Protein AF-0000000084650274 (afdb_homodimer)

Secondary structure (DSSP, 8-state):
----SEEEEEEEE--PPTT-HHHHHHHHHHHHHHHHHTT-SEEEPPTTTTT-S--GGGHHHH-B-TT-HHHHHHHHHHTTSEEEEEEEEEEETTEEEEEEEEEETTEEEEEEE-S----STT--HHHH-PPP-----EEEETTEEEEE--GGGGG-HHHHHHHHTT--SEEEEEE--BTTSS-SSS-HHHHHHHHHHHHHHHHT--EEEEE-EEEETTEEEE---EEE-TTS-EEEE--SSSEEEEEEEEHHHHHHHHHHS-TTTT--HHHHHHHHTT--/----SEEEEEEEE--PPTT-HHHHHHHHHHHHHHHHHTT-SEEEPPTTTTT-S--GGGHHHH-B-TT-HHHHHHHHHHTTSEEEEEEEEEEETTEEEEEEEEEETTEEEEEEE-S----STT--HHHH-PPP-----EEEETTEEEEE--GGGGG-HHHHHHHHTT--SEEEEEE--BTTSS-SSS-HHHHHHHHHHHHHHHHT--EEEEE-EEEETTEEEE---EEE-TTS-EEEE--SSSEEEEEEEEHHHHHHHHHHS-TTTT--HHHHHHHTTT--

Structure (mmCIF, N/CA/C/O backbone):
data_AF-0000000084650274-model_v1
#
loop_
_entity.id
_entity.type
_entity.pdbx_description
1 polymer 'NAD+ synthetase'
#
loop_
_atom_site.group_PDB
_atom_site.id
_atom_site.type_symbol
_atom_site.label_atom_id
_atom_site.label_alt_id
_atom_site.label_comp_id
_atom_site.label_asym_id
_atom_site.label_entity_id
_atom_site.label_seq_id
_atom_site.pdbx_PDB_ins_code
_atom_site.Cartn_x
_atom_site.Cartn_y
_atom_site.Cartn_z
_atom_site.occupancy
_atom_site.B_iso_or_equiv
_atom_site.auth_seq_id
_atom_site.auth_comp_id
_atom_site.auth_asym_id
_atom_site.auth_atom_id
_atom_site.pdbx_PDB_model_num
ATOM 1 N N . MET A 1 1 ? 31.594 -15.148 -4.152 1 36.53 1 MET A N 1
ATOM 2 C CA . MET A 1 1 ? 31.078 -15.352 -5.504 1 36.53 1 MET A CA 1
ATOM 3 C C . MET A 1 1 ? 30.297 -14.141 -5.98 1 36.53 1 MET A C 1
ATOM 5 O O . MET A 1 1 ? 29.391 -13.672 -5.285 1 36.53 1 MET A O 1
ATOM 9 N N . ARG A 1 2 ? 30.781 -13.352 -6.906 1 53.69 2 ARG A N 1
ATOM 10 C CA . ARG A 1 2 ? 30.266 -12.086 -7.418 1 53.69 2 ARG A CA 1
ATOM 11 C C . ARG A 1 2 ? 28.844 -12.242 -7.949 1 53.69 2 ARG A C 1
ATOM 13 O O . ARG A 1 2 ? 28.594 -13.062 -8.836 1 53.69 2 ARG A O 1
ATOM 20 N N . HIS A 1 3 ? 27.75 -12 -7.227 1 73.5 3 HIS A N 1
ATOM 21 C CA . HIS A 1 3 ? 26.359 -12.078 -7.664 1 73.5 3 HIS A CA 1
ATOM 22 C C . HIS A 1 3 ? 26.172 -11.445 -9.039 1 73.5 3 HIS A C 1
ATOM 24 O O . HIS A 1 3 ? 26.75 -10.383 -9.32 1 73.5 3 HIS A O 1
ATOM 30 N N . GLN A 1 4 ? 25.688 -12.344 -9.969 1 83.19 4 GLN A N 1
ATOM 31 C CA . GLN A 1 4 ? 25.328 -11.75 -11.25 1 83.19 4 GLN A CA 1
ATOM 32 C C . GLN A 1 4 ? 24.312 -10.633 -11.078 1 83.19 4 GLN A C 1
ATOM 34 O O . GLN A 1 4 ? 23.344 -10.766 -10.312 1 83.19 4 GLN A O 1
ATOM 39 N N . ASP A 1 5 ? 24.547 -9.57 -11.703 1 93.38 5 ASP A N 1
ATOM 40 C CA . ASP A 1 5 ? 23.719 -8.383 -11.547 1 93.38 5 ASP A CA 1
ATOM 41 C C . ASP A 1 5 ? 22.359 -8.562 -12.219 1 93.38 5 ASP A C 1
ATOM 43 O O . ASP A 1 5 ? 21.359 -7.977 -11.789 1 93.38 5 ASP A O 1
ATOM 47 N N . SER A 1 6 ? 22.328 -9.406 -13.242 1 97.06 6 SER A N 1
ATOM 48 C CA . SER A 1 6 ? 21.125 -9.43 -14.062 1 97.06 6 SER A CA 1
ATOM 49 C C . SER A 1 6 ? 20.438 -10.789 -13.992 1 97.06 6 SER A C 1
ATOM 51 O O . SER A 1 6 ? 21.078 -11.805 -13.758 1 97.06 6 SER A O 1
ATOM 53 N N . ILE A 1 7 ? 19.172 -10.82 -14.133 1 98.19 7 ILE A N 1
ATOM 54 C CA . ILE A 1 7 ? 18.359 -12.031 -14.25 1 98.19 7 ILE A CA 1
ATOM 55 C C . ILE A 1 7 ? 17.266 -11.82 -15.281 1 98.19 7 ILE A C 1
ATOM 57 O O . ILE A 1 7 ? 16.688 -10.734 -15.375 1 98.19 7 ILE A O 1
ATOM 61 N N . LYS A 1 8 ? 17.078 -12.766 -16.109 1 98.69 8 LYS A N 1
ATOM 62 C CA . LYS A 1 8 ? 15.969 -12.727 -17.062 1 98.69 8 LYS A CA 1
ATOM 63 C C . LYS A 1 8 ? 14.758 -13.469 -16.516 1 98.69 8 LYS A C 1
ATOM 65 O O . LYS A 1 8 ? 14.859 -14.648 -16.141 1 98.69 8 LYS A O 1
ATOM 70 N N . VAL A 1 9 ? 13.594 -12.797 -16.422 1 98.88 9 VAL A N 1
ATOM 71 C CA . VAL A 1 9 ? 12.367 -13.367 -15.875 1 98.88 9 VAL A CA 1
ATOM 72 C C . VAL A 1 9 ? 11.266 -13.359 -16.938 1 98.88 9 VAL A C 1
ATOM 74 O O . VAL A 1 9 ? 11.367 -12.641 -17.938 1 98.88 9 VAL A O 1
ATOM 77 N N . ALA A 1 10 ? 10.242 -14.156 -16.688 1 98.94 10 ALA A N 1
ATOM 78 C CA . ALA A 1 10 ? 9.156 -14.234 -17.656 1 98.94 10 ALA A CA 1
ATOM 79 C C . ALA A 1 10 ? 7.816 -14.453 -16.953 1 98.94 10 ALA A C 1
ATOM 81 O O . ALA A 1 10 ? 7.766 -15 -15.852 1 98.94 10 ALA A O 1
ATOM 82 N N . ALA A 1 11 ? 6.801 -13.977 -17.578 1 98.88 11 ALA A N 1
ATOM 83 C CA . ALA A 1 11 ? 5.402 -14.203 -17.219 1 98.88 11 ALA A CA 1
ATOM 84 C C . ALA A 1 11 ? 4.656 -14.891 -18.359 1 98.88 11 ALA A C 1
ATOM 86 O O . ALA A 1 11 ? 4.684 -14.43 -19.5 1 98.88 11 ALA A O 1
ATOM 87 N N . ALA A 1 12 ? 4.055 -16.031 -18.062 1 98.88 12 ALA A N 1
ATOM 88 C CA . ALA A 1 12 ? 3.279 -16.75 -19.062 1 98.88 12 ALA A CA 1
ATOM 89 C C . ALA A 1 12 ? 1.791 -16.438 -18.953 1 98.88 12 ALA A C 1
ATOM 91 O O . ALA A 1 12 ? 1.084 -17.047 -18.141 1 98.88 12 ALA A O 1
ATOM 92 N N . GLN A 1 13 ? 1.352 -15.477 -19.75 1 98.75 13 GLN A N 1
ATOM 93 C CA . GLN A 1 13 ? -0.083 -15.227 -19.844 1 98.75 13 GLN A CA 1
ATOM 94 C C . GLN A 1 13 ? -0.774 -16.312 -20.672 1 98.75 13 GLN A C 1
ATOM 96 O O . GLN A 1 13 ? -0.645 -16.344 -21.891 1 98.75 13 GLN A O 1
ATOM 101 N N . ILE A 1 14 ? -1.567 -17.172 -20 1 98.5 14 ILE A N 1
ATOM 102 C CA . ILE A 1 14 ? -2.092 -18.344 -20.703 1 98.5 14 ILE A CA 1
ATOM 103 C C . ILE A 1 14 ? -3.605 -18.422 -20.516 1 98.5 14 ILE A C 1
ATOM 105 O O . ILE A 1 14 ? -4.156 -17.781 -19.609 1 98.5 14 ILE A O 1
ATOM 109 N N . ASN A 1 15 ? -4.25 -19.141 -21.359 1 97.06 15 ASN A N 1
ATOM 110 C CA . ASN A 1 15 ? -5.652 -19.531 -21.266 1 97.06 15 ASN A CA 1
ATOM 111 C C . ASN A 1 15 ? -5.809 -21 -20.922 1 97.06 15 ASN A C 1
ATOM 113 O O . ASN A 1 15 ? -5.949 -21.844 -21.812 1 97.06 15 ASN A O 1
ATOM 117 N N . CYS A 1 16 ? -5.82 -21.281 -19.688 1 95.38 16 CYS A N 1
ATOM 118 C CA . CYS A 1 16 ? -5.824 -22.688 -19.297 1 95.38 16 CYS A CA 1
ATOM 119 C C . CYS A 1 16 ? -7.184 -23.328 -19.562 1 95.38 16 CYS A C 1
ATOM 121 O O . CYS A 1 16 ? -8.195 -22.625 -19.656 1 95.38 16 CYS A O 1
ATOM 123 N N . GLU A 1 17 ? -7.18 -24.656 -19.781 1 96.94 17 GLU A N 1
ATOM 124 C CA . GLU A 1 17 ? -8.398 -25.438 -19.953 1 96.94 17 GLU A CA 1
ATOM 125 C C . GLU A 1 17 ? -9.039 -25.781 -18.609 1 96.94 17 GLU A C 1
ATOM 127 O O . GLU A 1 17 ? -8.398 -26.375 -17.75 1 96.94 17 GLU A O 1
ATOM 132 N N . PHE A 1 18 ? -10.32 -25.438 -18.562 1 97.31 18 PHE A N 1
ATOM 133 C CA . PHE A 1 18 ? -11.031 -25.531 -17.281 1 97.31 18 PHE A CA 1
ATOM 134 C C . PHE A 1 18 ? -11.094 -26.969 -16.797 1 97.31 18 PHE A C 1
ATOM 136 O O . PHE A 1 18 ? -11.586 -27.844 -17.5 1 97.31 18 PHE A O 1
ATOM 143 N N . ALA A 1 19 ? -10.477 -27.203 -15.672 1 97.75 19 ALA A N 1
ATOM 144 C CA . ALA A 1 19 ? -10.516 -28.438 -14.898 1 97.75 19 ALA A CA 1
ATOM 145 C C . ALA A 1 19 ? -9.867 -29.578 -15.672 1 97.75 19 ALA A C 1
ATOM 147 O O . ALA A 1 19 ? -10.258 -30.734 -15.516 1 97.75 19 ALA A O 1
ATOM 148 N N . ASP A 1 20 ? -8.953 -29.281 -16.516 1 97.75 20 ASP A N 1
ATOM 149 C CA . ASP A 1 20 ? -8.258 -30.297 -17.297 1 97.75 20 ASP A CA 1
ATOM 150 C C . ASP A 1 20 ? -6.758 -30.281 -17.016 1 97.75 20 ASP A C 1
ATOM 152 O O . ASP A 1 20 ? -5.992 -29.672 -17.766 1 97.75 20 ASP A O 1
ATOM 156 N N . LEU A 1 21 ? -6.34 -31.016 -16.031 1 98 21 LEU A N 1
ATOM 157 C CA . LEU A 1 21 ? -4.957 -31.031 -15.57 1 98 21 LEU A CA 1
ATOM 158 C C . LEU A 1 21 ? -4.008 -31.453 -16.688 1 98 21 LEU A C 1
ATOM 160 O O . LEU A 1 21 ? -2.947 -30.844 -16.875 1 98 21 LEU A O 1
ATOM 164 N N . ASP A 1 22 ? -4.383 -32.438 -17.422 1 97.75 22 ASP A N 1
ATOM 165 C CA . ASP A 1 22 ? -3.488 -32.969 -18.453 1 97.75 22 ASP A CA 1
ATOM 166 C C . ASP A 1 22 ? -3.27 -31.953 -19.578 1 97.75 22 ASP A C 1
ATOM 168 O O . ASP A 1 22 ? -2.137 -31.75 -20.016 1 97.75 22 ASP A O 1
ATOM 172 N N . ALA A 1 23 ? -4.359 -31.375 -20.047 1 98.38 23 ALA A N 1
ATOM 173 C CA . ALA A 1 23 ? -4.23 -30.344 -21.078 1 98.38 23 ALA A CA 1
ATOM 174 C C . ALA A 1 23 ? -3.363 -29.188 -20.594 1 98.38 23 ALA A C 1
ATOM 176 O O . ALA A 1 23 ?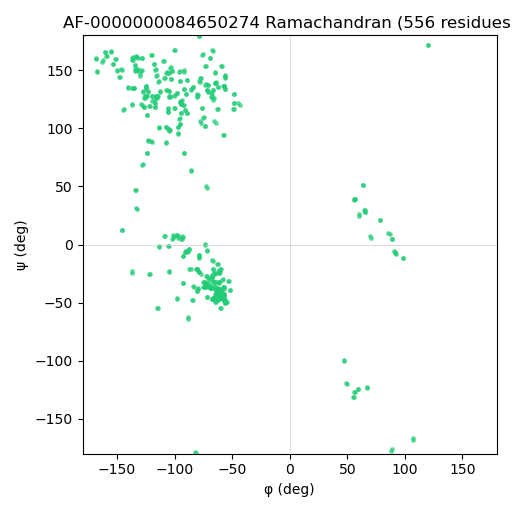 -2.545 -28.656 -21.344 1 98.38 23 ALA A O 1
ATOM 177 N N . ASN A 1 24 ? -3.582 -28.797 -19.391 1 98.62 24 ASN A N 1
ATOM 178 C CA . ASN A 1 24 ? -2.83 -27.672 -18.859 1 98.62 24 ASN A CA 1
ATOM 179 C C . ASN A 1 24 ? -1.371 -28.047 -18.609 1 98.62 24 ASN A C 1
ATOM 181 O O . ASN A 1 24 ? -0.48 -27.203 -18.734 1 98.62 24 ASN A O 1
ATOM 185 N N . LEU A 1 25 ? -1.142 -29.281 -18.234 1 98.62 25 LEU A N 1
ATOM 186 C CA . LEU A 1 25 ? 0.234 -29.766 -18.125 1 98.62 25 LEU A CA 1
ATOM 187 C C . LEU A 1 25 ? 0.982 -29.562 -19.438 1 98.62 25 LEU A C 1
ATOM 189 O O . LEU A 1 25 ? 2.104 -29.047 -19.453 1 98.62 25 LEU A O 1
ATOM 193 N N . ASP A 1 26 ? 0.354 -29.984 -20.516 1 98.69 26 ASP A N 1
ATOM 194 C CA . ASP A 1 26 ? 0.965 -29.859 -21.844 1 98.69 26 ASP A CA 1
ATOM 195 C C . ASP A 1 26 ? 1.242 -28.391 -22.172 1 98.69 26 ASP A C 1
ATOM 197 O O . ASP A 1 26 ? 2.312 -28.062 -22.688 1 98.69 26 ASP A O 1
ATOM 201 N N . LEU A 1 27 ? 0.296 -27.594 -21.875 1 98.56 27 LEU A N 1
ATOM 202 C CA . LEU A 1 27 ? 0.448 -26.172 -22.125 1 98.56 27 LEU A CA 1
ATOM 203 C C . LEU A 1 27 ? 1.621 -25.594 -21.328 1 98.56 27 LEU A C 1
ATOM 205 O O . LEU A 1 27 ? 2.408 -24.812 -21.859 1 98.56 27 LEU A O 1
ATOM 209 N N . HIS A 1 28 ? 1.72 -25.953 -20.047 1 98.88 28 HIS A N 1
ATOM 210 C CA . HIS A 1 28 ? 2.824 -25.5 -19.203 1 98.88 28 HIS A CA 1
ATOM 211 C C . HIS A 1 28 ? 4.164 -25.953 -19.766 1 98.88 28 HIS A C 1
ATOM 213 O O . HIS A 1 28 ? 5.137 -25.203 -19.766 1 98.88 28 HIS A O 1
ATOM 219 N N . LEU A 1 29 ? 4.195 -27.219 -20.188 1 98.88 29 LEU A N 1
ATOM 220 C CA . LEU A 1 29 ? 5.434 -27.75 -20.75 1 98.88 29 LEU A CA 1
ATOM 221 C C . LEU A 1 29 ? 5.867 -26.953 -21.969 1 98.88 29 LEU A C 1
ATOM 223 O O . LEU A 1 29 ? 7.059 -26.703 -22.156 1 98.88 29 LEU A O 1
ATOM 227 N N . GLU A 1 30 ? 4.918 -26.562 -22.797 1 98.75 30 GLU A N 1
ATOM 228 C CA . GLU A 1 30 ? 5.215 -25.734 -23.969 1 98.75 30 GLU A CA 1
ATOM 229 C C . GLU A 1 30 ? 5.863 -24.406 -23.562 1 98.75 30 GLU A C 1
ATOM 231 O O . GLU A 1 30 ? 6.871 -24.016 -24.141 1 98.75 30 GLU A O 1
ATOM 236 N N . TYR A 1 31 ? 5.332 -23.75 -22.594 1 98.81 31 TYR A N 1
ATOM 237 C CA . TYR A 1 31 ? 5.84 -22.438 -22.172 1 98.81 31 TYR A CA 1
ATOM 238 C C . TYR A 1 31 ? 7.156 -22.578 -21.422 1 98.81 31 TYR A C 1
ATOM 240 O O . TYR A 1 31 ? 8.023 -21.719 -21.5 1 98.81 31 TYR A O 1
ATOM 248 N N . ILE A 1 32 ? 7.289 -23.656 -20.625 1 98.88 32 ILE A N 1
ATOM 249 C CA . ILE A 1 32 ? 8.562 -23.938 -19.969 1 98.88 32 ILE A CA 1
ATOM 250 C C . ILE A 1 32 ? 9.656 -24.094 -21.016 1 98.88 32 ILE A C 1
ATOM 252 O O . ILE A 1 32 ? 10.742 -23.516 -20.875 1 98.88 32 ILE A O 1
ATOM 256 N N . ASP A 1 33 ? 9.344 -24.828 -22.047 1 98.69 33 ASP A N 1
ATOM 257 C CA . ASP A 1 33 ? 10.305 -25.031 -23.125 1 98.69 33 ASP A CA 1
ATOM 258 C C . ASP A 1 33 ? 10.656 -23.703 -23.797 1 98.69 33 ASP A C 1
ATOM 260 O O . ASP A 1 33 ? 11.828 -23.422 -24.047 1 98.69 33 ASP A O 1
ATOM 264 N N . GLN A 1 34 ? 9.625 -22.938 -24.109 1 98.69 34 GLN A N 1
ATOM 265 C CA . GLN A 1 34 ? 9.844 -21.625 -24.703 1 98.69 34 GLN A CA 1
ATOM 266 C C . GLN A 1 34 ? 10.727 -20.75 -23.812 1 98.69 34 GLN A C 1
ATOM 268 O O . GLN A 1 34 ? 11.656 -20.109 -24.312 1 98.69 34 GLN A O 1
ATOM 273 N N . ALA A 1 35 ? 10.422 -20.703 -22.531 1 98.81 35 ALA A N 1
ATOM 274 C CA . ALA A 1 35 ? 11.164 -19.875 -21.594 1 98.81 35 ALA A CA 1
ATOM 275 C C . ALA A 1 35 ? 12.617 -20.328 -21.5 1 98.81 35 ALA A C 1
ATOM 277 O O . ALA A 1 35 ? 13.531 -19.5 -21.438 1 98.81 35 ALA A O 1
ATOM 278 N N . LYS A 1 36 ? 12.805 -21.594 -21.438 1 98.25 36 LYS A N 1
ATOM 279 C CA . LYS A 1 36 ? 14.164 -22.141 -21.406 1 98.25 36 LYS A CA 1
ATOM 280 C C . LYS A 1 36 ? 14.938 -21.734 -22.672 1 98.25 36 LYS A C 1
ATOM 282 O O . LYS A 1 36 ? 16.125 -21.375 -22.594 1 98.25 36 LYS A O 1
ATOM 287 N N . GLY A 1 37 ? 14.258 -21.781 -23.766 1 98 37 GLY A N 1
ATOM 288 C CA . GLY A 1 37 ? 14.875 -21.375 -25.016 1 98 37 GLY A CA 1
ATOM 289 C C . GLY A 1 37 ? 15.312 -19.922 -25.016 1 98 37 GLY A C 1
ATOM 290 O O . GLY A 1 37 ? 16.203 -19.531 -25.781 1 98 37 GLY A O 1
ATOM 291 N N . GLU A 1 38 ? 14.68 -19.125 -24.172 1 98.06 38 GLU A N 1
ATOM 292 C CA . GLU A 1 38 ? 14.992 -17.703 -24.094 1 98.06 38 GLU A CA 1
ATOM 293 C C . GLU A 1 38 ? 15.898 -17.406 -22.906 1 98.06 38 GLU A C 1
ATOM 295 O O . GLU A 1 38 ? 16.078 -16.25 -22.516 1 98.06 38 GLU A O 1
ATOM 300 N N . ASP A 1 39 ? 16.375 -18.453 -22.25 1 98 39 ASP A N 1
ATOM 301 C CA . ASP A 1 39 ? 17.312 -18.375 -21.141 1 98 39 ASP A CA 1
ATOM 302 C C . ASP A 1 39 ? 16.672 -17.688 -19.938 1 98 39 ASP A C 1
ATOM 304 O O . ASP A 1 39 ? 17.328 -16.906 -19.25 1 98 39 ASP A O 1
ATOM 308 N N . VAL A 1 40 ? 15.414 -17.812 -19.812 1 98.62 40 VAL A N 1
ATOM 309 C CA . VAL A 1 40 ? 14.688 -17.328 -18.641 1 98.62 40 VAL A CA 1
ATOM 310 C C . VAL A 1 40 ? 15.133 -18.078 -17.391 1 98.62 40 VAL A C 1
ATOM 312 O O . VAL A 1 40 ? 15.359 -19.297 -17.453 1 98.62 40 VAL A O 1
ATOM 315 N N . GLU A 1 41 ? 15.281 -17.344 -16.312 1 98.56 41 GLU A N 1
ATOM 316 C CA . GLU A 1 41 ? 15.719 -17.969 -15.062 1 98.56 41 GLU A CA 1
ATOM 317 C C . GLU A 1 41 ? 14.555 -18.125 -14.086 1 98.56 41 GLU A C 1
ATOM 319 O O . GLU A 1 41 ? 14.617 -18.922 -13.156 1 98.56 41 GLU A O 1
ATOM 324 N N . LEU A 1 42 ? 13.531 -17.344 -14.227 1 98.88 42 LEU A N 1
ATOM 325 C CA . LEU A 1 42 ? 12.305 -17.438 -13.438 1 98.88 42 LEU A CA 1
ATOM 326 C C . LEU A 1 42 ? 11.078 -17.266 -14.32 1 98.88 42 LEU A C 1
ATOM 328 O O . LEU A 1 42 ? 10.945 -16.25 -15.016 1 98.88 42 LEU A O 1
ATOM 332 N N . LEU A 1 43 ? 10.242 -18.25 -14.328 1 98.94 43 LEU A N 1
ATOM 333 C CA . LEU A 1 43 ? 8.992 -18.25 -15.086 1 98.94 43 LEU A CA 1
ATOM 334 C C . LEU A 1 43 ? 7.793 -18.328 -14.148 1 98.94 43 LEU A C 1
ATOM 336 O O . LEU A 1 43 ? 7.723 -19.219 -13.297 1 98.94 43 LEU A O 1
ATOM 340 N N . VAL A 1 44 ? 6.879 -17.422 -14.273 1 98.94 44 VAL A N 1
ATOM 341 C CA . VAL A 1 44 ? 5.711 -17.391 -13.398 1 98.94 44 VAL A CA 1
ATOM 342 C C . VAL A 1 44 ? 4.441 -17.625 -14.219 1 98.94 44 VAL A C 1
ATOM 344 O O . VAL A 1 44 ? 4.254 -17.031 -15.273 1 98.94 44 VAL A O 1
ATOM 347 N N . PHE A 1 45 ? 3.635 -18.578 -13.805 1 98.94 45 PHE A N 1
ATOM 348 C CA . PHE A 1 45 ? 2.316 -18.844 -14.375 1 98.94 45 PHE A CA 1
ATOM 349 C C . PHE A 1 45 ? 1.224 -18.219 -13.5 1 98.94 45 PHE A C 1
ATOM 351 O O . PHE A 1 45 ? 1.483 -17.812 -12.375 1 98.94 45 PHE A O 1
ATOM 358 N N . PRO A 1 46 ? -0.051 -18.156 -14.031 1 98.88 46 PRO A N 1
ATOM 359 C CA . PRO A 1 46 ? -1.156 -17.578 -13.266 1 98.88 46 PRO A CA 1
ATOM 360 C C . PRO A 1 46 ? -1.56 -18.453 -12.07 1 98.88 46 PRO A C 1
ATOM 362 O O . PRO A 1 46 ? -1.188 -19.625 -12.008 1 98.88 46 PRO A O 1
ATOM 365 N N . GLU A 1 47 ? -2.262 -17.797 -11.109 1 98.81 47 GLU A N 1
ATOM 366 C CA . GLU A 1 47 ? -2.988 -18.516 -10.062 1 98.81 47 GLU A CA 1
ATOM 367 C C . GLU A 1 47 ? -3.844 -19.625 -10.648 1 98.81 47 GLU A C 1
ATOM 369 O O . GLU A 1 47 ? -4.547 -19.422 -11.641 1 98.81 47 GLU A O 1
ATOM 374 N N . LEU A 1 48 ? -3.699 -20.844 -10.062 1 98.75 48 LEU A N 1
ATOM 375 C CA . LEU A 1 48 ? -4.484 -22 -10.445 1 98.75 48 LEU A CA 1
ATOM 376 C C . LEU A 1 48 ? -4.355 -22.281 -11.938 1 98.75 48 LEU A C 1
ATOM 378 O O . LEU A 1 48 ? -5.328 -22.688 -12.586 1 98.75 48 LEU A O 1
ATOM 382 N N . SER A 1 49 ? -3.207 -22.109 -12.43 1 98.75 49 SER A N 1
ATOM 383 C CA . SER A 1 49 ? -2.939 -22.234 -13.859 1 98.75 49 SER A CA 1
ATOM 384 C C . SER A 1 49 ? -3.125 -23.672 -14.344 1 98.75 49 SER A C 1
ATOM 386 O O . SER A 1 49 ? -3.375 -23.906 -15.523 1 98.75 49 SER A O 1
ATOM 388 N N . LEU A 1 50 ? -3.062 -24.641 -13.469 1 98.75 50 LEU A N 1
ATOM 389 C CA . LEU A 1 50 ? -3.193 -26.031 -13.891 1 98.75 50 LEU A CA 1
ATOM 390 C C . LEU A 1 50 ? -4.656 -26.469 -13.891 1 98.75 50 LEU A C 1
ATOM 392 O O . LEU A 1 50 ? -4.984 -27.562 -14.359 1 98.75 50 LEU A O 1
ATOM 396 N N . THR A 1 51 ? -5.57 -25.594 -13.406 1 98.19 51 THR A N 1
ATOM 397 C CA . THR A 1 51 ? -6.914 -26.125 -13.211 1 98.19 51 THR A CA 1
ATOM 398 C C . THR A 1 51 ? -7.965 -25.141 -13.703 1 98.19 51 THR A C 1
ATOM 400 O O . THR A 1 51 ? -9.094 -25.516 -14 1 98.19 51 THR A O 1
ATOM 403 N N . GLY A 1 52 ? -7.645 -23.875 -13.742 1 97.06 52 GLY A N 1
ATOM 404 C CA . GLY A 1 52 ? -8.68 -22.859 -13.867 1 97.06 52 GLY A CA 1
ATOM 405 C C . GLY A 1 52 ? -9.227 -22.406 -12.523 1 97.06 52 GLY A C 1
ATOM 406 O O . GLY A 1 52 ? -8.82 -22.906 -11.477 1 97.06 52 GLY A O 1
ATOM 407 N N . TYR A 1 53 ? -10.18 -21.578 -12.469 1 95.38 53 TYR A N 1
ATOM 408 C CA . TYR A 1 53 ? -10.516 -20.844 -11.25 1 95.38 53 TYR A CA 1
ATOM 409 C C . TYR A 1 53 ? -11.891 -21.234 -10.734 1 95.38 53 TYR A C 1
ATOM 411 O O . TYR A 1 53 ? -12.039 -21.609 -9.57 1 95.38 53 TYR A O 1
ATOM 419 N N . GLY A 1 54 ? -12.969 -21.156 -11.531 1 94.31 54 GLY A N 1
ATOM 420 C CA . GLY A 1 54 ? -14.352 -21.328 -11.109 1 94.31 54 GLY A CA 1
ATOM 421 C C . GLY A 1 54 ? -14.695 -22.781 -10.805 1 94.31 54 GLY A C 1
ATOM 422 O O . GLY A 1 54 ? -15.695 -23.297 -11.297 1 94.31 54 GLY A O 1
ATOM 423 N N . LEU A 1 55 ? -13.93 -23.453 -10.023 1 95.56 55 LEU A N 1
ATOM 424 C CA . LEU A 1 55 ? -14.039 -24.891 -9.789 1 95.56 55 LEU A CA 1
ATOM 425 C C . LEU A 1 55 ? -15.219 -25.203 -8.883 1 95.56 55 LEU A C 1
ATOM 427 O O . LEU A 1 55 ? -15.914 -26.203 -9.086 1 95.56 55 LEU A O 1
ATOM 431 N N . GLY A 1 56 ? -15.461 -24.344 -7.914 1 93.81 56 GLY A N 1
ATOM 432 C CA . GLY A 1 56 ? -16.453 -24.672 -6.91 1 93.81 56 GLY A CA 1
ATOM 433 C C . GLY A 1 56 ? -16.188 -25.984 -6.211 1 93.81 56 GLY A C 1
ATOM 434 O O . GLY A 1 56 ? -15.07 -26.234 -5.762 1 93.81 56 GLY A O 1
ATOM 435 N N . PRO A 1 57 ? -17.203 -26.812 -6.121 1 92.81 57 PRO A N 1
ATOM 436 C CA . PRO A 1 57 ? -17 -28.094 -5.445 1 92.81 57 PRO A CA 1
ATOM 437 C C . PRO A 1 57 ? -16.062 -29.031 -6.203 1 92.81 57 PRO A C 1
ATOM 439 O O . PRO A 1 57 ? -15.578 -30.016 -5.641 1 92.81 57 PRO A O 1
ATOM 442 N N . ARG A 1 58 ? -15.805 -28.703 -7.422 1 94.94 58 ARG A N 1
ATOM 443 C CA . ARG A 1 58 ? -14.914 -29.547 -8.227 1 94.94 58 ARG A CA 1
ATOM 444 C C . ARG A 1 58 ? -13.461 -29.375 -7.789 1 94.94 58 ARG A C 1
ATOM 446 O O . ARG A 1 58 ? -12.578 -30.078 -8.297 1 94.94 58 ARG A O 1
ATOM 453 N N . VAL A 1 59 ? -13.25 -28.578 -6.84 1 97.19 59 VAL A N 1
ATOM 454 C CA . VAL A 1 59 ? -11.914 -28.469 -6.25 1 97.19 59 VAL A CA 1
ATOM 455 C C . VAL A 1 59 ? -11.406 -29.859 -5.871 1 97.19 59 VAL A C 1
ATOM 457 O O . VAL A 1 59 ? -10.227 -30.172 -6.078 1 97.19 59 VAL A O 1
ATOM 460 N N . MET A 1 60 ? -12.219 -30.688 -5.379 1 96.25 60 MET A N 1
ATOM 461 C CA . MET A 1 60 ? -11.844 -32.031 -4.93 1 96.25 60 MET A CA 1
ATOM 462 C C . MET A 1 60 ? -11.438 -32.906 -6.105 1 96.25 60 MET A C 1
ATOM 464 O O . MET A 1 60 ? -10.594 -33.781 -5.961 1 96.25 60 MET A O 1
ATOM 468 N N . ASP A 1 61 ? -12 -32.625 -7.293 1 96.88 61 ASP A N 1
ATOM 469 C CA . ASP A 1 61 ? -11.789 -33.438 -8.477 1 96.88 61 ASP A CA 1
ATOM 470 C C . ASP A 1 61 ? -10.422 -33.156 -9.102 1 96.88 61 ASP A C 1
ATOM 472 O O . ASP A 1 61 ? -9.859 -34.031 -9.789 1 96.88 61 ASP A O 1
ATOM 476 N N . VAL A 1 62 ? -9.906 -31.953 -8.852 1 98.06 62 VAL A N 1
ATOM 477 C CA . VAL A 1 62 ? -8.695 -31.562 -9.57 1 98.06 62 VAL A CA 1
ATOM 478 C C . VAL A 1 62 ? -7.531 -31.438 -8.594 1 98.06 62 VAL A C 1
ATOM 480 O O . VAL A 1 62 ? -6.402 -31.141 -8.992 1 98.06 62 VAL A O 1
ATOM 483 N N . ALA A 1 63 ? -7.758 -31.656 -7.297 1 98.62 63 ALA A N 1
ATOM 484 C CA . ALA A 1 63 ? -6.727 -31.484 -6.277 1 98.62 63 ALA A CA 1
ATOM 485 C C . ALA A 1 63 ? -5.672 -32.594 -6.375 1 98.62 63 ALA A C 1
ATOM 487 O O . ALA A 1 63 ? -6 -33.75 -6.598 1 98.62 63 ALA A O 1
ATOM 488 N N . ILE A 1 64 ? -4.461 -32.156 -6.25 1 98.56 64 ILE A N 1
ATOM 489 C CA . ILE A 1 64 ? -3.369 -33.125 -6.273 1 98.56 64 ILE A CA 1
ATOM 490 C C . ILE A 1 64 ? -2.395 -32.844 -5.133 1 98.56 64 ILE A C 1
ATOM 492 O O . ILE A 1 64 ? -2.258 -31.688 -4.707 1 98.56 64 ILE A O 1
ATOM 496 N N . PRO A 1 65 ? -1.729 -33.812 -4.621 1 98.25 65 PRO A N 1
ATOM 497 C CA . PRO A 1 65 ? -0.704 -33.562 -3.604 1 98.25 65 PRO A CA 1
ATOM 498 C C . PRO A 1 65 ? 0.586 -33 -4.188 1 98.25 65 PRO A C 1
ATOM 500 O O . PRO A 1 65 ? 0.799 -33.062 -5.402 1 98.25 65 PRO A O 1
ATOM 503 N N . ARG A 1 66 ? 1.401 -32.438 -3.348 1 97.38 66 ARG A N 1
ATOM 504 C CA . ARG A 1 66 ? 2.65 -31.828 -3.777 1 97.38 66 ARG A CA 1
ATOM 505 C C . ARG A 1 66 ? 3.562 -32.844 -4.457 1 97.38 66 ARG A C 1
ATOM 507 O O . ARG A 1 66 ? 4.406 -32.469 -5.277 1 97.38 66 ARG A O 1
ATOM 514 N N . GLU A 1 67 ? 3.328 -34.156 -4.188 1 97.25 67 GLU A N 1
ATOM 515 C CA . GLU A 1 67 ? 4.184 -35.219 -4.719 1 97.25 67 GLU A CA 1
ATOM 516 C C . GLU A 1 67 ? 3.633 -35.75 -6.035 1 97.25 67 GLU A C 1
ATOM 518 O O . GLU A 1 67 ? 4.16 -36.719 -6.578 1 97.25 67 GLU A O 1
ATOM 523 N N . ASP A 1 68 ? 2.646 -35.125 -6.488 1 98.06 68 ASP A N 1
ATOM 524 C CA . ASP A 1 68 ? 2.004 -35.625 -7.703 1 98.06 68 ASP A CA 1
ATOM 525 C C . ASP A 1 68 ? 3 -35.719 -8.859 1 98.06 68 ASP A C 1
ATOM 527 O O . ASP A 1 68 ? 3.785 -34.781 -9.078 1 98.06 68 ASP A O 1
ATOM 531 N N . PRO A 1 69 ? 3.014 -36.812 -9.672 1 97.75 69 PRO A N 1
ATOM 532 C CA . PRO A 1 69 ? 3.938 -37 -10.789 1 97.75 69 PRO A CA 1
ATOM 533 C C . PRO A 1 69 ? 3.832 -35.875 -11.836 1 97.75 69 PRO A C 1
ATOM 535 O O . PRO A 1 69 ? 4.809 -35.594 -12.531 1 97.75 69 PRO A O 1
ATOM 538 N N . ARG A 1 70 ? 2.717 -35.312 -11.984 1 98.06 70 ARG A N 1
ATOM 539 C CA . ARG A 1 70 ? 2.562 -34.219 -12.938 1 98.06 70 ARG A CA 1
ATOM 540 C C . ARG A 1 70 ? 3.451 -33.031 -12.562 1 98.06 70 ARG A C 1
ATOM 542 O O . ARG A 1 70 ? 4.074 -32.406 -13.43 1 98.06 70 ARG A O 1
ATOM 549 N N . LEU A 1 71 ? 3.49 -32.688 -11.266 1 98.56 71 LEU A N 1
ATOM 550 C CA . LEU A 1 71 ? 4.371 -31.625 -10.812 1 98.56 71 LEU A CA 1
ATOM 551 C C . LEU A 1 71 ? 5.836 -32 -10.992 1 98.56 71 LEU A C 1
ATOM 553 O O . LEU A 1 71 ? 6.664 -31.156 -11.336 1 98.56 71 LEU A O 1
ATOM 557 N N . GLU A 1 72 ? 6.094 -33.25 -10.797 1 97.88 72 GLU A N 1
ATOM 558 C CA . GLU A 1 72 ? 7.453 -33.75 -11.016 1 97.88 72 GLU A CA 1
ATOM 559 C C . GLU A 1 72 ? 7.867 -33.625 -12.477 1 97.88 72 GLU A C 1
ATOM 561 O O . GLU A 1 72 ? 9.016 -33.281 -12.773 1 97.88 72 GLU A O 1
ATOM 566 N N . THR A 1 73 ? 6.977 -33.969 -13.312 1 98.56 73 THR A N 1
ATOM 567 C CA . THR A 1 73 ? 7.227 -33.812 -14.742 1 98.56 73 THR A CA 1
ATOM 568 C C . THR A 1 73 ? 7.551 -32.375 -15.094 1 98.56 73 THR A C 1
ATOM 570 O O . THR A 1 73 ? 8.516 -32.094 -15.812 1 98.56 73 THR A O 1
ATOM 573 N N . LEU A 1 74 ? 6.762 -31.453 -14.594 1 98.81 74 LEU A N 1
ATOM 574 C CA . LEU A 1 74 ? 7.031 -30.047 -14.836 1 98.81 74 LEU A CA 1
ATOM 575 C C . LEU A 1 74 ? 8.383 -29.641 -14.25 1 98.81 74 LEU A C 1
ATOM 577 O O . LEU A 1 74 ? 9.156 -28.938 -14.898 1 98.81 74 LEU A O 1
ATOM 581 N N . ALA A 1 75 ? 8.648 -30.078 -13.023 1 98.75 75 ALA A N 1
ATOM 582 C CA . ALA A 1 75 ? 9.906 -29.734 -12.359 1 98.75 75 ALA A CA 1
ATOM 583 C C . ALA A 1 75 ? 11.102 -30.234 -13.164 1 98.75 75 ALA A C 1
ATOM 585 O O . ALA A 1 75 ? 12.094 -29.516 -13.312 1 98.75 75 ALA A O 1
ATOM 586 N N . SER A 1 76 ? 10.969 -31.438 -13.648 1 98.5 76 SER A N 1
ATOM 587 C CA . SER A 1 76 ? 12.039 -32 -14.461 1 98.5 76 SER A CA 1
ATOM 588 C C . SER A 1 76 ? 12.273 -31.188 -15.727 1 98.5 76 SER A C 1
ATOM 590 O O . SER A 1 76 ? 13.414 -30.984 -16.141 1 98.5 76 SER A O 1
ATOM 592 N N . ALA A 1 77 ? 11.219 -30.719 -16.297 1 98.69 77 ALA A N 1
ATOM 593 C CA . ALA A 1 77 ? 11.32 -29.922 -17.516 1 98.69 77 ALA A CA 1
ATOM 594 C C . ALA A 1 77 ? 11.992 -28.578 -17.25 1 98.69 77 ALA A C 1
ATOM 596 O O . ALA A 1 77 ? 12.594 -28 -18.156 1 98.69 77 ALA A O 1
ATOM 597 N N . CYS A 1 78 ? 11.914 -28.062 -16.078 1 98.06 78 CYS A N 1
ATOM 598 C CA . CYS A 1 78 ? 12.422 -26.734 -15.734 1 98.06 78 CYS A CA 1
ATOM 599 C C . CYS A 1 78 ? 13.945 -26.734 -15.672 1 98.06 78 CYS A C 1
ATOM 601 O O . CYS A 1 78 ? 14.578 -25.734 -16.031 1 98.06 78 CYS A O 1
ATOM 603 N N . GLY A 1 79 ? 14.57 -27.828 -15.219 1 96.19 79 GLY A N 1
ATOM 604 C CA . GLY A 1 79 ? 16 -27.812 -14.969 1 96.19 79 GLY A CA 1
ATOM 605 C C . GLY A 1 79 ? 16.422 -26.766 -13.953 1 96.19 79 GLY A C 1
ATOM 606 O O . GLY A 1 79 ? 15.875 -26.719 -12.852 1 96.19 79 GLY A O 1
ATOM 607 N N . ASP A 1 80 ? 17.344 -25.906 -14.359 1 97.12 80 ASP A N 1
ATOM 608 C CA . ASP A 1 80 ? 17.859 -24.906 -13.445 1 97.12 80 ASP A CA 1
ATOM 609 C C . ASP A 1 80 ? 16.906 -23.719 -13.344 1 97.12 80 ASP A C 1
ATOM 611 O O . ASP A 1 80 ? 16.984 -22.938 -12.391 1 97.12 80 ASP A O 1
ATOM 615 N N . MET A 1 81 ? 16.047 -23.547 -14.344 1 98.62 81 MET A N 1
ATOM 616 C CA . MET A 1 81 ? 15.055 -22.469 -14.305 1 98.62 81 MET A CA 1
ATOM 617 C C . MET A 1 81 ? 14.031 -22.703 -13.195 1 98.62 81 MET A C 1
ATOM 619 O O . MET A 1 81 ? 13.578 -23.844 -13 1 98.62 81 MET A O 1
ATOM 623 N N . GLN A 1 82 ? 13.734 -21.719 -12.414 1 98.88 82 GLN A N 1
ATOM 624 C CA . GLN A 1 82 ? 12.648 -21.812 -11.453 1 98.88 82 GLN A CA 1
ATOM 625 C C . GLN A 1 82 ? 11.312 -21.453 -12.102 1 98.88 82 GLN A C 1
ATOM 627 O O . GLN A 1 82 ? 11.219 -20.5 -12.875 1 98.88 82 GLN A O 1
ATOM 632 N N . ALA A 1 83 ? 10.32 -22.266 -11.859 1 98.94 83 ALA A N 1
ATOM 633 C CA . ALA A 1 83 ? 8.977 -21.984 -12.352 1 98.94 83 ALA A CA 1
ATOM 634 C C . ALA A 1 83 ? 7.961 -21.984 -11.211 1 98.94 83 ALA A C 1
ATOM 636 O O . ALA A 1 83 ? 8.031 -22.828 -10.312 1 98.94 83 ALA A O 1
ATOM 637 N N . ILE A 1 84 ? 7.066 -21.031 -11.18 1 98.94 84 ILE A N 1
ATOM 638 C CA . ILE A 1 84 ? 5.973 -20.938 -10.227 1 98.94 84 ILE A CA 1
ATOM 639 C C . ILE A 1 84 ? 4.656 -21.297 -10.914 1 98.94 84 ILE A C 1
ATOM 641 O O . ILE A 1 84 ? 4.227 -20.625 -11.844 1 98.94 84 ILE A O 1
ATOM 645 N N . VAL A 1 85 ? 4.012 -22.375 -10.461 1 98.88 85 VAL A N 1
ATOM 646 C CA . VAL A 1 85 ? 2.848 -22.938 -11.125 1 98.88 85 VAL A CA 1
ATOM 647 C C . VAL A 1 85 ? 1.673 -23 -10.148 1 98.88 85 VAL A C 1
ATOM 649 O O . VAL A 1 85 ? 1.82 -23.453 -9.016 1 98.88 85 VAL A O 1
ATOM 652 N N . GLY A 1 86 ? 0.5 -22.516 -10.609 1 98.88 86 GLY A N 1
ATOM 653 C CA . GLY A 1 86 ? -0.684 -22.562 -9.766 1 98.88 86 GLY A CA 1
ATOM 654 C C . GLY A 1 86 ? -1.404 -23.891 -9.836 1 98.88 86 GLY A C 1
ATOM 655 O O . GLY A 1 86 ? -1.562 -24.469 -10.922 1 98.88 86 GLY A O 1
ATOM 656 N N . PHE A 1 87 ? -1.828 -24.438 -8.664 1 98.88 87 PHE A N 1
ATOM 657 C CA . PHE A 1 87 ? -2.562 -25.703 -8.625 1 98.88 87 PHE A CA 1
ATOM 658 C C . PHE A 1 87 ? -3.424 -25.781 -7.371 1 98.88 87 PHE A C 1
ATOM 660 O O . PHE A 1 87 ? -3.355 -24.906 -6.508 1 98.88 87 PHE A O 1
ATOM 667 N N . VAL A 1 88 ? -4.348 -26.734 -7.348 1 98.88 88 VAL A N 1
ATOM 668 C CA . VAL A 1 88 ? -5.094 -27.062 -6.141 1 98.88 88 VAL A CA 1
ATOM 669 C C . VAL A 1 88 ? -4.367 -28.172 -5.371 1 98.88 88 VAL A C 1
ATOM 671 O O . VAL A 1 88 ? -4.254 -29.297 -5.852 1 98.88 88 VAL A O 1
ATOM 674 N N . GLU A 1 89 ? -3.92 -27.797 -4.18 1 98.88 89 GLU A N 1
ATOM 675 C CA . GLU A 1 89 ? -3.197 -28.766 -3.365 1 98.88 89 GLU A CA 1
ATOM 676 C C . GLU A 1 89 ? -4.148 -29.547 -2.463 1 98.88 89 GLU A C 1
ATOM 678 O O . GLU A 1 89 ? -5 -28.953 -1.791 1 98.88 89 GLU A O 1
ATOM 683 N N . GLU A 1 90 ? -4.016 -30.781 -2.508 1 98.56 90 GLU A N 1
ATOM 684 C CA . GLU A 1 90 ? -4.578 -31.609 -1.446 1 98.56 90 GLU A CA 1
ATOM 685 C C . GLU A 1 90 ? -3.52 -31.969 -0.405 1 98.56 90 GLU A C 1
ATOM 687 O O . GLU A 1 90 ? -2.68 -32.844 -0.64 1 98.56 90 GLU A O 1
ATOM 692 N N . ALA A 1 91 ? -3.561 -31.25 0.721 1 97.5 91 ALA A N 1
ATOM 693 C CA . ALA A 1 91 ? -2.568 -31.5 1.765 1 97.5 91 ALA A CA 1
ATOM 694 C C . ALA A 1 91 ? -2.938 -32.719 2.596 1 97.5 91 ALA A C 1
ATOM 696 O O . ALA A 1 91 ? -2.057 -33.469 3.062 1 97.5 91 ALA A O 1
ATOM 697 N N . SER A 1 92 ? -4.152 -32.906 2.873 1 96.12 92 SER A N 1
ATOM 698 C CA . SER A 1 92 ? -4.773 -34.062 3.512 1 96.12 92 SER A CA 1
ATOM 699 C C . SER A 1 92 ? -6.215 -34.25 3.045 1 96.12 92 SER A C 1
ATOM 701 O O . SER A 1 92 ? -6.773 -33.375 2.383 1 96.12 92 SER A O 1
ATOM 703 N N . PRO A 1 93 ? -6.703 -35.438 3.215 1 93.25 93 PRO A N 1
ATOM 704 C CA . PRO A 1 93 ? -8.086 -35.594 2.768 1 93.25 93 PRO A CA 1
ATOM 705 C C . PRO A 1 93 ? -9.008 -34.5 3.279 1 93.25 93 PRO A C 1
ATOM 707 O O . PRO A 1 93 ? -9.172 -34.312 4.492 1 93.25 93 PRO A O 1
ATOM 710 N N . GLY A 1 94 ? -9.539 -33.75 2.338 1 93.31 94 GLY A N 1
ATOM 711 C CA . GLY A 1 94 ? -10.484 -32.688 2.688 1 93.31 94 GLY A CA 1
ATOM 712 C C . GLY A 1 94 ? -9.82 -31.359 2.93 1 93.31 94 GLY A C 1
ATOM 713 O O . GLY A 1 94 ? -10.5 -30.344 3.137 1 93.31 94 GLY A O 1
ATOM 714 N N . GLU A 1 95 ? -8.609 -31.312 2.916 1 97.06 95 GLU A N 1
ATOM 715 C CA . GLU A 1 95 ? -7.852 -30.078 3.102 1 97.06 95 GLU A CA 1
ATOM 716 C C . GLU A 1 95 ? -7.219 -29.609 1.793 1 97.06 95 GLU A C 1
ATOM 718 O O . GLU A 1 95 ? -6.184 -30.141 1.376 1 97.06 95 GLU A O 1
ATOM 723 N N . TYR A 1 96 ? -7.855 -28.641 1.182 1 98.44 96 TYR A N 1
ATOM 724 C CA . TYR A 1 96 ? -7.445 -28.156 -0.134 1 98.44 96 TYR A CA 1
ATOM 725 C C . TYR A 1 96 ? -6.953 -26.719 -0.064 1 98.44 96 TYR A C 1
ATOM 727 O O . TYR A 1 96 ? -7.5 -25.906 0.68 1 98.44 96 TYR A O 1
ATOM 735 N N . TYR A 1 97 ? -5.93 -26.422 -0.775 1 98.81 97 TYR A N 1
ATOM 736 C CA . TYR A 1 97 ? -5.363 -25.078 -0.806 1 98.81 97 TYR A CA 1
ATOM 737 C C . TYR A 1 97 ? -5.277 -24.562 -2.234 1 98.81 97 TYR A C 1
ATOM 739 O O . TYR A 1 97 ? -4.965 -25.312 -3.16 1 98.81 97 TYR A O 1
ATOM 747 N N . ASN A 1 98 ? -5.695 -23.281 -2.436 1 98.81 98 ASN A N 1
ATOM 748 C CA . ASN A 1 98 ? -5.16 -22.531 -3.559 1 98.81 98 ASN A CA 1
ATOM 749 C C . ASN A 1 98 ? -3.666 -22.266 -3.402 1 98.81 98 ASN A C 1
ATOM 751 O O . ASN A 1 98 ? -3.256 -21.453 -2.574 1 98.81 98 ASN A O 1
ATOM 755 N N . ALA A 1 99 ? -2.875 -23.031 -4.215 1 98.88 99 ALA A N 1
ATOM 756 C CA . ALA A 1 99 ? -1.452 -23.094 -3.896 1 98.88 99 ALA A CA 1
ATOM 757 C C . ALA A 1 99 ? -0.6 -22.859 -5.141 1 98.88 99 ALA A C 1
ATOM 759 O O . ALA A 1 99 ? -1.108 -22.891 -6.266 1 98.88 99 ALA A O 1
ATOM 760 N N . LEU A 1 100 ? 0.619 -22.516 -4.926 1 98.94 100 LEU A N 1
ATOM 761 C CA . LEU A 1 100 ? 1.673 -22.469 -5.934 1 98.94 100 LEU A CA 1
ATOM 762 C C . LEU A 1 100 ? 2.732 -23.531 -5.672 1 98.94 100 LEU A C 1
ATOM 764 O O . LEU A 1 100 ? 3.203 -23.672 -4.543 1 98.94 100 LEU A O 1
ATOM 768 N N . ALA A 1 101 ? 3.098 -24.266 -6.668 1 98.94 101 ALA A N 1
ATOM 769 C CA . ALA A 1 101 ? 4.297 -25.094 -6.633 1 98.94 101 ALA A CA 1
ATOM 770 C C . ALA A 1 101 ? 5.5 -24.344 -7.199 1 98.94 101 ALA A C 1
ATOM 772 O O . ALA A 1 101 ? 5.449 -23.828 -8.312 1 98.94 101 ALA A O 1
ATOM 773 N N . ILE A 1 102 ? 6.5 -24.172 -6.418 1 98.94 102 ILE A N 1
ATOM 774 C CA . ILE A 1 102 ? 7.773 -23.641 -6.895 1 98.94 102 ILE A CA 1
ATOM 775 C C . ILE A 1 102 ? 8.672 -24.781 -7.359 1 98.94 102 ILE A C 1
ATOM 777 O O . ILE A 1 102 ? 9.094 -25.625 -6.555 1 98.94 102 ILE A O 1
ATOM 781 N N . LEU A 1 103 ? 8.93 -24.797 -8.672 1 98.88 103 LEU A N 1
ATOM 782 C CA . LEU A 1 103 ? 9.641 -25.906 -9.312 1 98.88 103 LEU A CA 1
ATOM 783 C C . LEU A 1 103 ? 11.062 -25.484 -9.695 1 98.88 103 LEU A C 1
ATOM 785 O O . LEU A 1 103 ? 11.258 -24.438 -10.32 1 98.88 103 LEU A O 1
ATOM 789 N N . GLN A 1 104 ? 11.977 -26.312 -9.367 1 98.62 104 GLN A N 1
ATOM 790 C CA . GLN A 1 104 ? 13.367 -26.109 -9.781 1 98.62 104 GLN A CA 1
ATOM 791 C C . GLN A 1 104 ? 14.203 -27.359 -9.531 1 98.62 104 GLN A C 1
ATOM 793 O O . GLN A 1 104 ? 13.938 -28.109 -8.594 1 98.62 104 GLN A O 1
ATOM 798 N N . TYR A 1 105 ? 15.242 -27.594 -10.367 1 97.56 105 TYR A N 1
ATOM 799 C CA . TYR A 1 105 ? 16.219 -28.672 -10.211 1 97.56 105 TYR A CA 1
ATOM 800 C C . TYR A 1 105 ? 15.523 -30.031 -10.234 1 97.56 105 TYR A C 1
ATOM 802 O O . TYR A 1 105 ? 15.938 -30.953 -9.523 1 97.56 105 TYR A O 1
ATOM 810 N N . GLY A 1 106 ? 14.406 -30.078 -10.867 1 97.25 106 GLY A N 1
ATOM 811 C CA . GLY A 1 106 ? 13.703 -31.328 -11.031 1 97.25 106 GLY A CA 1
ATOM 812 C C . GLY A 1 106 ? 12.805 -31.672 -9.867 1 97.25 106 GLY A C 1
ATOM 813 O O . GLY A 1 106 ? 12.266 -32.781 -9.789 1 97.25 106 GLY A O 1
ATOM 814 N N . GLU A 1 107 ? 12.617 -30.703 -8.938 1 97.75 107 GLU A N 1
ATOM 815 C CA . GLU A 1 107 ? 11.812 -30.984 -7.75 1 97.75 107 GLU A CA 1
ATOM 816 C C . GLU A 1 107 ? 10.875 -29.812 -7.445 1 97.75 107 GLU A C 1
ATOM 818 O O . GLU A 1 107 ? 11.07 -28.703 -7.945 1 97.75 107 GLU A O 1
ATOM 823 N N . VAL A 1 108 ? 9.836 -30.109 -6.656 1 98.56 108 VAL A N 1
ATOM 824 C CA . VAL A 1 108 ? 9.062 -29.062 -5.996 1 98.56 108 VAL A CA 1
ATOM 825 C C . VAL A 1 108 ? 9.844 -28.547 -4.785 1 98.56 108 VAL A C 1
ATOM 827 O O . VAL A 1 108 ? 9.867 -29.188 -3.732 1 98.56 108 VAL A O 1
ATOM 830 N N . VAL A 1 109 ? 10.414 -27.406 -4.898 1 98.38 109 VAL A N 1
ATOM 831 C CA . VAL A 1 109 ? 11.32 -26.938 -3.854 1 98.38 109 VAL A CA 1
ATOM 832 C C . VAL A 1 109 ? 10.531 -26.25 -2.744 1 98.38 109 VAL A C 1
ATOM 834 O O . VAL A 1 109 ? 11.023 -26.109 -1.621 1 98.38 109 VAL A O 1
ATOM 837 N N . ALA A 1 110 ? 9.359 -25.797 -3.014 1 98.69 110 ALA A N 1
ATOM 838 C CA . ALA A 1 110 ? 8.484 -25.188 -2.01 1 98.69 110 ALA A CA 1
ATOM 839 C C . ALA A 1 110 ? 7.043 -25.125 -2.502 1 98.69 110 ALA A C 1
ATOM 841 O O . ALA A 1 110 ? 6.785 -25.25 -3.701 1 98.69 110 ALA A O 1
ATOM 842 N N . VAL A 1 111 ? 6.129 -25.047 -1.604 1 98.75 111 VAL A N 1
ATOM 843 C CA . VAL A 1 111 ? 4.719 -24.781 -1.883 1 98.75 111 VAL A CA 1
ATOM 844 C C . VAL A 1 111 ? 4.254 -23.562 -1.105 1 98.75 111 VAL A C 1
ATOM 846 O O . VAL A 1 111 ? 4.539 -23.422 0.086 1 98.75 111 VAL A O 1
ATOM 849 N N . HIS A 1 112 ? 3.689 -22.656 -1.783 1 98.88 112 HIS A N 1
ATOM 850 C CA . HIS A 1 112 ? 3.055 -21.5 -1.154 1 98.88 112 HIS A CA 1
ATOM 851 C C . HIS A 1 112 ? 1.536 -21.641 -1.165 1 98.88 112 HIS A C 1
ATOM 853 O O . HIS A 1 112 ? 0.94 -21.922 -2.209 1 98.88 112 HIS A O 1
ATOM 859 N N . ARG A 1 113 ? 0.899 -21.5 -0.031 1 98.88 113 ARG A N 1
ATOM 860 C CA . ARG A 1 113 ? -0.55 -21.578 0.12 1 98.88 113 ARG A CA 1
ATOM 861 C C . ARG A 1 113 ? -1.155 -20.188 0.32 1 98.88 113 ARG A C 1
ATOM 863 O O . ARG A 1 113 ? -0.666 -19.406 1.136 1 98.88 113 ARG A O 1
ATOM 870 N N . LYS A 1 114 ? -2.188 -19.922 -0.424 1 98.75 114 LYS A N 1
ATOM 871 C CA . LYS A 1 114 ? -2.832 -18.609 -0.379 1 98.75 114 LYS A CA 1
ATOM 872 C C . LYS A 1 114 ? -3.295 -18.266 1.036 1 98.75 114 LYS A C 1
ATOM 874 O O . LYS A 1 114 ? -3.859 -19.125 1.729 1 98.75 114 LYS A O 1
ATOM 879 N N . LEU A 1 115 ? -3.031 -17.047 1.386 1 98.56 115 LEU A N 1
ATOM 880 C CA . LEU A 1 115 ? -3.312 -16.641 2.758 1 98.56 115 LEU A CA 1
ATOM 881 C C . LEU A 1 115 ? -4.656 -15.922 2.85 1 98.56 115 LEU A C 1
ATOM 883 O O . LEU A 1 115 ? -5.414 -16.141 3.797 1 98.56 115 LEU A O 1
ATOM 887 N N . ASN A 1 116 ? -4.91 -15.016 1.982 1 97.75 116 ASN A N 1
ATOM 888 C CA . ASN A 1 116 ? -6.152 -14.25 1.939 1 97.75 116 ASN A CA 1
ATOM 889 C C . ASN A 1 116 ? -7.156 -14.867 0.974 1 97.75 116 ASN A C 1
ATOM 891 O O . ASN A 1 116 ? -7.059 -14.672 -0.239 1 97.75 116 ASN A O 1
ATOM 895 N N . LEU A 1 117 ? -8.172 -15.555 1.492 1 97.75 117 LEU A N 1
ATOM 896 C CA . LEU A 1 117 ? -9.203 -16.188 0.67 1 97.75 117 LEU A CA 1
ATOM 897 C C . LEU A 1 117 ? -10.422 -15.281 0.542 1 97.75 117 LEU A C 1
ATOM 899 O O . LEU A 1 117 ? -11.195 -15.133 1.491 1 97.75 117 LEU A O 1
ATOM 903 N N . PRO A 1 118 ? -10.617 -14.75 -0.599 1 94.88 118 PRO A N 1
ATOM 904 C CA . PRO A 1 118 ? -11.734 -13.805 -0.742 1 94.88 118 PRO A CA 1
ATOM 905 C C . PRO A 1 118 ? -13.094 -14.492 -0.741 1 94.88 118 PRO A C 1
ATOM 907 O O . PRO A 1 118 ? -13.25 -15.57 -1.328 1 94.88 118 PRO A O 1
ATOM 910 N N . SER A 1 119 ? -14.008 -13.914 -0.052 1 93.12 119 SER A N 1
ATOM 911 C CA . SER A 1 119 ? -15.406 -14.328 -0.007 1 93.12 119 SER A CA 1
ATOM 912 C C . SER A 1 119 ? -16.344 -13.141 -0.174 1 93.12 119 SER A C 1
ATOM 914 O O . SER A 1 119 ? -17.281 -12.961 0.613 1 93.12 119 SER A O 1
ATOM 916 N N . TYR A 1 120 ? -16.078 -12.352 -1.114 1 89.69 120 TYR A N 1
ATOM 917 C CA . TYR A 1 120 ? -16.875 -11.172 -1.43 1 89.69 120 TYR A CA 1
ATOM 918 C C . TYR A 1 120 ? -17.141 -11.078 -2.928 1 89.69 120 TYR A C 1
ATOM 920 O O . TYR A 1 120 ? -16.453 -11.703 -3.729 1 89.69 120 TYR A O 1
ATOM 928 N N . GLY A 1 121 ? -18.188 -10.25 -3.242 1 85.56 121 GLY A N 1
ATOM 929 C CA . GLY A 1 121 ? -18.594 -10.219 -4.637 1 85.56 121 GLY A CA 1
ATOM 930 C C . GLY A 1 121 ? -18.938 -11.594 -5.188 1 85.56 121 GLY A C 1
ATOM 931 O O . GLY A 1 121 ? -19.719 -12.328 -4.582 1 85.56 121 GLY A O 1
ATOM 932 N N . GLY A 1 122 ? -18.297 -11.914 -6.309 1 85.19 122 GLY A N 1
ATOM 933 C CA . GLY A 1 122 ? -18.5 -13.219 -6.91 1 85.19 122 GLY A CA 1
ATOM 934 C C . GLY A 1 122 ? -17.484 -14.25 -6.473 1 85.19 122 GLY A C 1
ATOM 935 O O . GLY A 1 122 ? -17.531 -15.398 -6.922 1 85.19 122 GLY A O 1
ATOM 936 N N . LEU A 1 123 ? -16.625 -13.875 -5.562 1 90.75 123 LEU A N 1
ATOM 937 C CA . LEU A 1 123 ? -15.555 -14.758 -5.133 1 90.75 123 LEU A CA 1
ATOM 938 C C . LEU A 1 123 ? -15.977 -15.586 -3.926 1 90.75 123 LEU A C 1
ATOM 940 O O . LEU A 1 123 ? -16.531 -15.055 -2.965 1 90.75 123 LEU A O 1
ATOM 944 N N . GLU A 1 124 ? -15.695 -16.891 -3.971 1 93.38 124 GLU A N 1
ATOM 945 C CA . GLU A 1 124 ? -16.156 -17.797 -2.922 1 93.38 124 GLU A CA 1
ATOM 946 C C . GLU A 1 124 ? -15.016 -18.703 -2.457 1 93.38 124 GLU A C 1
ATOM 948 O O . GLU A 1 124 ? -15.266 -19.844 -2.053 1 93.38 124 GLU A O 1
ATOM 953 N N . GLU A 1 125 ? -13.844 -18.266 -2.5 1 95.69 125 GLU A N 1
ATOM 954 C CA . GLU A 1 125 ? -12.703 -19.125 -2.207 1 95.69 125 GLU A CA 1
ATOM 955 C C . GLU A 1 125 ? -12.766 -19.656 -0.779 1 95.69 125 GLU A C 1
ATOM 957 O O . GLU A 1 125 ? -12.32 -20.781 -0.509 1 95.69 125 GLU A O 1
ATOM 962 N N . GLY A 1 126 ? -13.305 -18.859 0.099 1 95.12 126 GLY A N 1
ATOM 963 C CA . GLY A 1 126 ? -13.406 -19.297 1.484 1 95.12 126 GLY A CA 1
ATOM 964 C C . GLY A 1 126 ? -14.273 -20.531 1.667 1 95.12 126 GLY A C 1
ATOM 965 O O . GLY A 1 126 ? -14.164 -21.219 2.68 1 95.12 126 GLY A O 1
ATOM 966 N N . LYS A 1 127 ? -15.055 -20.828 0.696 1 94.94 127 LYS A N 1
ATOM 967 C CA . LYS A 1 127 ? -15.93 -22 0.748 1 94.94 127 LYS A CA 1
ATOM 968 C C . LYS A 1 127 ? -15.172 -23.266 0.381 1 94.94 127 LYS A C 1
ATOM 970 O O . LYS A 1 127 ? -15.57 -24.359 0.767 1 94.94 127 LYS A O 1
ATOM 975 N N . TRP A 1 128 ? -14.055 -23.031 -0.328 1 96.38 128 TRP A N 1
ATOM 976 C CA . TRP A 1 128 ? -13.531 -24.219 -1.009 1 96.38 128 TRP A CA 1
ATOM 977 C C . TRP A 1 128 ? -12.102 -24.516 -0.567 1 96.38 128 TRP A C 1
ATOM 979 O O . TRP A 1 128 ? -11.641 -25.641 -0.667 1 96.38 128 TRP A O 1
ATOM 989 N N . PHE A 1 129 ? -11.414 -23.453 -0.121 1 98.25 129 PHE A N 1
ATOM 990 C CA . PHE A 1 129 ? -10 -23.625 0.174 1 98.25 129 PHE A CA 1
ATOM 991 C C . PHE A 1 129 ? -9.719 -23.359 1.648 1 98.25 129 PHE A C 1
ATOM 993 O O . PHE A 1 129 ? -10.484 -22.656 2.316 1 98.25 129 PHE A O 1
ATOM 1000 N N . THR A 1 130 ? -8.672 -23.922 2.152 1 97.88 130 THR A N 1
ATOM 1001 C CA . THR A 1 130 ? -8.125 -23.641 3.48 1 97.88 130 THR A CA 1
ATOM 1002 C C . THR A 1 130 ? -7.121 -22.5 3.432 1 97.88 130 THR A C 1
ATOM 1004 O O . THR A 1 130 ? -6.344 -22.391 2.482 1 97.88 130 THR A O 1
ATOM 1007 N N . HIS A 1 131 ? -7.145 -21.656 4.457 1 97.88 131 HIS A N 1
ATOM 1008 C CA . HIS A 1 131 ? -6.203 -20.547 4.527 1 97.88 131 HIS A CA 1
ATOM 1009 C C . HIS A 1 131 ? -4.777 -21.031 4.73 1 97.88 131 HIS A C 1
ATOM 1011 O O . HIS A 1 131 ? -4.527 -21.891 5.582 1 97.88 131 HIS A O 1
ATOM 1017 N N . GLY A 1 132 ? -3.873 -20.531 3.885 1 98.25 132 GLY A N 1
ATOM 1018 C CA . GLY A 1 132 ? -2.475 -20.625 4.273 1 98.25 132 GLY A CA 1
ATOM 1019 C C . GLY A 1 132 ? -2.137 -19.766 5.48 1 98.25 132 GLY A C 1
ATOM 1020 O O . GLY A 1 132 ? -2.926 -18.906 5.883 1 98.25 132 GLY A O 1
ATOM 1021 N N . ASN A 1 133 ? -0.962 -19.984 6.086 1 98 133 ASN A N 1
ATOM 1022 C CA . ASN A 1 133 ? -0.583 -19.203 7.258 1 98 133 ASN A CA 1
ATOM 1023 C C . ASN A 1 133 ? 0.919 -18.938 7.293 1 98 133 ASN A C 1
ATOM 1025 O O . ASN A 1 133 ? 1.459 -18.531 8.32 1 98 133 ASN A O 1
ATOM 1029 N N . GLN A 1 134 ? 1.547 -19.219 6.188 1 98.19 134 GLN A N 1
ATOM 1030 C CA . GLN A 1 134 ? 2.988 -19.016 6.109 1 98.19 134 GLN A CA 1
ATOM 1031 C C . GLN A 1 134 ? 3.371 -18.312 4.812 1 98.19 134 GLN A C 1
ATOM 1033 O O . GLN A 1 134 ? 2.682 -18.438 3.801 1 98.19 134 GLN A O 1
ATOM 1038 N N . LEU A 1 135 ? 4.465 -17.562 4.977 1 98.62 135 LEU A N 1
ATOM 1039 C CA . LEU A 1 135 ? 5.062 -16.969 3.787 1 98.62 135 LEU A CA 1
ATOM 1040 C C . LEU A 1 135 ? 6.133 -17.891 3.201 1 98.62 135 LEU A C 1
ATOM 1042 O O . LEU A 1 135 ? 6.73 -18.688 3.922 1 98.62 135 LEU A O 1
ATOM 1046 N N . THR A 1 136 ? 6.324 -17.828 1.918 1 98.62 136 THR A N 1
ATOM 1047 C CA . THR A 1 136 ? 7.316 -18.641 1.216 1 98.62 136 THR A CA 1
ATOM 1048 C C . THR A 1 136 ? 8.383 -17.75 0.582 1 98.62 136 THR A C 1
ATOM 1050 O O . THR A 1 136 ? 8.062 -16.75 -0.076 1 98.62 136 THR A O 1
ATOM 1053 N N . HIS A 1 137 ? 9.578 -18 0.821 1 98.19 137 HIS A N 1
ATOM 1054 C CA . HIS A 1 137 ? 10.742 -17.328 0.259 1 98.19 137 HIS A CA 1
ATOM 1055 C C . HIS A 1 137 ? 11.734 -18.344 -0.313 1 98.19 137 HIS A C 1
ATOM 1057 O O . HIS A 1 137 ? 12.188 -19.234 0.395 1 98.19 137 HIS A O 1
ATOM 1063 N N . THR A 1 138 ? 12.023 -18.219 -1.625 1 98.31 138 THR A N 1
ATOM 1064 C CA . THR A 1 138 ? 12.922 -19.172 -2.248 1 98.31 138 THR A CA 1
ATOM 1065 C C . THR A 1 138 ? 14.031 -18.469 -3.02 1 98.31 138 THR A C 1
ATOM 1067 O O . THR A 1 138 ? 13.82 -17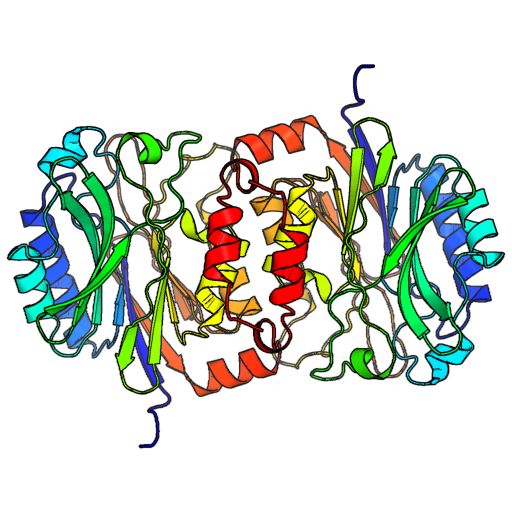.391 -3.568 1 98.31 138 THR A O 1
ATOM 1070 N N . ASP A 1 139 ? 15.18 -19.094 -3.094 1 97.88 139 ASP A N 1
ATOM 1071 C CA . ASP A 1 139 ? 16.266 -18.625 -3.945 1 97.88 139 ASP A CA 1
ATOM 1072 C C . ASP A 1 139 ? 16.047 -19.031 -5.398 1 97.88 139 ASP A C 1
ATOM 1074 O O . ASP A 1 139 ? 15.742 -20.203 -5.676 1 97.88 139 ASP A O 1
ATOM 1078 N N . VAL A 1 140 ? 16.141 -18.094 -6.285 1 98.25 140 VAL A N 1
ATOM 1079 C CA . VAL A 1 140 ? 16.094 -18.406 -7.711 1 98.25 140 VAL A CA 1
ATOM 1080 C C . VAL A 1 140 ? 17.484 -18.797 -8.195 1 98.25 140 VAL A C 1
ATOM 1082 O O . VAL A 1 140 ? 17.656 -19.828 -8.852 1 98.25 140 VAL A O 1
ATOM 1085 N N . ARG A 1 141 ? 18.422 -18.078 -7.871 1 96.69 141 ARG A N 1
ATOM 1086 C CA . ARG A 1 141 ? 19.859 -18.266 -8.031 1 96.69 141 ARG A CA 1
ATOM 1087 C C . ARG A 1 141 ? 20.641 -17.375 -7.07 1 96.69 141 ARG A C 1
ATOM 1089 O O . ARG A 1 141 ? 20.047 -16.5 -6.41 1 96.69 141 ARG A O 1
ATOM 1096 N N . PRO A 1 142 ? 21.906 -17.641 -6.906 1 94.81 142 PRO A N 1
ATOM 1097 C CA . PRO A 1 142 ? 22.656 -16.797 -5.957 1 94.81 142 PRO A CA 1
ATOM 1098 C C . PRO A 1 142 ? 22.422 -15.305 -6.18 1 94.81 142 PRO A C 1
ATOM 1100 O O . PRO A 1 142 ? 22.625 -14.805 -7.285 1 94.81 142 PRO A O 1
ATOM 1103 N N . GLY A 1 143 ? 21.938 -14.68 -5.145 1 95.75 143 GLY A N 1
ATOM 1104 C CA . GLY A 1 143 ? 21.719 -13.242 -5.184 1 95.75 143 GLY A CA 1
ATOM 1105 C C . GLY A 1 143 ? 20.312 -12.859 -5.625 1 95.75 143 GLY A C 1
ATOM 1106 O O . GLY A 1 143 ? 19.953 -11.68 -5.609 1 95.75 143 GLY A O 1
ATOM 1107 N N . TRP A 1 144 ? 19.594 -13.805 -6.047 1 98.12 144 TRP A N 1
ATOM 1108 C CA . TRP A 1 144 ? 18.219 -13.578 -6.52 1 98.12 144 TRP A CA 1
ATOM 1109 C C . TRP A 1 144 ? 17.234 -14.484 -5.797 1 98.12 144 TRP A C 1
ATOM 1111 O O . TRP A 1 144 ? 17.438 -15.703 -5.73 1 98.12 144 TRP A O 1
ATOM 1121 N N . SER A 1 145 ? 16.219 -13.875 -5.23 1 98.38 145 SER A N 1
ATOM 1122 C CA . SER A 1 145 ? 15.188 -14.617 -4.504 1 98.38 145 SER A CA 1
ATOM 1123 C C . SER A 1 145 ? 13.789 -14.125 -4.852 1 98.38 145 SER A C 1
ATOM 1125 O O . SER A 1 145 ? 13.633 -13.031 -5.398 1 98.38 145 SER A O 1
ATOM 1127 N N . ASN A 1 146 ? 12.828 -14.953 -4.625 1 97.5 146 ASN A N 1
ATOM 1128 C CA . ASN A 1 146 ? 11.445 -14.578 -4.91 1 97.5 146 ASN A CA 1
ATOM 1129 C C . ASN A 1 146 ? 10.531 -14.852 -3.719 1 97.5 146 ASN A C 1
ATOM 1131 O O . ASN A 1 146 ? 10.781 -15.781 -2.947 1 97.5 146 ASN A O 1
ATOM 1135 N N . THR A 1 147 ? 9.562 -14.031 -3.527 1 98.75 147 THR A N 1
ATOM 1136 C CA . THR A 1 147 ? 8.406 -14.242 -2.672 1 98.75 147 THR A CA 1
ATOM 1137 C C . THR A 1 147 ? 7.113 -14.141 -3.479 1 98.75 147 THR A C 1
ATOM 1139 O O . THR A 1 147 ? 6.867 -13.133 -4.145 1 98.75 147 THR A O 1
ATOM 1142 N N . PRO A 1 148 ? 6.352 -15.242 -3.498 1 98.81 148 PRO A N 1
ATOM 1143 C CA . PRO A 1 148 ? 5.082 -15.172 -4.223 1 98.81 148 PRO A CA 1
ATOM 1144 C C . PRO A 1 148 ? 3.9 -14.844 -3.314 1 98.81 148 PRO A C 1
ATOM 1146 O O . PRO A 1 148 ? 3.861 -15.273 -2.16 1 98.81 148 PRO A O 1
ATOM 1149 N N . LEU A 1 149 ? 2.986 -14.047 -3.74 1 98.88 149 LEU A N 1
ATOM 1150 C CA . LEU A 1 149 ? 1.679 -13.781 -3.152 1 98.88 149 LEU A CA 1
ATOM 1151 C C . LEU A 1 149 ? 0.57 -13.969 -4.184 1 98.88 149 LEU A C 1
ATOM 1153 O O . LEU A 1 149 ? 0.666 -13.453 -5.301 1 98.88 149 LEU A O 1
ATOM 1157 N N . ILE A 1 150 ? -0.48 -14.695 -3.818 1 98.81 150 ILE A N 1
ATOM 1158 C CA . ILE A 1 150 ? -1.485 -15.125 -4.785 1 98.81 150 ILE A CA 1
ATOM 1159 C C . ILE A 1 150 ? -2.645 -14.125 -4.797 1 98.81 150 ILE A C 1
ATOM 1161 O O . ILE A 1 150 ? -3.385 -14.016 -3.816 1 98.81 150 ILE A O 1
ATOM 1165 N N . CYS A 1 151 ? -2.826 -13.43 -5.859 1 97.88 151 CYS A N 1
ATOM 1166 C CA . CYS A 1 151 ? -4.023 -12.664 -6.195 1 97.88 151 CYS A CA 1
ATOM 1167 C C . CYS A 1 151 ? -4.492 -11.828 -5.012 1 97.88 151 CYS A C 1
ATOM 1169 O O . CYS A 1 151 ? -3.814 -10.883 -4.605 1 97.88 151 CYS A O 1
ATOM 1171 N N . ALA A 1 152 ? -5.492 -12.266 -4.258 1 97.5 152 ALA A N 1
ATOM 1172 C CA . ALA A 1 152 ? -6.094 -11.508 -3.162 1 97.5 152 ALA A CA 1
ATOM 1173 C C . ALA A 1 152 ? -5.07 -11.219 -2.068 1 97.5 152 ALA A C 1
ATOM 1175 O O . ALA A 1 152 ? -5.23 -10.266 -1.301 1 97.5 152 ALA A O 1
ATOM 1176 N N . ASP A 1 153 ? -4.027 -12 -1.938 1 98.38 153 ASP A N 1
ATOM 1177 C CA . ASP A 1 153 ? -2.951 -11.688 -1.001 1 98.38 153 ASP A CA 1
ATOM 1178 C C . ASP A 1 153 ? -2.422 -10.273 -1.22 1 98.38 153 ASP A C 1
ATOM 1180 O O . ASP A 1 153 ? -2.047 -9.594 -0.265 1 98.38 153 ASP A O 1
ATOM 1184 N N . MET A 1 154 ? -2.471 -9.82 -2.461 1 97.94 154 MET A N 1
ATOM 1185 C CA . MET A 1 154 ? -1.876 -8.547 -2.842 1 97.94 154 MET A CA 1
ATOM 1186 C C . MET A 1 154 ? -2.779 -7.383 -2.436 1 97.94 154 MET A C 1
ATOM 1188 O O . MET A 1 154 ? -2.369 -6.223 -2.492 1 97.94 154 MET A O 1
ATOM 1192 N N . TRP A 1 155 ? -3.975 -7.68 -2.047 1 97.06 155 TRP A N 1
ATOM 1193 C CA . TRP A 1 155 ? -4.926 -6.617 -1.734 1 97.06 155 TRP A CA 1
ATOM 1194 C C . TRP A 1 155 ? -4.98 -6.363 -0.232 1 97.06 155 TRP A C 1
ATOM 1196 O O . TRP A 1 155 ? -5.832 -5.605 0.244 1 97.06 155 TRP A O 1
ATOM 1206 N N . ASN A 1 156 ? -4.125 -6.953 0.547 1 97.69 156 ASN A N 1
ATOM 1207 C CA . ASN A 1 156 ? -3.85 -6.594 1.935 1 97.69 156 ASN A CA 1
ATOM 1208 C C . ASN A 1 156 ? -2.436 -6.047 2.1 1 97.69 156 ASN A C 1
ATOM 1210 O O . ASN A 1 156 ? -1.482 -6.809 2.266 1 97.69 156 ASN A O 1
ATOM 1214 N N . PRO A 1 157 ? -2.363 -4.723 2.176 1 98.31 157 PRO A N 1
ATOM 1215 C CA . PRO A 1 157 ? -1.035 -4.105 2.166 1 98.31 157 PRO A CA 1
ATOM 1216 C C . PRO A 1 157 ? -0.176 -4.531 3.354 1 98.31 157 PRO A C 1
ATOM 1218 O O . PRO A 1 157 ? 1.049 -4.617 3.236 1 98.31 157 PRO A O 1
ATOM 1221 N N . ALA A 1 158 ? -0.749 -4.801 4.512 1 98.44 158 ALA A N 1
ATOM 1222 C CA . ALA A 1 158 ? 0.035 -5.234 5.664 1 98.44 158 ALA A CA 1
ATOM 1223 C C . ALA A 1 158 ? 0.597 -6.637 5.449 1 98.44 158 ALA A C 1
ATOM 1225 O O . ALA A 1 158 ? 1.713 -6.938 5.879 1 98.44 158 ALA A O 1
ATOM 1226 N N . LEU A 1 159 ? -0.176 -7.5 4.812 1 98.56 159 LEU A N 1
ATOM 1227 C CA . LEU A 1 159 ? 0.314 -8.836 4.469 1 98.56 159 LEU A CA 1
ATOM 1228 C C . LEU A 1 159 ? 1.48 -8.75 3.49 1 98.56 159 LEU A C 1
ATOM 1230 O O . LEU A 1 159 ? 2.488 -9.438 3.658 1 98.56 159 LEU A O 1
ATOM 1234 N N . VAL A 1 160 ? 1.343 -7.906 2.482 1 98.81 160 VAL A N 1
ATOM 1235 C CA . VAL A 1 160 ? 2.418 -7.719 1.515 1 98.81 160 VAL A CA 1
ATOM 1236 C C . VAL A 1 160 ? 3.664 -7.191 2.223 1 98.81 160 VAL A C 1
ATOM 1238 O O . VAL A 1 160 ? 4.781 -7.641 1.946 1 98.81 160 VAL A O 1
ATOM 1241 N N . HIS A 1 161 ? 3.469 -6.215 3.119 1 98.75 161 HIS A N 1
ATOM 1242 C CA . HIS A 1 161 ? 4.586 -5.695 3.896 1 98.75 161 HIS A CA 1
ATOM 1243 C C . HIS A 1 161 ? 5.289 -6.812 4.66 1 98.75 161 HIS A C 1
ATOM 1245 O O . HIS A 1 161 ? 6.52 -6.922 4.617 1 98.75 161 HIS A O 1
ATOM 1251 N N . ALA A 1 162 ? 4.508 -7.633 5.324 1 98.69 162 ALA A N 1
ATOM 1252 C CA . ALA A 1 162 ? 5.082 -8.75 6.07 1 98.69 162 ALA A CA 1
ATOM 1253 C C . ALA A 1 162 ? 5.91 -9.656 5.16 1 98.69 162 ALA A C 1
ATOM 1255 O O . ALA A 1 162 ? 7.004 -10.086 5.531 1 98.69 162 ALA A O 1
ATOM 1256 N N . ALA A 1 163 ? 5.398 -9.906 4.012 1 98.69 163 ALA A N 1
ATOM 1257 C CA . ALA A 1 163 ? 6.074 -10.781 3.059 1 98.69 163 ALA A CA 1
ATOM 1258 C C . ALA A 1 163 ? 7.391 -10.172 2.594 1 98.69 163 ALA A C 1
ATOM 1260 O O . ALA A 1 163 ? 8.352 -10.891 2.312 1 98.69 163 ALA A O 1
ATOM 1261 N N . LEU A 1 164 ? 7.445 -8.844 2.521 1 98.56 164 LEU A N 1
ATOM 1262 C CA . LEU A 1 164 ? 8.602 -8.172 1.933 1 98.56 164 LEU A CA 1
ATOM 1263 C C . LEU A 1 164 ? 9.648 -7.863 2.994 1 98.56 164 LEU A C 1
ATOM 1265 O O . LEU A 1 164 ? 10.773 -7.465 2.668 1 98.56 164 LEU A O 1
ATOM 1269 N N . LEU A 1 165 ? 9.336 -8.109 4.293 1 98.19 165 LEU A N 1
ATOM 1270 C CA . LEU A 1 165 ? 10.289 -7.871 5.375 1 98.19 165 LEU A CA 1
ATOM 1271 C C . LEU A 1 165 ? 11.531 -8.734 5.195 1 98.19 165 LEU A C 1
ATOM 1273 O O . LEU A 1 165 ? 12.625 -8.352 5.629 1 98.19 165 LEU A O 1
ATOM 1277 N N . ALA A 1 166 ? 11.414 -9.875 4.457 1 97.06 166 ALA A N 1
ATOM 1278 C CA . ALA A 1 166 ? 12.562 -10.734 4.18 1 97.06 166 ALA A CA 1
ATOM 1279 C C . ALA A 1 166 ? 13.422 -10.156 3.059 1 97.06 166 ALA A C 1
ATOM 1281 O O . ALA A 1 166 ? 14.484 -10.703 2.742 1 97.06 166 ALA A O 1
ATOM 1282 N N . ARG A 1 167 ? 12.977 -9.141 2.395 1 97.19 167 ARG A N 1
ATOM 1283 C CA . ARG A 1 167 ? 13.664 -8.359 1.368 1 97.19 167 ARG A CA 1
ATOM 1284 C C . ARG A 1 167 ? 13.977 -9.219 0.147 1 97.19 167 ARG A C 1
ATOM 1286 O O . ARG A 1 167 ? 15.117 -9.234 -0.325 1 97.19 167 ARG A O 1
ATOM 1293 N N . PRO A 1 168 ? 12.977 -9.898 -0.356 1 98.31 168 PRO A N 1
ATOM 1294 C CA . PRO A 1 168 ? 13.211 -10.609 -1.616 1 98.31 168 PRO A CA 1
ATOM 1295 C C . PRO A 1 168 ? 13.609 -9.68 -2.756 1 98.31 168 PRO A C 1
ATOM 1297 O O . PRO A 1 168 ? 13.258 -8.492 -2.744 1 98.31 168 PRO A O 1
ATOM 1300 N N . THR A 1 169 ? 14.352 -10.227 -3.752 1 98.44 169 THR A N 1
ATOM 1301 C CA . THR A 1 169 ? 14.703 -9.43 -4.922 1 98.44 169 THR A CA 1
ATOM 1302 C C . THR A 1 169 ? 13.531 -9.344 -5.895 1 98.44 169 THR A C 1
ATOM 1304 O O . THR A 1 169 ? 13.445 -8.406 -6.688 1 98.44 169 THR A O 1
ATOM 1307 N N . LEU A 1 170 ? 12.633 -10.328 -5.801 1 98.75 170 LEU A N 1
ATOM 1308 C CA . LEU A 1 170 ? 11.492 -10.383 -6.711 1 98.75 170 LEU A CA 1
ATOM 1309 C C . LEU A 1 170 ? 10.203 -10.688 -5.953 1 98.75 170 LEU A C 1
ATOM 1311 O O . LEU A 1 170 ? 10.195 -11.508 -5.039 1 98.75 170 LEU A O 1
ATOM 1315 N N . LEU A 1 171 ? 9.148 -9.953 -6.258 1 98.94 171 LEU A N 1
ATOM 1316 C CA . LEU A 1 171 ? 7.789 -10.258 -5.816 1 98.94 171 LEU A CA 1
ATOM 1317 C C . LEU A 1 171 ? 6.957 -10.82 -6.965 1 98.94 171 LEU A C 1
ATOM 1319 O O . LEU A 1 171 ? 6.742 -10.141 -7.973 1 98.94 171 LEU A O 1
ATOM 1323 N N . CYS A 1 172 ? 6.547 -12.062 -6.879 1 98.94 172 CYS A N 1
ATOM 1324 C CA . CYS A 1 172 ? 5.727 -12.695 -7.906 1 98.94 172 CYS A CA 1
ATOM 1325 C C . CYS A 1 172 ? 4.254 -12.672 -7.516 1 98.94 172 CYS A C 1
ATOM 1327 O O . CYS A 1 172 ? 3.898 -13.031 -6.395 1 98.94 172 CYS A O 1
ATOM 1329 N N . ALA A 1 173 ? 3.443 -12.234 -8.438 1 98.81 173 ALA A N 1
ATOM 1330 C CA . ALA A 1 173 ? 2.01 -12.102 -8.188 1 98.81 173 ALA A CA 1
ATOM 1331 C C . ALA A 1 173 ? 1.197 -12.883 -9.211 1 98.81 173 ALA A C 1
ATOM 1333 O O . ALA A 1 173 ? 0.647 -12.305 -10.156 1 98.81 173 ALA A O 1
ATOM 1334 N N . PRO A 1 174 ? 1.089 -14.234 -9.047 1 98.88 174 PRO A N 1
ATOM 1335 C CA . PRO A 1 174 ? 0.137 -14.992 -9.859 1 98.88 174 PRO A CA 1
ATOM 1336 C C . PRO A 1 174 ? -1.316 -14.633 -9.555 1 98.88 174 PRO A C 1
ATOM 1338 O O . PRO A 1 174 ? -1.748 -14.711 -8.406 1 98.88 174 PRO A O 1
ATOM 1341 N N . ILE A 1 175 ? -2.045 -14.281 -10.547 1 97.62 175 ILE A N 1
ATOM 1342 C CA . ILE A 1 175 ? -3.406 -13.797 -10.344 1 97.62 175 ILE A CA 1
ATOM 1343 C C . ILE A 1 175 ? -4.355 -14.508 -11.305 1 97.62 175 ILE A C 1
ATOM 1345 O O . ILE A 1 175 ? -3.934 -14.977 -12.367 1 97.62 175 ILE A O 1
ATOM 1349 N N . ASN A 1 176 ? -5.504 -14.688 -10.961 1 96.69 176 ASN A N 1
ATOM 1350 C CA . ASN A 1 176 ? -6.652 -15.133 -11.734 1 96.69 176 ASN A CA 1
ATOM 1351 C C . ASN A 1 176 ? -7.84 -14.188 -11.57 1 96.69 176 ASN A C 1
ATOM 1353 O O . ASN A 1 176 ? -8.875 -14.578 -11.031 1 96.69 176 ASN A O 1
ATOM 1357 N N . SER A 1 177 ? -7.672 -13.023 -12.109 1 93.81 177 SER A N 1
ATOM 1358 C CA . SER A 1 177 ? -8.641 -11.945 -11.922 1 93.81 177 SER A CA 1
ATOM 1359 C C . SER A 1 177 ? -9.484 -11.742 -13.172 1 93.81 177 SER A C 1
ATOM 1361 O O . SER A 1 177 ? -8.953 -11.586 -14.273 1 93.81 177 SER A O 1
ATOM 1363 N N . ALA A 1 178 ? -10.742 -11.742 -13 1 90.12 178 ALA A N 1
ATOM 1364 C CA . ALA A 1 178 ? -11.672 -11.586 -14.109 1 90.12 178 ALA A CA 1
ATOM 1365 C C . ALA A 1 178 ? -12.258 -10.18 -14.141 1 90.12 178 ALA A C 1
ATOM 1367 O O . ALA A 1 178 ? -12.383 -9.531 -13.102 1 90.12 178 ALA A O 1
ATOM 1368 N N . SER A 1 179 ? -12.617 -9.758 -15.344 1 85.38 179 SER A N 1
ATOM 1369 C CA . SER A 1 179 ? -13.297 -8.477 -15.484 1 85.38 179 SER A CA 1
ATOM 1370 C C . SER A 1 179 ? -14.648 -8.492 -14.789 1 85.38 179 SER A C 1
ATOM 1372 O O . SER A 1 179 ? -15.383 -9.477 -14.867 1 85.38 179 SER A O 1
ATOM 1374 N N . GLY A 1 180 ? -14.945 -7.43 -14.156 1 73 180 GLY A N 1
ATOM 1375 C CA . GLY A 1 180 ? -16.266 -7.23 -13.594 1 73 180 GLY A CA 1
ATOM 1376 C C . GLY A 1 180 ? -16.547 -8.125 -12.398 1 73 180 GLY A C 1
ATOM 1377 O O . GLY A 1 180 ? -17.672 -8.18 -11.906 1 73 180 GLY A O 1
ATOM 1378 N N . ILE A 1 181 ? -15.594 -8.844 -11.977 1 71.62 181 ILE A N 1
ATOM 1379 C CA . ILE A 1 181 ? -15.836 -9.852 -10.938 1 71.62 181 ILE A CA 1
ATOM 1380 C C . ILE A 1 181 ? -16.125 -9.156 -9.609 1 71.62 181 ILE A C 1
ATOM 1382 O O . ILE A 1 181 ? -16.875 -9.672 -8.781 1 71.62 181 ILE A O 1
ATOM 1386 N N . VAL A 1 182 ? -15.562 -7.988 -9.406 1 65 182 VAL A N 1
ATOM 1387 C CA . VAL A 1 182 ? -15.812 -7.262 -8.164 1 65 182 VAL A CA 1
ATOM 1388 C C . VAL A 1 182 ? -17.047 -6.387 -8.312 1 65 182 VAL A C 1
ATOM 1390 O O . VAL A 1 182 ? -18.016 -6.531 -7.555 1 65 182 VAL A O 1
ATOM 1393 N N . SER A 1 183 ? -17 -5.449 -9.195 1 60.88 183 SER A N 1
ATOM 1394 C CA . SER A 1 183 ? -18.156 -4.621 -9.555 1 60.88 183 SER A CA 1
ATOM 1395 C C . SER A 1 183 ? -17.969 -3.967 -10.922 1 60.88 183 SER A C 1
ATOM 1397 O O . SER A 1 183 ? -16.859 -3.959 -11.461 1 60.88 183 SER A O 1
ATOM 1399 N N . GLU A 1 184 ? -19.062 -3.559 -11.391 1 58.38 184 GLU A N 1
ATOM 1400 C CA . GLU A 1 184 ? -19.016 -2.828 -12.656 1 58.38 184 GLU A CA 1
ATOM 1401 C C . GLU A 1 184 ? -18.25 -1.511 -12.492 1 58.38 184 GLU A C 1
ATOM 1403 O O . GLU A 1 184 ? -17.656 -1.012 -13.453 1 58.38 184 GLU A O 1
ATOM 1408 N N . ASP A 1 185 ? -18.219 -1.022 -11.359 1 57.69 185 ASP A N 1
ATOM 1409 C CA . ASP A 1 185 ? -17.656 0.302 -11.125 1 57.69 185 ASP A CA 1
ATOM 1410 C C . ASP A 1 185 ? -16.172 0.209 -10.758 1 57.69 185 ASP A C 1
ATOM 1412 O O . ASP A 1 185 ? -15.453 1.206 -10.812 1 57.69 185 ASP A O 1
ATOM 1416 N N . PHE A 1 186 ? -15.789 -0.949 -10.539 1 60.34 186 PHE A N 1
ATOM 1417 C CA . PHE A 1 186 ? -14.414 -1.214 -10.156 1 60.34 186 PHE A CA 1
ATOM 1418 C C . PHE A 1 186 ? -13.633 -1.822 -11.32 1 60.34 186 PHE A C 1
ATOM 1420 O O . PHE A 1 186 ? -13.766 -3.014 -11.609 1 60.34 186 PHE A O 1
ATOM 1427 N N . SER A 1 187 ? -12.875 -0.914 -11.984 1 69.88 187 SER A N 1
ATOM 1428 C CA . SER A 1 187 ? -12.078 -1.465 -13.078 1 69.88 187 SER A CA 1
ATOM 1429 C C . SER A 1 187 ? -10.891 -2.264 -12.555 1 69.88 187 SER A C 1
ATOM 1431 O O . SER A 1 187 ? -9.891 -1.688 -12.125 1 69.88 187 SER A O 1
ATOM 1433 N N . ASN A 1 188 ? -11.062 -3.59 -12.602 1 73.25 188 ASN A N 1
ATOM 1434 C CA . ASN A 1 188 ? -9.969 -4.461 -12.195 1 73.25 188 ASN A CA 1
ATOM 1435 C C . ASN A 1 188 ? -8.711 -4.207 -13.023 1 73.25 188 ASN A C 1
ATOM 1437 O O . ASN A 1 188 ? -7.598 -4.188 -12.484 1 73.25 188 ASN A O 1
ATOM 1441 N N . GLU A 1 189 ? -8.883 -3.926 -14.25 1 78.38 189 GLU A N 1
ATOM 1442 C CA . GLU A 1 189 ? -7.781 -3.74 -15.188 1 78.38 189 GLU A CA 1
ATOM 1443 C C . GLU A 1 189 ? -6.902 -2.562 -14.781 1 78.38 189 GLU A C 1
ATOM 1445 O O . GLU A 1 189 ? -5.672 -2.67 -14.773 1 78.38 189 GLU A O 1
ATOM 1450 N N . GLN A 1 190 ? -7.5 -1.575 -14.375 1 85.31 190 GLN A N 1
ATOM 1451 C CA . GLN A 1 190 ? -6.746 -0.386 -14 1 85.31 190 GLN A CA 1
ATOM 1452 C C . GLN A 1 190 ? -6.242 -0.489 -12.562 1 85.31 190 GLN A C 1
ATOM 1454 O O . GLN A 1 190 ? -5.102 -0.121 -12.273 1 85.31 190 GLN A O 1
ATOM 1459 N N . ASN A 1 191 ? -7.008 -1.067 -11.727 1 92.19 191 ASN A N 1
ATOM 1460 C CA . ASN A 1 191 ? -6.695 -1.07 -10.305 1 92.19 191 ASN A CA 1
ATOM 1461 C C . ASN A 1 191 ? -5.535 -2.01 -9.984 1 92.19 191 ASN A C 1
ATOM 1463 O O . ASN A 1 191 ? -4.734 -1.735 -9.086 1 92.19 191 ASN A O 1
ATOM 1467 N N . TRP A 1 192 ? -5.43 -3.098 -10.75 1 95.06 192 TRP A N 1
ATOM 1468 C CA . TRP A 1 192 ? -4.301 -4.004 -10.547 1 95.06 192 TRP A CA 1
ATOM 1469 C C . TRP A 1 192 ? -2.982 -3.314 -10.883 1 95.06 192 TRP A C 1
ATOM 1471 O O . TRP A 1 192 ? -1.984 -3.496 -10.188 1 95.06 192 TRP A O 1
ATOM 1481 N N . HIS A 1 193 ? -3.047 -2.527 -11.898 1 94.5 193 HIS A N 1
ATOM 1482 C CA . HIS A 1 193 ? -1.812 -1.853 -12.289 1 94.5 193 HIS A CA 1
ATOM 1483 C C . HIS A 1 193 ? -1.398 -0.821 -11.242 1 94.5 193 HIS A C 1
ATOM 1485 O O . HIS A 1 193 ? -0.208 -0.657 -10.969 1 94.5 193 HIS A O 1
ATOM 1491 N N . VAL A 1 194 ? -2.346 -0.125 -10.641 1 95.75 194 VAL A N 1
ATOM 1492 C CA . VAL A 1 194 ? -2.043 0.783 -9.539 1 95.75 194 VAL A CA 1
ATOM 1493 C C . VAL A 1 194 ? -1.438 0.001 -8.375 1 95.75 194 VAL A C 1
ATOM 1495 O O . VAL A 1 194 ? -0.435 0.418 -7.797 1 95.75 194 VAL A O 1
ATOM 1498 N N . ASN A 1 195 ? -2.018 -1.138 -8.125 1 97.81 195 ASN A N 1
ATOM 1499 C CA . ASN A 1 195 ? -1.591 -1.996 -7.023 1 97.81 195 ASN A CA 1
ATOM 1500 C C . ASN A 1 195 ? -0.135 -2.426 -7.18 1 97.81 195 ASN A C 1
ATOM 1502 O O . ASN A 1 195 ? 0.693 -2.156 -6.309 1 97.81 195 ASN A O 1
ATOM 1506 N N . VAL A 1 196 ? 0.22 -3.014 -8.289 1 98.25 196 VAL A N 1
ATOM 1507 C CA . VAL A 1 196 ? 1.543 -3.607 -8.445 1 98.25 196 VAL A CA 1
ATOM 1508 C C . VAL A 1 196 ? 2.584 -2.508 -8.641 1 98.25 196 VAL A C 1
ATOM 1510 O O . VAL A 1 196 ? 3.73 -2.646 -8.203 1 98.25 196 VAL A O 1
ATOM 1513 N N . ARG A 1 197 ? 2.203 -1.402 -9.273 1 97.44 197 ARG A N 1
ATOM 1514 C CA . ARG A 1 197 ? 3.121 -0.273 -9.391 1 97.44 197 ARG A CA 1
ATOM 1515 C C . ARG A 1 197 ? 3.461 0.299 -8.016 1 97.44 197 ARG A C 1
ATOM 1517 O O . ARG A 1 197 ? 4.617 0.617 -7.742 1 97.44 197 ARG A O 1
ATOM 1524 N N . PHE A 1 198 ? 2.438 0.427 -7.227 1 98.19 198 PHE A N 1
ATOM 1525 C CA . PHE A 1 198 ? 2.631 0.924 -5.867 1 98.19 198 PHE A CA 1
ATOM 1526 C C . PHE A 1 198 ? 3.639 0.065 -5.117 1 98.19 198 PHE A C 1
ATOM 1528 O O . PHE A 1 198 ? 4.574 0.587 -4.504 1 98.19 198 PHE A O 1
ATOM 1535 N N . TYR A 1 199 ? 3.463 -1.222 -5.133 1 98.69 199 TYR A N 1
ATOM 1536 C CA . TYR A 1 199 ? 4.34 -2.098 -4.363 1 98.69 199 TYR A CA 1
ATOM 1537 C C . TYR A 1 199 ? 5.758 -2.07 -4.914 1 98.69 199 TYR A C 1
ATOM 1539 O O . TYR A 1 199 ? 6.727 -1.984 -4.152 1 98.69 199 TYR A O 1
ATOM 1547 N N . ALA A 1 200 ? 5.883 -2.17 -6.246 1 98.62 200 ALA A N 1
ATOM 1548 C CA . ALA A 1 200 ? 7.219 -2.152 -6.84 1 98.62 200 ALA A CA 1
ATOM 1549 C C . ALA A 1 200 ? 7.973 -0.882 -6.461 1 98.62 200 ALA A C 1
ATOM 1551 O O . ALA A 1 200 ? 9.117 -0.944 -6.008 1 98.62 200 ALA A O 1
ATOM 1552 N N . MET A 1 201 ? 7.32 0.227 -6.598 1 97.06 201 MET A N 1
ATOM 1553 C CA . MET A 1 201 ? 7.91 1.537 -6.34 1 97.06 201 MET A CA 1
ATOM 1554 C C . MET A 1 201 ? 8.227 1.713 -4.859 1 97.06 201 MET A C 1
ATOM 1556 O O . MET A 1 201 ? 9.336 2.117 -4.5 1 97.06 201 MET A O 1
ATOM 1560 N N . THR A 1 202 ? 7.34 1.393 -4.016 1 97.88 202 THR A N 1
ATOM 1561 C CA . THR A 1 202 ? 7.438 1.665 -2.588 1 97.88 202 THR A CA 1
ATOM 1562 C C . THR A 1 202 ? 8.523 0.811 -1.946 1 97.88 202 THR A C 1
ATOM 1564 O O . THR A 1 202 ? 9.25 1.275 -1.062 1 97.88 202 THR A O 1
ATOM 1567 N N . TYR A 1 203 ? 8.664 -0.437 -2.438 1 98.38 203 TYR A N 1
ATOM 1568 C CA . TYR A 1 203 ? 9.562 -1.357 -1.761 1 98.38 203 TYR A CA 1
ATOM 1569 C C . TYR A 1 203 ? 10.852 -1.54 -2.557 1 98.38 203 TYR A C 1
ATOM 1571 O O . TYR A 1 203 ? 11.766 -2.238 -2.115 1 98.38 203 TYR A O 1
ATOM 1579 N N . GLY A 1 204 ? 10.969 -0.877 -3.738 1 97.75 204 GLY A N 1
ATOM 1580 C CA . GLY A 1 204 ? 12.117 -1.131 -4.594 1 97.75 204 GLY A CA 1
ATOM 1581 C C . GLY A 1 204 ? 12.266 -2.592 -4.973 1 97.75 204 GLY A C 1
ATOM 1582 O O . GLY A 1 204 ? 13.367 -3.143 -4.918 1 97.75 204 GLY A O 1
ATOM 1583 N N . THR A 1 205 ? 11.211 -3.189 -5.215 1 98.69 205 THR A N 1
ATOM 1584 C CA . THR A 1 205 ? 11.172 -4.613 -5.539 1 98.69 205 THR A CA 1
ATOM 1585 C C . THR A 1 205 ? 10.43 -4.848 -6.852 1 98.69 205 THR A C 1
ATOM 1587 O O . THR A 1 205 ? 9.234 -4.578 -6.945 1 98.69 205 THR A O 1
ATOM 1590 N N . PRO A 1 206 ? 11.125 -5.41 -7.895 1 98.88 206 PRO A N 1
ATOM 1591 C CA . PRO A 1 206 ? 10.414 -5.754 -9.125 1 98.88 206 PRO A CA 1
ATOM 1592 C C . PRO A 1 206 ? 9.234 -6.699 -8.891 1 98.88 206 PRO A C 1
ATOM 1594 O O . PRO A 1 206 ? 9.312 -7.578 -8.023 1 98.88 206 PRO A O 1
ATOM 1597 N N . VAL A 1 207 ? 8.172 -6.465 -9.664 1 98.94 207 VAL A N 1
ATOM 1598 C CA . VAL A 1 207 ? 6.969 -7.281 -9.531 1 98.94 207 VAL A CA 1
ATOM 1599 C C . VAL A 1 207 ? 6.676 -7.992 -10.852 1 98.94 207 VAL A C 1
ATOM 1601 O O . VAL A 1 207 ? 6.707 -7.375 -11.914 1 98.94 207 VAL A O 1
ATOM 1604 N N . ILE A 1 208 ? 6.504 -9.289 -10.797 1 98.94 208 ILE A N 1
ATOM 1605 C CA . ILE A 1 208 ? 6.012 -10.07 -11.93 1 98.94 208 ILE A CA 1
ATOM 1606 C C . ILE A 1 208 ? 4.551 -10.445 -11.695 1 98.94 208 ILE A C 1
ATOM 1608 O O . ILE A 1 208 ? 4.25 -11.375 -10.945 1 98.94 208 ILE A O 1
ATOM 1612 N N . MET A 1 209 ? 3.691 -9.703 -12.281 1 98.81 209 MET A N 1
ATOM 1613 C CA . MET A 1 209 ? 2.266 -10.008 -12.203 1 98.81 209 MET A CA 1
ATOM 1614 C C . MET A 1 209 ? 1.815 -10.805 -13.422 1 98.81 209 MET A C 1
ATOM 1616 O O . MET A 1 209 ? 2.004 -10.375 -14.562 1 98.81 209 MET A O 1
ATOM 1620 N N . VAL A 1 210 ? 1.263 -11.953 -13.219 1 98.75 210 VAL A N 1
ATOM 1621 C CA . VAL A 1 210 ? 0.774 -12.789 -14.312 1 98.75 210 VAL A CA 1
ATOM 1622 C C . VAL A 1 210 ? -0.701 -13.117 -14.094 1 98.75 210 VAL A C 1
ATOM 1624 O O . VAL A 1 210 ? -1.053 -13.82 -13.141 1 98.75 210 VAL A O 1
ATOM 1627 N N . ASN A 1 211 ? -1.508 -12.586 -14.922 1 98 211 ASN A N 1
ATOM 1628 C CA . ASN A 1 211 ? -2.941 -12.852 -14.906 1 98 211 ASN A CA 1
ATOM 1629 C C . ASN A 1 211 ? -3.34 -13.844 -16 1 98 211 ASN A C 1
ATOM 1631 O O . ASN A 1 211 ? -2.736 -13.859 -17.078 1 98 211 ASN A O 1
ATOM 1635 N N . ARG A 1 212 ? -4.348 -14.562 -15.664 1 96.19 212 ARG A N 1
ATOM 1636 C CA . ARG A 1 212 ? -4.945 -15.484 -16.625 1 96.19 212 ARG A CA 1
ATOM 1637 C C . ARG A 1 212 ? -5.57 -14.719 -17.797 1 96.19 212 ARG A C 1
ATOM 1639 O O . ARG A 1 212 ? -5.965 -13.562 -17.641 1 96.19 212 ARG A O 1
ATOM 1646 N N . TYR A 1 213 ? -5.512 -15.398 -18.953 1 96.88 213 TYR A N 1
ATOM 1647 C CA . TYR A 1 213 ? -6.168 -14.852 -20.141 1 96.88 213 TYR A CA 1
ATOM 1648 C C . TYR A 1 213 ? -7.301 -15.766 -20.594 1 96.88 213 TYR A C 1
ATOM 1650 O O . TYR A 1 213 ? -7.199 -16.984 -20.5 1 96.88 213 TYR A O 1
ATOM 1658 N N . GLY A 1 214 ? -8.344 -15.094 -21.109 1 95.88 214 GLY A N 1
ATOM 1659 C CA . GLY A 1 214 ? -9.375 -15.852 -21.812 1 95.88 214 GLY A CA 1
ATOM 1660 C C . GLY A 1 214 ? -10.664 -15.969 -21.031 1 95.88 214 GLY A C 1
ATOM 1661 O O . GLY A 1 214 ? -10.891 -15.211 -20.078 1 95.88 214 GLY A O 1
ATOM 1662 N N . ALA A 1 215 ? -11.508 -16.859 -21.5 1 94.12 215 ALA A N 1
ATOM 1663 C CA . ALA A 1 215 ? -12.828 -17.031 -20.906 1 94.12 215 ALA A CA 1
ATOM 1664 C C . ALA A 1 215 ? -12.914 -18.328 -20.109 1 94.12 215 ALA A C 1
ATOM 1666 O O . ALA A 1 215 ? -12.203 -19.297 -20.406 1 94.12 215 ALA A O 1
ATOM 1667 N N . GLU A 1 216 ? -13.664 -18.312 -19.094 1 93.5 216 GLU A N 1
ATOM 1668 C CA . GLU A 1 216 ? -14.07 -19.484 -18.312 1 93.5 216 GLU A CA 1
ATOM 1669 C C . GLU A 1 216 ? -15.508 -19.344 -17.812 1 93.5 216 GLU A C 1
ATOM 1671 O O . GLU A 1 216 ? -15.805 -18.453 -17.016 1 93.5 216 GLU A O 1
ATOM 1676 N N . ASN A 1 217 ? -16.312 -20.219 -18.281 1 89.44 217 ASN A N 1
ATOM 1677 C CA . ASN A 1 217 ? -17.719 -20.062 -17.969 1 89.44 217 ASN A CA 1
ATOM 1678 C C . ASN A 1 217 ? -18.203 -18.641 -18.25 1 89.44 217 ASN A C 1
ATOM 1680 O O . ASN A 1 217 ? -18.047 -18.141 -19.375 1 89.44 217 ASN A O 1
ATOM 1684 N N . GLU A 1 218 ? -18.703 -17.906 -17.266 1 87.44 218 GLU A N 1
ATOM 1685 C CA . GLU A 1 218 ? -19.234 -16.562 -17.484 1 87.44 218 GLU A CA 1
ATOM 1686 C C . GLU A 1 218 ? -18.188 -15.492 -17.156 1 87.44 218 GLU A C 1
ATOM 1688 O O . GLU A 1 218 ? -18.453 -14.297 -17.281 1 87.44 218 GLU A O 1
ATOM 1693 N N . SER A 1 219 ? -17 -15.984 -16.906 1 90.5 219 SER A N 1
ATOM 1694 C CA . SER A 1 219 ? -15.961 -15.047 -16.516 1 90.5 219 SER A CA 1
ATOM 1695 C C . SER A 1 219 ? -15 -14.773 -17.672 1 90.5 219 SER A C 1
ATOM 1697 O O . SER A 1 219 ? -14.758 -15.648 -18.5 1 90.5 219 SER A O 1
ATOM 1699 N N . HIS A 1 220 ? -14.586 -13.547 -17.75 1 92.62 220 HIS A N 1
ATOM 1700 C CA . HIS A 1 220 ? -13.57 -13.141 -18.719 1 92.62 220 HIS A CA 1
ATOM 1701 C C . HIS A 1 220 ? -12.312 -12.633 -18.016 1 92.62 220 HIS A C 1
ATOM 1703 O O . HIS A 1 220 ? -12.375 -11.664 -17.25 1 92.62 220 HIS A O 1
ATOM 1709 N N . PHE A 1 221 ? -11.273 -13.312 -18.266 1 94.19 221 PHE A N 1
ATOM 1710 C CA . PHE A 1 221 ? -9.977 -12.914 -17.75 1 94.19 221 PHE A CA 1
ATOM 1711 C C . PHE A 1 221 ? -9.219 -12.07 -18.781 1 94.19 221 PHE A C 1
ATOM 1713 O O . PHE A 1 221 ? -8.914 -12.547 -19.875 1 94.19 221 PHE A O 1
ATOM 1720 N N . TRP A 1 222 ? -8.867 -10.859 -18.422 1 93.5 222 TRP A N 1
ATOM 1721 C CA . TRP A 1 222 ? -8.445 -9.844 -19.391 1 93.5 222 TRP A CA 1
ATOM 1722 C C . TRP A 1 222 ? -6.945 -9.945 -19.656 1 93.5 222 TRP A C 1
ATOM 1724 O O . TRP A 1 222 ? -6.422 -9.266 -20.547 1 93.5 222 TRP A O 1
ATOM 1734 N N . GLY A 1 223 ? -6.258 -10.82 -18.969 1 96.62 223 GLY A N 1
ATOM 1735 C CA . GLY A 1 223 ? -4.805 -10.789 -19.047 1 96.62 223 GLY A CA 1
ATOM 1736 C C . GLY A 1 223 ? -4.195 -9.555 -18.422 1 96.62 223 GLY A C 1
ATOM 1737 O O . GLY A 1 223 ? -4.492 -9.219 -17.266 1 96.62 223 GLY A O 1
ATOM 1738 N N . GLY A 1 224 ? -3.447 -8.836 -19.188 1 96 224 GLY A N 1
ATOM 1739 C CA . GLY A 1 224 ? -2.824 -7.637 -18.656 1 96 224 GLY A CA 1
ATOM 1740 C C . GLY A 1 224 ? -1.601 -7.922 -17.812 1 96 224 GLY A C 1
ATOM 1741 O O . GLY A 1 224 ? -1.211 -7.102 -16.984 1 96 224 GLY A O 1
ATOM 1742 N N . SER A 1 225 ? -0.96 -9.117 -17.969 1 98.56 225 SER A N 1
ATOM 1743 C CA . SER A 1 225 ? 0.267 -9.469 -17.266 1 98.56 225 SER A CA 1
ATOM 1744 C C . SER A 1 225 ? 1.368 -8.445 -17.516 1 98.56 225 SER A C 1
ATOM 1746 O O . SER A 1 225 ? 1.422 -7.836 -18.594 1 98.56 225 SER A O 1
ATOM 1748 N N . CYS A 1 226 ? 2.172 -8.227 -16.516 1 98.75 226 CYS A N 1
ATOM 1749 C CA . CYS A 1 226 ? 3.236 -7.238 -16.672 1 98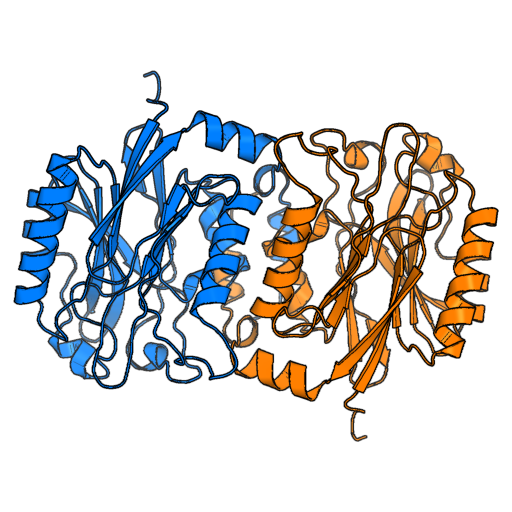.75 226 CYS A CA 1
ATOM 1750 C C . CYS A 1 226 ? 4.41 -7.543 -15.75 1 98.75 226 CYS A C 1
ATOM 1752 O O . CYS A 1 226 ? 4.262 -8.281 -14.781 1 98.75 226 CYS A O 1
ATOM 1754 N N . ILE A 1 227 ? 5.539 -7.082 -16.141 1 98.88 227 ILE A N 1
ATOM 1755 C CA . ILE A 1 227 ? 6.758 -7.113 -15.336 1 98.88 227 ILE A CA 1
ATOM 1756 C C . ILE A 1 227 ? 7.219 -5.688 -15.039 1 98.88 227 ILE A C 1
ATOM 1758 O O . ILE A 1 227 ? 7.391 -4.883 -15.953 1 98.88 227 ILE A O 1
ATOM 1762 N N . LEU A 1 228 ? 7.324 -5.387 -13.789 1 98.75 228 LEU A N 1
ATOM 1763 C CA . LEU A 1 228 ? 7.691 -4.043 -13.352 1 98.75 228 LEU A CA 1
ATOM 1764 C C . LEU A 1 228 ? 9.102 -4.02 -12.781 1 98.75 228 LEU A C 1
ATOM 1766 O O . LEU A 1 228 ? 9.516 -4.957 -12.094 1 98.75 228 LEU A O 1
ATOM 1770 N N . GLY A 1 229 ? 9.789 -2.939 -13.055 1 98.38 229 GLY A N 1
ATOM 1771 C CA . GLY A 1 229 ? 11.062 -2.693 -12.391 1 98.38 229 GLY A CA 1
ATOM 1772 C C . GLY A 1 229 ? 10.906 -2.164 -10.977 1 98.38 229 GLY A C 1
ATOM 1773 O O . GLY A 1 229 ? 9.781 -1.979 -10.5 1 98.38 229 GLY A O 1
ATOM 1774 N N . PRO A 1 230 ? 12.07 -1.936 -10.336 1 97.88 230 PRO A N 1
ATOM 1775 C CA . PRO A 1 230 ? 12.039 -1.585 -8.914 1 97.88 230 PRO A CA 1
ATOM 1776 C C . PRO A 1 230 ? 11.516 -0.173 -8.672 1 97.88 230 PRO A C 1
ATOM 1778 O O . PRO A 1 230 ? 11.25 0.198 -7.523 1 97.88 230 PRO A O 1
ATOM 1781 N N . ARG A 1 231 ? 11.234 0.63 -9.672 1 95.5 231 ARG A N 1
ATOM 1782 C CA . ARG A 1 231 ? 10.688 1.969 -9.477 1 95.5 231 ARG A CA 1
ATOM 1783 C C . ARG A 1 231 ? 9.227 2.035 -9.922 1 95.5 231 ARG A C 1
ATOM 1785 O O . ARG A 1 231 ? 8.656 3.123 -10.031 1 95.5 231 ARG A O 1
ATOM 1792 N N . GLY A 1 232 ? 8.727 0.86 -10.234 1 96.44 232 GLY A N 1
ATOM 1793 C CA . GLY A 1 232 ? 7.332 0.797 -10.648 1 96.44 232 GLY A CA 1
ATOM 1794 C C . GLY A 1 232 ? 7.137 0.99 -12.133 1 96.44 232 GLY A C 1
ATOM 1795 O O . GLY A 1 232 ? 6.004 1.069 -12.617 1 96.44 232 GLY A O 1
ATOM 1796 N N . GLU A 1 233 ? 8.211 1.099 -12.883 1 95.94 233 GLU A N 1
ATOM 1797 C CA . GLU A 1 233 ? 8.102 1.268 -14.328 1 95.94 233 GLU A CA 1
ATOM 1798 C C . GLU A 1 233 ? 7.777 -0.054 -15.016 1 95.94 233 GLU A C 1
ATOM 1800 O O . GLU A 1 233 ? 8.281 -1.107 -14.625 1 95.94 233 GLU A O 1
ATOM 1805 N N . PHE A 1 234 ? 6.977 0.002 -16.031 1 97.31 234 PHE A N 1
ATOM 1806 C CA . PHE A 1 234 ? 6.66 -1.188 -16.828 1 97.31 234 PHE A CA 1
ATOM 1807 C C . PHE A 1 234 ? 7.816 -1.549 -17.75 1 97.31 234 PHE A C 1
ATOM 1809 O O . PHE A 1 234 ? 8.227 -0.74 -18.578 1 97.31 234 PHE A O 1
ATOM 1816 N N . LEU A 1 235 ? 8.352 -2.68 -17.531 1 98.62 235 LEU A N 1
ATOM 1817 C CA . LEU A 1 235 ? 9.422 -3.174 -18.391 1 98.62 235 LEU A CA 1
ATOM 1818 C C . LEU A 1 235 ? 8.859 -4.039 -19.516 1 98.62 235 LEU A C 1
ATOM 1820 O O . LEU A 1 235 ? 9.445 -4.125 -20.594 1 98.62 235 LEU A O 1
ATOM 1824 N N . ALA A 1 236 ? 7.797 -4.742 -19.25 1 98.69 236 ALA A N 1
ATOM 1825 C CA . ALA A 1 236 ? 7.07 -5.543 -20.234 1 98.69 236 ALA A CA 1
ATOM 1826 C C . ALA A 1 236 ? 5.578 -5.586 -19.906 1 98.69 236 ALA A C 1
ATOM 1828 O O . ALA A 1 236 ? 5.195 -5.625 -18.734 1 98.69 236 ALA A O 1
ATOM 1829 N N . ARG A 1 237 ? 4.73 -5.594 -20.875 1 97.69 237 ARG A N 1
ATOM 1830 C CA . ARG A 1 237 ? 3.281 -5.723 -20.75 1 97.69 237 ARG A CA 1
ATOM 1831 C C . ARG A 1 237 ? 2.73 -6.676 -21.812 1 97.69 237 ARG A C 1
ATOM 1833 O O . ARG A 1 237 ? 3.119 -6.602 -22.984 1 97.69 237 ARG A O 1
ATOM 1840 N N . ALA A 1 238 ? 1.895 -7.508 -21.328 1 97.81 238 ALA A N 1
ATOM 1841 C CA . ALA A 1 238 ? 1.3 -8.453 -22.266 1 97.81 238 ALA A CA 1
ATOM 1842 C C . ALA A 1 238 ? 0.2 -7.797 -23.094 1 97.81 238 ALA A C 1
ATOM 1844 O O . ALA A 1 238 ? -0.561 -6.973 -22.594 1 97.81 238 ALA A O 1
ATOM 1845 N N . GLU A 1 239 ? 0.124 -8.109 -24.359 1 95.56 239 GLU A N 1
ATOM 1846 C CA . GLU A 1 239 ? -1.004 -7.766 -25.234 1 95.56 239 GLU A CA 1
ATOM 1847 C C . GLU A 1 239 ? -2.152 -8.758 -25.047 1 95.56 239 GLU A C 1
ATOM 1849 O O . GLU A 1 239 ? -2.098 -9.633 -24.188 1 95.56 239 GLU A O 1
ATOM 1854 N N . ASP A 1 240 ? -3.174 -8.5 -25.828 1 94.81 240 ASP A N 1
ATOM 1855 C CA . ASP A 1 240 ? -4.297 -9.43 -25.828 1 94.81 240 ASP A CA 1
ATOM 1856 C C . ASP A 1 240 ? -3.906 -10.773 -26.438 1 94.81 240 ASP A C 1
ATOM 1858 O O . ASP A 1 240 ? -3.332 -10.812 -27.531 1 94.81 240 ASP A O 1
ATOM 1862 N N . GLY A 1 241 ? -4.18 -11.828 -25.656 1 96.56 241 GLY A N 1
ATOM 1863 C CA . GLY A 1 241 ? -3.854 -13.156 -26.125 1 96.56 241 GLY A CA 1
ATOM 1864 C C . GLY A 1 241 ? -2.875 -13.891 -25.234 1 96.56 241 GLY A C 1
ATOM 1865 O O . GLY A 1 241 ? -2.34 -13.305 -24.281 1 96.56 241 GLY A O 1
ATOM 1866 N N . GLN A 1 242 ? -2.676 -15.172 -25.531 1 98.06 242 GLN A N 1
ATOM 1867 C CA . GLN A 1 242 ? -1.646 -15.961 -24.859 1 98.06 242 GLN A CA 1
ATOM 1868 C C . GLN A 1 242 ? -0.251 -15.539 -25.312 1 98.06 242 GLN A C 1
ATOM 1870 O O . GLN A 1 242 ? -0.017 -15.344 -26.516 1 98.06 242 GLN A O 1
ATOM 1875 N N . MET A 1 243 ? 0.592 -15.359 -24.359 1 98.38 243 MET A N 1
ATOM 1876 C CA . MET A 1 243 ? 1.953 -15.008 -24.766 1 98.38 243 MET A CA 1
ATOM 1877 C C . MET A 1 243 ? 2.908 -15.117 -23.578 1 98.38 243 MET A C 1
ATOM 1879 O O . MET A 1 243 ? 2.471 -15.164 -22.422 1 98.38 243 MET A O 1
ATOM 1883 N N . LEU A 1 244 ? 4.145 -15.219 -23.922 1 98.75 244 LEU A N 1
ATOM 1884 C CA . LEU A 1 244 ? 5.246 -15.125 -22.969 1 98.75 244 LEU A CA 1
ATOM 1885 C C . LEU A 1 244 ? 5.887 -13.734 -23.016 1 98.75 244 LEU A C 1
ATOM 1887 O O . LEU A 1 244 ? 6.336 -13.297 -24.078 1 98.75 244 LEU A O 1
ATOM 1891 N N . ILE A 1 245 ? 5.844 -12.977 -21.922 1 98.81 245 ILE A N 1
ATOM 1892 C CA . ILE A 1 245 ? 6.582 -11.719 -21.875 1 98.81 245 ILE A CA 1
ATOM 1893 C C . ILE A 1 245 ? 7.816 -11.875 -21 1 98.81 245 ILE A C 1
ATOM 1895 O O . ILE A 1 245 ? 7.809 -12.641 -20.031 1 98.81 245 ILE A O 1
ATOM 1899 N N . THR A 1 246 ? 8.891 -11.141 -21.344 1 98.88 246 THR A N 1
ATOM 1900 C CA . THR A 1 246 ? 10.156 -11.289 -20.641 1 98.88 246 THR A CA 1
ATOM 1901 C C . THR A 1 246 ? 10.75 -9.922 -20.297 1 98.88 246 THR A C 1
ATOM 1903 O O . THR A 1 246 ? 10.383 -8.914 -20.906 1 98.88 246 THR A O 1
ATOM 1906 N N . ALA A 1 247 ? 11.539 -9.844 -19.297 1 98.81 247 ALA A N 1
ATOM 1907 C CA . ALA A 1 247 ? 12.32 -8.664 -18.938 1 98.81 247 ALA A CA 1
ATOM 1908 C C . ALA A 1 247 ? 13.625 -9.062 -18.234 1 98.81 247 ALA A C 1
ATOM 1910 O O . ALA A 1 247 ? 13.703 -10.133 -17.625 1 98.81 247 ALA A O 1
ATOM 1911 N N . THR A 1 248 ? 14.586 -8.281 -18.422 1 98.75 248 THR A N 1
ATOM 1912 C CA . THR A 1 248 ? 15.828 -8.422 -17.672 1 98.75 248 THR A CA 1
ATOM 1913 C C . THR A 1 248 ? 15.883 -7.434 -16.516 1 98.75 248 THR A C 1
ATOM 1915 O O . THR A 1 248 ? 15.664 -6.234 -16.703 1 98.75 248 THR A O 1
ATOM 1918 N N . LEU A 1 249 ? 16.156 -7.965 -15.359 1 98.5 249 LEU A N 1
ATOM 1919 C CA . LEU A 1 249 ? 16.188 -7.152 -14.148 1 98.5 249 LEU A CA 1
ATOM 1920 C C . LEU A 1 249 ? 17.625 -7.004 -13.633 1 98.5 249 LEU A C 1
ATOM 1922 O O . LEU A 1 249 ? 18.484 -7.836 -13.922 1 98.5 249 LEU A O 1
ATOM 1926 N N . SER A 1 250 ? 17.844 -5.938 -12.844 1 98.12 250 SER A N 1
ATOM 1927 C CA . SER A 1 250 ? 19.188 -5.602 -12.352 1 98.12 250 SER A CA 1
ATOM 1928 C C . SER A 1 250 ? 19.188 -5.484 -10.836 1 98.12 250 SER A C 1
ATOM 1930 O O . SER A 1 250 ? 18.375 -4.762 -10.258 1 98.12 250 SER A O 1
ATOM 1932 N N . ARG A 1 251 ? 20.141 -6.223 -10.266 1 97.19 251 ARG A N 1
ATOM 1933 C CA . ARG A 1 251 ? 20.312 -6.121 -8.82 1 97.19 251 ARG A CA 1
ATOM 1934 C C . ARG A 1 251 ? 20.734 -4.715 -8.422 1 97.19 251 ARG A C 1
ATOM 1936 O O . ARG A 1 251 ? 20.328 -4.215 -7.371 1 97.19 251 ARG A O 1
ATOM 1943 N N . LYS A 1 252 ? 21.562 -4.098 -9.219 1 97.19 252 LYS A N 1
ATOM 1944 C CA . LYS A 1 252 ? 22 -2.732 -8.961 1 97.19 252 LYS A CA 1
ATOM 1945 C C . LYS A 1 252 ? 20.828 -1.759 -8.977 1 97.19 252 LYS A C 1
ATOM 1947 O O . LYS A 1 252 ? 20.766 -0.831 -8.164 1 97.19 252 LYS A O 1
ATOM 1952 N N . ALA A 1 253 ? 19.922 -1.974 -9.961 1 96.94 253 ALA A N 1
ATOM 1953 C CA . ALA A 1 253 ? 18.75 -1.122 -10.023 1 96.94 253 ALA A CA 1
ATOM 1954 C C . ALA A 1 253 ? 17.891 -1.269 -8.766 1 96.94 253 ALA A C 1
ATOM 1956 O O . ALA A 1 253 ? 17.375 -0.282 -8.242 1 96.94 253 ALA A O 1
ATOM 1957 N N . ILE A 1 254 ? 17.812 -2.479 -8.266 1 97.94 254 ILE A N 1
ATOM 1958 C CA . ILE A 1 254 ? 17.078 -2.744 -7.039 1 97.94 254 ILE A CA 1
ATOM 1959 C C . ILE A 1 254 ? 17.75 -2.027 -5.867 1 97.94 254 ILE A C 1
ATOM 1961 O O . ILE A 1 254 ? 17.078 -1.341 -5.09 1 97.94 254 ILE A O 1
ATOM 1965 N N . ALA A 1 255 ? 19.047 -2.203 -5.766 1 97.25 255 ALA A N 1
ATOM 1966 C CA . ALA A 1 255 ? 19.812 -1.584 -4.684 1 97.25 255 ALA A CA 1
ATOM 1967 C C . ALA A 1 255 ? 19.625 -0.069 -4.68 1 97.25 255 ALA A C 1
ATOM 1969 O O . ALA A 1 255 ? 19.422 0.534 -3.623 1 97.25 255 ALA A O 1
ATOM 1970 N N . ARG A 1 256 ? 19.688 0.496 -5.828 1 95.44 256 ARG A N 1
ATOM 1971 C CA . ARG A 1 256 ? 19.547 1.943 -5.945 1 95.44 256 ARG A CA 1
ATOM 1972 C C . ARG A 1 256 ? 18.156 2.395 -5.52 1 95.44 256 ARG A C 1
ATOM 1974 O O . ARG A 1 256 ? 18 3.363 -4.77 1 95.44 256 ARG A O 1
ATOM 1981 N N . ALA A 1 257 ? 17.156 1.722 -5.984 1 95.81 257 ALA A N 1
ATOM 1982 C CA . ALA A 1 257 ? 15.781 2.076 -5.645 1 95.81 257 ALA A CA 1
ATOM 1983 C C . ALA A 1 257 ? 15.547 1.976 -4.141 1 95.81 257 ALA A C 1
ATOM 1985 O O . ALA A 1 257 ? 14.938 2.863 -3.541 1 95.81 257 ALA A O 1
ATOM 1986 N N . ARG A 1 258 ? 16.031 0.894 -3.521 1 96.56 258 ARG A N 1
ATOM 1987 C CA . ARG A 1 258 ? 15.852 0.67 -2.092 1 96.56 258 ARG A CA 1
ATOM 1988 C C . ARG A 1 258 ? 16.625 1.703 -1.273 1 96.56 258 ARG A C 1
ATOM 1990 O O . ARG A 1 258 ? 16.203 2.061 -0.169 1 96.56 258 ARG A O 1
ATOM 1997 N N . PHE A 1 259 ? 17.734 2.141 -1.823 1 94.88 259 PHE A N 1
ATOM 1998 C CA . PHE A 1 259 ? 18.516 3.168 -1.146 1 94.88 259 PHE A CA 1
ATOM 1999 C C . PHE A 1 259 ? 17.797 4.516 -1.198 1 94.88 259 PHE A C 1
ATOM 2001 O O . PHE A 1 259 ? 17.828 5.273 -0.229 1 94.88 259 PHE A O 1
ATOM 2008 N N . GLU A 1 260 ? 17.172 4.742 -2.283 1 92.12 260 GLU A N 1
ATOM 2009 C CA . GLU A 1 260 ? 16.484 6.016 -2.494 1 92.12 260 GLU A CA 1
ATOM 2010 C C . GLU A 1 260 ? 15.234 6.121 -1.633 1 92.12 260 GLU A C 1
ATOM 2012 O O . GLU A 1 260 ? 14.969 7.164 -1.037 1 92.12 260 GLU A O 1
ATOM 2017 N N . LEU A 1 261 ? 14.477 5.117 -1.591 1 93.75 261 LEU A N 1
ATOM 2018 C CA . LEU A 1 261 ? 13.297 5.016 -0.739 1 93.75 261 LEU A CA 1
ATOM 2019 C C . LEU A 1 261 ? 13.398 3.799 0.178 1 93.75 261 LEU A C 1
ATOM 2021 O O . LEU A 1 261 ? 12.914 2.719 -0.164 1 93.75 261 LEU A O 1
ATOM 2025 N N . PRO A 1 262 ? 13.992 4.027 1.346 1 95.12 262 PRO A N 1
ATOM 2026 C CA . PRO A 1 262 ? 14.305 2.889 2.213 1 95.12 262 PRO A CA 1
ATOM 2027 C C . PRO A 1 262 ? 13.133 2.498 3.113 1 95.12 262 PRO A C 1
ATOM 2029 O O . PRO A 1 262 ? 13.281 2.447 4.336 1 95.12 262 PRO A O 1
ATOM 2032 N N . THR A 1 263 ? 12.031 2.064 2.516 1 95.75 263 THR A N 1
ATOM 2033 C CA . THR A 1 263 ? 10.773 1.743 3.186 1 95.75 263 THR A CA 1
ATOM 2034 C C . THR A 1 263 ? 10.992 0.67 4.25 1 95.75 263 THR A C 1
ATOM 2036 O O . THR A 1 263 ? 10.562 0.827 5.395 1 95.75 263 THR A O 1
ATOM 2039 N N . LEU A 1 264 ? 11.688 -0.373 3.916 1 96.19 264 LEU A N 1
ATOM 2040 C CA . LEU A 1 264 ? 11.867 -1.478 4.852 1 96.19 264 LEU A CA 1
ATOM 2041 C C . LEU A 1 264 ? 12.969 -1.158 5.863 1 96.19 264 LEU A C 1
ATOM 2043 O O . LEU A 1 264 ? 12.836 -1.478 7.047 1 96.19 264 LEU A O 1
ATOM 2047 N N . ARG A 1 265 ? 14.016 -0.545 5.383 1 93.88 265 ARG A N 1
ATOM 2048 C CA . ARG A 1 265 ? 15.125 -0.194 6.266 1 93.88 265 ARG A CA 1
ATOM 2049 C C . ARG A 1 265 ? 14.648 0.678 7.422 1 93.88 265 ARG A C 1
ATOM 2051 O O . ARG A 1 265 ? 15.094 0.5 8.562 1 93.88 265 ARG A O 1
ATOM 2058 N N . ASP A 1 266 ? 13.695 1.558 7.141 1 93.25 266 ASP A N 1
ATOM 2059 C CA . ASP A 1 266 ? 13.312 2.566 8.117 1 93.25 266 ASP A CA 1
ATOM 2060 C C . ASP A 1 266 ? 12.008 2.182 8.82 1 93.25 266 ASP A C 1
ATOM 2062 O O . ASP A 1 266 ? 11.484 2.945 9.633 1 93.25 266 ASP A O 1
ATOM 2066 N N . ALA A 1 267 ? 11.547 0.973 8.484 1 95.19 267 ALA A N 1
ATOM 2067 C CA . ALA A 1 267 ? 10.289 0.541 9.102 1 95.19 267 ALA A CA 1
ATOM 2068 C C . ALA A 1 267 ? 10.484 0.239 10.586 1 95.19 267 ALA A C 1
ATOM 2070 O O . ALA A 1 267 ? 11.469 -0.389 10.977 1 95.19 267 ALA A O 1
ATOM 2071 N N . ASP A 1 268 ? 9.586 0.789 11.43 1 97.19 268 ASP A N 1
ATOM 2072 C CA . ASP A 1 268 ? 9.523 0.423 12.836 1 97.19 268 ASP A CA 1
ATOM 2073 C C . ASP A 1 268 ? 8.531 -0.715 13.062 1 97.19 268 ASP A C 1
ATOM 2075 O O . ASP A 1 268 ? 7.422 -0.492 13.562 1 97.19 268 ASP A O 1
ATOM 2079 N N . THR A 1 269 ? 8.977 -1.966 12.75 1 97.5 269 THR A N 1
ATOM 2080 C CA . THR A 1 269 ? 8.102 -3.131 12.719 1 97.5 269 THR A CA 1
ATOM 2081 C C . THR A 1 269 ? 7.527 -3.418 14.102 1 97.5 269 THR A C 1
ATOM 2083 O O . THR A 1 269 ? 6.34 -3.727 14.242 1 97.5 269 THR A O 1
ATOM 2086 N N . PRO A 1 270 ? 8.336 -3.281 15.211 1 97.69 270 PRO A N 1
ATOM 2087 C CA . PRO A 1 270 ? 7.754 -3.484 16.531 1 97.69 270 PRO A CA 1
ATOM 2088 C C . PRO A 1 270 ? 6.625 -2.506 16.844 1 97.69 270 PRO A C 1
ATOM 2090 O O . PRO A 1 270 ? 5.586 -2.904 17.375 1 97.69 270 PRO A O 1
ATOM 2093 N N . LEU A 1 271 ? 6.809 -1.276 16.484 1 98.12 271 LEU A N 1
ATOM 2094 C CA . LEU A 1 271 ? 5.746 -0.3 16.703 1 98.12 271 LEU A CA 1
ATOM 2095 C C . LEU A 1 271 ? 4.504 -0.66 15.906 1 98.12 271 LEU A C 1
ATOM 2097 O O . LEU A 1 271 ? 3.383 -0.592 16.422 1 98.12 271 LEU A O 1
ATOM 2101 N N . ILE A 1 272 ? 4.711 -1.053 14.68 1 98.12 272 ILE A N 1
ATOM 2102 C CA . ILE A 1 272 ? 3.6 -1.394 13.797 1 98.12 272 ILE A CA 1
ATOM 2103 C C . ILE A 1 272 ? 2.816 -2.564 14.383 1 98.12 272 ILE A C 1
ATOM 2105 O O . ILE A 1 272 ? 1.585 -2.535 14.43 1 98.12 272 ILE A O 1
ATOM 2109 N N . ARG A 1 273 ? 3.52 -3.592 14.867 1 98.06 273 ARG A N 1
ATOM 2110 C CA . ARG A 1 273 ? 2.855 -4.719 15.508 1 98.06 273 ARG A CA 1
ATOM 2111 C C . ARG A 1 273 ? 2.047 -4.262 16.719 1 98.06 273 ARG A C 1
ATOM 2113 O O . ARG A 1 273 ? 0.923 -4.723 16.938 1 98.06 273 ARG A O 1
ATOM 2120 N N . GLU A 1 274 ? 2.654 -3.373 17.453 1 97.88 274 GLU A N 1
ATOM 2121 C CA . GLU A 1 274 ? 1.978 -2.857 18.641 1 97.88 274 GLU A CA 1
ATOM 2122 C C . GLU A 1 274 ? 0.716 -2.084 18.266 1 97.88 274 GLU A C 1
ATOM 2124 O O . GLU A 1 274 ? -0.329 -2.244 18.891 1 97.88 274 GLU A O 1
ATOM 2129 N N . LEU A 1 275 ? 0.814 -1.288 17.266 1 98.25 275 LEU A N 1
ATOM 2130 C CA . LEU A 1 275 ? -0.313 -0.469 16.828 1 98.25 275 LEU A CA 1
ATOM 2131 C C . LEU A 1 275 ? -1.448 -1.34 16.297 1 98.25 275 LEU A C 1
ATOM 2133 O O . LEU A 1 275 ? -2.605 -0.916 16.297 1 98.25 275 LEU A O 1
ATOM 2137 N N . MET A 1 276 ? -1.103 -2.559 15.836 1 97.69 276 MET A N 1
ATOM 2138 C CA . MET A 1 276 ? -2.113 -3.463 15.297 1 97.69 276 MET A CA 1
ATOM 2139 C C . MET A 1 276 ? -2.695 -4.352 16.391 1 97.69 276 MET A C 1
ATOM 2141 O O . MET A 1 276 ? -3.658 -5.082 16.156 1 97.69 276 MET A O 1
ATOM 2145 N N . ALA A 1 277 ? -2.121 -4.238 17.562 1 96.12 277 ALA A N 1
ATOM 2146 C CA . ALA A 1 277 ? -2.557 -5.102 18.656 1 96.12 277 ALA A CA 1
ATOM 2147 C C . ALA A 1 277 ? -4.023 -4.859 19 1 96.12 277 ALA A C 1
ATOM 2149 O O . ALA A 1 277 ? -4.48 -3.713 19.031 1 96.12 277 ALA A O 1
ATOM 2150 N N . GLY A 1 278 ? -4.781 -5.883 19.188 1 93.31 278 GLY A N 1
ATOM 2151 C CA . GLY A 1 278 ? -6.172 -5.762 19.594 1 93.31 278 GLY A CA 1
ATOM 2152 C C . GLY A 1 278 ? -7.145 -5.879 18.438 1 93.31 278 GLY A C 1
ATOM 2153 O O . GLY A 1 278 ? -8.352 -6 18.641 1 93.31 278 GLY A O 1
ATOM 2154 N N . TYR A 1 279 ? -6.59 -5.836 17.266 1 94.06 279 TYR A N 1
ATOM 2155 C CA . TYR A 1 279 ? -7.465 -5.969 16.109 1 94.06 279 TYR A CA 1
ATOM 2156 C C . TYR A 1 279 ? -7.508 -7.41 15.617 1 94.06 279 TYR A C 1
ATOM 2158 O O . TYR A 1 279 ? -6.516 -8.141 15.719 1 94.06 279 TYR A O 1
ATOM 2166 N N . ARG A 1 280 ? -8.625 -7.793 15.078 1 87.44 280 ARG A N 1
ATOM 2167 C CA . ARG A 1 280 ? -8.797 -9.117 14.492 1 87.44 280 ARG A CA 1
ATOM 2168 C C . ARG A 1 280 ? -8.477 -9.109 13.008 1 87.44 280 ARG A C 1
ATOM 2170 O O . ARG A 1 280 ? -8.648 -8.094 12.328 1 87.44 280 ARG A O 1
ATOM 2177 N N . MET B 1 1 ? -29.766 8.898 15.438 1 36.84 1 MET B N 1
ATOM 2178 C CA . MET B 1 1 ? -29.562 10.133 14.688 1 36.84 1 MET B CA 1
ATOM 2179 C C . MET B 1 1 ? -29.016 9.844 13.297 1 36.84 1 MET B C 1
ATOM 2181 O O . MET B 1 1 ? -28.016 9.125 13.164 1 36.84 1 MET B O 1
ATOM 2185 N N . ARG B 1 2 ? -29.75 10.008 12.227 1 54.28 2 ARG B N 1
ATOM 2186 C CA . ARG B 1 2 ? -29.469 9.68 10.836 1 54.28 2 ARG B CA 1
ATOM 2187 C C . ARG B 1 2 ? -28.203 10.383 10.359 1 54.28 2 ARG B C 1
ATOM 2189 O O . ARG B 1 2 ? -28.109 11.609 10.422 1 54.28 2 ARG B O 1
ATOM 2196 N N . HIS B 1 3 ? -26.984 9.812 10.391 1 73.94 3 HIS B N 1
ATOM 2197 C CA . HIS B 1 3 ? -25.734 10.398 9.914 1 73.94 3 HIS B CA 1
ATOM 2198 C C . HIS B 1 3 ? -25.906 11.062 8.555 1 73.94 3 HIS B C 1
ATOM 2200 O O . HIS B 1 3 ? -26.625 10.531 7.688 1 73.94 3 HIS B O 1
ATOM 2206 N N . GLN B 1 4 ? -25.562 12.391 8.57 1 84.12 4 GLN B N 1
ATOM 2207 C CA . GLN B 1 4 ? -25.547 13.031 7.258 1 84.12 4 GLN B CA 1
ATOM 2208 C C . GLN B 1 4 ? -24.625 12.297 6.289 1 84.12 4 GLN B C 1
ATOM 2210 O O . GLN B 1 4 ? -23.516 11.906 6.656 1 84.12 4 GLN B O 1
ATOM 2215 N N . ASP B 1 5 ? -25.094 12.078 5.156 1 93.75 5 ASP B N 1
ATOM 2216 C CA . ASP B 1 5 ? -24.359 11.281 4.168 1 93.75 5 ASP B CA 1
ATOM 2217 C C . ASP B 1 5 ? -23.172 12.062 3.604 1 93.75 5 ASP B C 1
ATOM 2219 O O . ASP B 1 5 ? -22.172 11.461 3.201 1 93.75 5 ASP B O 1
ATOM 2223 N N . SER B 1 6 ? -23.297 13.375 3.607 1 97.19 6 SER B N 1
ATOM 2224 C CA . SER B 1 6 ? -22.297 14.133 2.863 1 97.19 6 SER B CA 1
ATOM 2225 C C . SER B 1 6 ? -21.484 15.023 3.791 1 97.19 6 SER B C 1
ATOM 2227 O O . SER B 1 6 ? -21.953 15.438 4.852 1 97.19 6 SER B O 1
ATOM 2229 N N . ILE B 1 7 ? -20.281 15.289 3.461 1 98.19 7 ILE B N 1
ATOM 2230 C CA . ILE B 1 7 ? -19.391 16.234 4.141 1 98.19 7 ILE B CA 1
ATOM 2231 C C . ILE B 1 7 ? -18.562 17 3.109 1 98.19 7 ILE B C 1
ATOM 2233 O O . ILE B 1 7 ? -18.125 16.422 2.107 1 98.19 7 ILE B O 1
ATOM 2237 N N . LYS B 1 8 ? -18.469 18.25 3.281 1 98.69 8 LYS B N 1
ATOM 2238 C CA . LYS B 1 8 ? -17.594 19.062 2.432 1 98.69 8 LYS B CA 1
ATOM 2239 C C . LYS B 1 8 ? -16.219 19.234 3.074 1 98.69 8 LYS B C 1
ATOM 2241 O O . LYS B 1 8 ? -16.125 19.703 4.211 1 98.69 8 LYS B O 1
ATOM 2246 N N . VAL B 1 9 ? -15.148 18.859 2.365 1 98.88 9 VAL B N 1
ATOM 2247 C CA . VAL B 1 9 ? -13.781 18.938 2.877 1 98.88 9 VAL B CA 1
ATOM 2248 C C . VAL B 1 9 ? -12.945 19.844 1.98 1 98.88 9 VAL B C 1
ATOM 2250 O O . VAL B 1 9 ? -13.336 20.141 0.847 1 98.88 9 VAL B O 1
ATOM 2253 N N . ALA B 1 10 ? -11.812 20.281 2.52 1 98.94 10 ALA B N 1
ATOM 2254 C CA . ALA B 1 10 ? -10.953 21.172 1.752 1 98.94 10 ALA B CA 1
ATOM 2255 C C . ALA B 1 10 ? -9.484 20.922 2.057 1 98.94 10 ALA B C 1
ATOM 2257 O O . ALA B 1 10 ? -9.141 20.422 3.137 1 98.94 10 ALA B O 1
ATOM 2258 N N . ALA B 1 11 ? -8.672 21.172 1.103 1 98.88 11 ALA B N 1
ATOM 2259 C CA . ALA B 1 11 ? -7.219 21.188 1.193 1 98.88 11 ALA B CA 1
ATOM 2260 C C . ALA B 1 11 ? -6.668 22.578 0.862 1 98.88 11 ALA B C 1
ATOM 2262 O O . ALA B 1 11 ? -6.988 23.141 -0.184 1 98.88 11 ALA B O 1
ATOM 2263 N N . ALA B 1 12 ? -5.906 23.141 1.771 1 98.88 12 ALA B N 1
ATOM 2264 C CA . ALA B 1 12 ? -5.293 24.453 1.541 1 98.88 12 ALA B CA 1
ATOM 2265 C C . ALA B 1 12 ? -3.855 24.297 1.055 1 98.88 12 ALA B C 1
ATOM 2267 O O . ALA B 1 12 ? -2.932 24.156 1.859 1 98.88 12 ALA B O 1
ATOM 2268 N N . GLN B 1 13 ? -3.691 24.344 -0.26 1 98.81 13 GLN B N 1
ATOM 2269 C CA . GLN B 1 13 ? -2.346 24.406 -0.818 1 98.81 13 GLN B CA 1
ATOM 2270 C C . GLN B 1 13 ? -1.737 25.797 -0.648 1 98.81 13 GLN B C 1
ATOM 2272 O O . GLN B 1 13 ? -2.117 26.734 -1.351 1 98.81 13 GLN B O 1
ATOM 2277 N N . ILE B 1 14 ? -0.738 25.922 0.247 1 98.56 14 ILE B N 1
ATOM 2278 C CA . ILE B 1 14 ? -0.262 27.25 0.597 1 98.56 14 ILE B CA 1
ATOM 2279 C C . ILE B 1 14 ? 1.256 27.312 0.449 1 98.56 14 ILE B C 1
ATOM 2281 O O . ILE B 1 14 ? 1.925 26.281 0.404 1 98.56 14 ILE B O 1
ATOM 2285 N N . ASN B 1 15 ? 1.77 28.484 0.337 1 97.19 15 ASN B N 1
ATOM 2286 C CA . ASN B 1 15 ? 3.193 28.797 0.387 1 97.19 15 ASN B CA 1
ATOM 2287 C C . ASN B 1 15 ? 3.566 29.5 1.687 1 97.19 15 ASN B C 1
ATOM 2289 O O . ASN B 1 15 ? 3.6 30.734 1.74 1 97.19 15 ASN B O 1
ATOM 2293 N N . CYS B 1 16 ? 3.865 28.75 2.65 1 95.44 16 CYS B N 1
ATOM 2294 C CA . CYS B 1 16 ? 4.094 29.359 3.959 1 95.44 16 CYS B CA 1
ATOM 2295 C C . CYS B 1 16 ? 5.422 30.094 3.988 1 95.44 16 CYS B C 1
ATOM 2297 O O . CYS B 1 16 ? 6.305 29.844 3.17 1 95.44 16 CYS B O 1
ATOM 2299 N N . GLU B 1 17 ? 5.516 31.125 4.875 1 96.94 17 GLU B N 1
ATOM 2300 C CA . GLU B 1 17 ? 6.742 31.875 5.098 1 96.94 17 GLU B CA 1
ATOM 2301 C C . GLU B 1 17 ? 7.688 31.141 6.035 1 96.94 17 GLU B C 1
ATOM 2303 O O . GLU B 1 17 ? 7.312 30.781 7.156 1 96.94 17 GLU B O 1
ATOM 2308 N N . PHE B 1 18 ? 8.906 31 5.539 1 97.38 18 PHE B N 1
ATOM 2309 C CA . PHE B 1 18 ? 9.875 30.172 6.23 1 97.38 18 PHE B CA 1
ATOM 2310 C C . PHE B 1 18 ? 10.188 30.719 7.613 1 97.38 18 PHE B C 1
ATOM 2312 O O . PHE B 1 18 ? 10.602 31.875 7.742 1 97.38 18 PHE B O 1
ATOM 2319 N N . ALA B 1 19 ? 9.859 29.953 8.602 1 97.75 19 ALA B N 1
ATOM 2320 C CA . ALA B 1 19 ? 10.188 30.172 10.008 1 97.75 19 ALA B CA 1
ATOM 2321 C C . ALA B 1 19 ? 9.508 31.422 10.547 1 97.75 19 ALA B C 1
ATOM 2323 O O . ALA B 1 19 ? 10.039 32.094 11.438 1 97.75 19 ALA B O 1
ATOM 2324 N N . ASP B 1 20 ? 8.406 31.781 10.016 1 97.69 20 ASP B N 1
ATOM 2325 C CA . ASP B 1 20 ? 7.66 32.969 10.453 1 97.69 20 ASP B CA 1
ATOM 2326 C C . ASP B 1 20 ? 6.258 32.562 10.93 1 97.69 20 ASP B C 1
ATOM 2328 O O . ASP B 1 20 ? 5.293 32.688 10.172 1 97.69 20 ASP B O 1
ATOM 2332 N N . LEU B 1 21 ? 6.141 32.25 12.18 1 98 21 LEU B N 1
ATOM 2333 C CA . LEU B 1 21 ? 4.898 31.766 12.773 1 98 21 LEU B CA 1
ATOM 2334 C C . LEU B 1 21 ? 3.779 32.781 12.609 1 98 21 LEU B C 1
ATOM 2336 O O . LEU B 1 21 ? 2.648 32.438 12.273 1 98 21 LEU B O 1
ATOM 2340 N N . ASP B 1 22 ? 4.09 34.031 12.828 1 97.75 22 ASP B N 1
ATOM 2341 C CA . ASP B 1 22 ? 3.057 35.062 12.805 1 97.75 22 ASP B CA 1
ATOM 2342 C C . ASP B 1 22 ? 2.498 35.25 11.398 1 97.75 22 ASP B C 1
ATOM 2344 O O . ASP B 1 22 ? 1.282 35.312 11.211 1 97.75 22 ASP B O 1
ATOM 2348 N N . ALA B 1 23 ? 3.395 35.344 10.438 1 98.38 23 ALA B N 1
ATOM 2349 C CA . ALA B 1 23 ? 2.941 35.438 9.047 1 98.38 23 ALA B CA 1
ATOM 2350 C C . ALA B 1 23 ? 2.088 34.25 8.648 1 98.38 23 ALA B C 1
ATOM 2352 O O . ALA B 1 23 ? 1.08 34.406 7.957 1 98.38 23 ALA B O 1
ATOM 2353 N N . ASN B 1 24 ? 2.514 33.125 9.039 1 98.62 24 ASN B N 1
ATOM 2354 C CA . ASN B 1 24 ? 1.785 31.906 8.672 1 98.62 24 ASN B CA 1
ATOM 2355 C C . ASN B 1 24 ? 0.46 31.797 9.422 1 98.62 24 ASN B C 1
ATOM 2357 O O . ASN B 1 24 ? -0.516 31.266 8.898 1 98.62 24 ASN B O 1
ATOM 2361 N N . LEU B 1 25 ? 0.442 32.281 10.641 1 98.69 25 LEU B N 1
ATOM 2362 C CA . LEU B 1 25 ? -0.824 32.375 11.367 1 98.69 25 LEU B CA 1
ATOM 2363 C C . LEU B 1 25 ? -1.852 33.156 10.57 1 98.69 25 LEU B C 1
ATOM 2365 O O . LEU B 1 25 ? -2.996 32.75 10.414 1 98.69 25 LEU B O 1
ATOM 2369 N N . ASP B 1 26 ? -1.42 34.312 10.102 1 98.69 26 ASP B N 1
ATOM 2370 C CA . ASP B 1 26 ? -2.311 35.188 9.32 1 98.69 26 ASP B CA 1
ATOM 2371 C C . ASP B 1 26 ? -2.799 34.469 8.062 1 98.69 26 ASP B C 1
ATOM 2373 O O . ASP B 1 26 ? -3.982 34.531 7.723 1 98.69 26 ASP B O 1
ATOM 2377 N N . LEU B 1 27 ? -1.9 33.844 7.426 1 98.56 27 LEU B N 1
ATOM 2378 C CA . LEU B 1 27 ? -2.244 33.094 6.223 1 98.56 27 LEU B CA 1
ATOM 2379 C C . LEU B 1 27 ? -3.271 32 6.535 1 98.56 27 LEU B C 1
ATOM 2381 O O . LEU B 1 27 ? -4.23 31.812 5.777 1 98.56 27 LEU B O 1
ATOM 2385 N N . HIS B 1 28 ? -3.055 31.234 7.609 1 98.88 28 HIS B N 1
ATOM 2386 C CA . HIS B 1 28 ? -3.994 30.188 8.016 1 98.88 28 HIS B CA 1
ATOM 2387 C C . HIS B 1 28 ? -5.367 30.781 8.32 1 98.88 28 HIS B C 1
ATOM 2389 O O . HIS B 1 28 ? -6.391 30.203 7.945 1 98.88 28 HIS B O 1
ATOM 2395 N N . LEU B 1 29 ? -5.363 31.922 9.016 1 98.88 29 LEU B N 1
ATOM 2396 C CA . LEU B 1 29 ? -6.629 32.562 9.344 1 98.88 29 LEU B CA 1
ATOM 2397 C C . LEU B 1 29 ? -7.398 32.938 8.078 1 98.88 29 LEU B C 1
ATOM 2399 O O . LEU B 1 29 ? -8.625 32.781 8.031 1 98.88 29 LEU B O 1
ATOM 2403 N N . GLU B 1 30 ? -6.695 33.375 7.074 1 98.75 30 GLU B N 1
ATOM 2404 C CA . GLU B 1 30 ? -7.316 33.719 5.797 1 98.75 30 GLU B CA 1
ATOM 2405 C C . GLU B 1 30 ? -7.992 32.5 5.176 1 98.75 30 GLU B C 1
ATOM 2407 O O . GLU B 1 30 ? -9.141 32.594 4.73 1 98.75 30 GLU B O 1
ATOM 2412 N N . TYR B 1 31 ? -7.336 31.391 5.145 1 98.81 31 TYR B N 1
ATOM 2413 C CA . TYR B 1 31 ? -7.875 30.188 4.52 1 98.81 31 TYR B CA 1
ATOM 2414 C C . TYR B 1 31 ? -8.977 29.578 5.371 1 98.81 31 TYR B C 1
ATOM 2416 O O . TYR B 1 31 ? -9.922 28.984 4.844 1 98.81 31 TYR B O 1
ATOM 2424 N N . ILE B 1 32 ? -8.828 29.641 6.695 1 98.88 32 ILE B N 1
ATOM 2425 C CA . ILE B 1 32 ? -9.891 29.188 7.586 1 98.88 32 ILE B CA 1
ATOM 2426 C C . ILE B 1 32 ? -11.172 29.984 7.305 1 98.88 32 ILE B C 1
ATOM 2428 O O . ILE B 1 32 ? -12.25 29.391 7.184 1 98.88 32 ILE B O 1
ATOM 2432 N N . ASP B 1 33 ? -11 31.266 7.172 1 98.69 33 ASP B N 1
ATOM 2433 C CA . ASP B 1 33 ? -12.148 32.125 6.875 1 98.69 33 ASP B CA 1
ATOM 2434 C C . ASP B 1 33 ? -12.773 31.75 5.527 1 98.69 33 ASP B C 1
ATOM 2436 O O . ASP B 1 33 ? -13.992 31.641 5.41 1 98.69 33 ASP B O 1
ATOM 2440 N N . GLN B 1 34 ? -11.914 31.594 4.535 1 98.75 34 GLN B N 1
ATOM 2441 C CA . GLN B 1 34 ? -12.391 31.188 3.217 1 98.75 34 GLN B CA 1
ATOM 2442 C C . GLN B 1 34 ? -13.148 29.875 3.285 1 98.75 34 GLN B C 1
ATOM 2444 O O . GLN B 1 34 ? -14.227 29.734 2.699 1 98.75 34 GLN B O 1
ATOM 2449 N N . ALA B 1 35 ? -12.578 28.891 3.955 1 98.88 35 ALA B N 1
ATOM 2450 C CA . ALA B 1 35 ? -13.188 27.562 4.07 1 98.88 35 ALA B CA 1
ATOM 2451 C C . ALA B 1 35 ? -14.531 27.625 4.789 1 98.88 35 ALA B C 1
ATOM 2453 O O . ALA B 1 35 ? -15.492 26.969 4.383 1 98.88 35 ALA B O 1
ATOM 2454 N N . LYS B 1 36 ? -14.57 28.375 5.832 1 98.25 36 LYS B N 1
ATOM 2455 C CA . LYS B 1 36 ? -15.828 28.562 6.547 1 98.25 36 LYS B CA 1
ATOM 2456 C C . LYS B 1 36 ? -16.891 29.188 5.637 1 98.25 36 LYS B C 1
ATOM 2458 O O . LYS B 1 36 ? -18.062 28.781 5.676 1 98.25 36 LYS B O 1
ATOM 2463 N N . GLY B 1 37 ? -16.453 30.125 4.855 1 98 37 GLY B N 1
ATOM 2464 C CA . GLY B 1 37 ? -17.375 30.75 3.912 1 98 37 GLY B CA 1
ATOM 2465 C C . GLY B 1 37 ? -17.938 29.781 2.898 1 98 37 GLY B C 1
ATOM 2466 O O . GLY B 1 37 ? -19 30.016 2.33 1 98 37 GLY B O 1
ATOM 2467 N N . GLU B 1 38 ? -17.234 28.688 2.682 1 98.06 38 GLU B N 1
ATOM 2468 C CA . GLU B 1 38 ? -17.656 27.688 1.719 1 98.06 38 GLU B CA 1
ATOM 2469 C C . GLU B 1 38 ? -18.312 26.5 2.418 1 98.06 38 GLU B C 1
ATOM 2471 O O . GLU B 1 38 ? -18.516 25.438 1.808 1 98.06 38 GLU B O 1
ATOM 2476 N N . ASP B 1 39 ? -18.531 26.641 3.705 1 98 39 ASP B N 1
ATOM 2477 C CA . ASP B 1 39 ? -19.203 25.641 4.527 1 98 39 ASP B CA 1
ATOM 2478 C C . ASP B 1 39 ? -18.406 24.344 4.605 1 98 39 ASP B C 1
ATOM 2480 O O . ASP B 1 39 ? -18.969 23.25 4.582 1 98 39 ASP B O 1
ATOM 2484 N N . VAL B 1 40 ? -17.141 24.453 4.508 1 98.69 40 VAL B N 1
ATOM 2485 C CA . VAL B 1 40 ? -16.234 23.328 4.688 1 98.69 40 VAL B CA 1
ATOM 2486 C C . VAL B 1 40 ? -16.312 22.828 6.129 1 98.69 40 VAL B C 1
ATOM 2488 O O . VAL B 1 40 ? -16.422 23.625 7.066 1 98.69 40 VAL B O 1
ATOM 2491 N N . GLU B 1 41 ? -16.297 21.516 6.266 1 98.56 41 GLU B N 1
ATOM 2492 C CA . GLU B 1 41 ? -16.391 20.922 7.598 1 98.56 41 GLU B CA 1
ATOM 2493 C C . GLU B 1 41 ? -15.031 20.391 8.062 1 98.56 41 GLU B C 1
ATOM 2495 O O . GLU B 1 41 ? -14.812 20.188 9.258 1 98.56 41 GLU B O 1
ATOM 2500 N N . LEU B 1 42 ? -14.148 20.094 7.16 1 98.88 42 LEU B N 1
ATOM 2501 C CA . LEU B 1 42 ? -12.781 19.688 7.449 1 98.88 42 LEU B CA 1
ATOM 2502 C C . LEU B 1 42 ? -11.789 20.359 6.512 1 98.88 42 LEU B C 1
ATOM 2504 O O . LEU B 1 42 ? -11.914 20.266 5.289 1 98.88 42 LEU B O 1
ATOM 2508 N N . LEU B 1 43 ? -10.883 21.109 7.082 1 98.94 43 LEU B N 1
ATOM 2509 C CA . LEU B 1 43 ? -9.836 21.797 6.352 1 98.94 43 LEU B CA 1
ATOM 2510 C C . LEU B 1 43 ? -8.461 21.266 6.727 1 98.94 43 LEU B C 1
ATOM 2512 O O . LEU B 1 43 ? -8.117 21.188 7.91 1 98.94 43 LEU B O 1
ATOM 2516 N N . VAL B 1 44 ? -7.691 20.859 5.758 1 98.94 44 VAL B N 1
ATOM 2517 C CA . VAL B 1 44 ? -6.375 20.297 6.016 1 98.94 44 VAL B CA 1
ATOM 2518 C C . VAL B 1 44 ? -5.293 21.203 5.426 1 98.94 44 VAL B C 1
ATOM 2520 O O . VAL B 1 44 ? -5.398 21.641 4.277 1 98.94 44 VAL B O 1
ATOM 2523 N N . PHE B 1 45 ? -4.316 21.578 6.23 1 98.94 45 PHE B N 1
ATOM 2524 C CA . PHE B 1 45 ? -3.135 22.312 5.793 1 98.94 45 PHE B CA 1
ATOM 2525 C C . PHE B 1 45 ? -1.948 21.375 5.625 1 98.94 45 PHE B C 1
ATOM 2527 O O . PHE B 1 45 ? -2 20.219 6.051 1 98.94 45 PHE B O 1
ATOM 2534 N N . PRO B 1 46 ? -0.837 21.859 4.977 1 98.88 46 PRO B N 1
ATOM 2535 C CA . PRO B 1 46 ? 0.345 21.016 4.773 1 98.88 46 PRO B CA 1
ATOM 2536 C C . PRO B 1 46 ? 1.081 20.703 6.074 1 98.88 46 PRO B C 1
ATOM 2538 O O . PRO B 1 46 ? 0.854 21.375 7.09 1 98.88 46 PRO B O 1
ATOM 2541 N N . GLU B 1 47 ? 1.912 19.625 6.016 1 98.81 47 GLU B N 1
ATOM 2542 C CA . GLU B 1 47 ? 2.916 19.359 7.043 1 98.81 47 GLU B CA 1
ATOM 2543 C C . GLU B 1 47 ? 3.734 20.609 7.348 1 98.81 47 GLU B C 1
ATOM 2545 O O . GLU B 1 47 ? 4.18 21.312 6.43 1 98.81 47 GLU B O 1
ATOM 2550 N N . LEU B 1 48 ? 3.842 20.938 8.656 1 98.75 48 LEU B N 1
ATOM 2551 C CA . LEU B 1 48 ? 4.641 22.047 9.141 1 98.75 48 LEU B CA 1
ATOM 2552 C C . LEU B 1 48 ? 4.219 23.359 8.469 1 98.75 48 LEU B C 1
ATOM 2554 O O . LEU B 1 48 ? 5.062 24.203 8.172 1 98.75 48 LEU B O 1
ATOM 2558 N N . SER B 1 49 ? 2.979 23.5 8.281 1 98.75 49 SER B N 1
ATOM 2559 C CA . SER B 1 49 ? 2.422 24.641 7.555 1 98.75 49 SER B CA 1
ATOM 2560 C C . SER B 1 49 ? 2.641 25.938 8.32 1 98.75 49 SER B C 1
ATOM 2562 O O . SER B 1 49 ? 2.65 27.016 7.719 1 98.75 49 SER B O 1
ATOM 2564 N N . LEU B 1 50 ? 2.869 25.891 9.609 1 98.75 50 LEU B N 1
ATOM 2565 C CA . LEU B 1 50 ? 3.047 27.109 10.383 1 98.75 50 LEU B CA 1
ATOM 2566 C C . LEU B 1 50 ? 4.512 27.547 10.398 1 98.75 50 LEU B C 1
ATOM 2568 O O . LEU B 1 50 ? 4.84 28.641 10.875 1 98.75 50 LEU B O 1
ATOM 2572 N N . THR B 1 51 ? 5.422 26.703 9.836 1 98.19 51 THR B N 1
ATOM 2573 C CA . THR B 1 51 ? 6.82 27.047 10.07 1 98.19 51 THR B CA 1
ATOM 2574 C C . THR B 1 51 ? 7.637 26.875 8.789 1 98.19 51 THR B C 1
ATOM 2576 O O . THR B 1 51 ? 8.711 27.469 8.648 1 98.19 51 THR B O 1
ATOM 2579 N N . GLY B 1 52 ? 7.176 26.062 7.871 1 97.06 52 GLY B N 1
ATOM 2580 C CA . GLY B 1 52 ? 8.055 25.625 6.805 1 97.06 52 GLY B CA 1
ATOM 2581 C C . GLY B 1 52 ? 8.836 24.375 7.156 1 97.06 52 GLY B C 1
ATOM 2582 O O . GLY B 1 52 ? 8.727 23.859 8.273 1 97.06 52 GLY B O 1
ATOM 2583 N N . TYR B 1 53 ? 9.688 23.891 6.344 1 95.44 53 TYR B N 1
ATOM 2584 C CA . TYR B 1 53 ? 10.203 22.531 6.457 1 95.44 53 TYR B CA 1
ATOM 2585 C C . TYR B 1 53 ? 11.695 22.531 6.773 1 95.44 53 TYR B C 1
ATOM 2587 O O . TYR B 1 53 ? 12.133 21.891 7.734 1 95.44 53 TYR B O 1
ATOM 2595 N N . GLY B 1 54 ? 12.555 23.188 6 1 94.38 54 GLY B N 1
ATOM 2596 C CA . GLY B 1 54 ? 14.008 23.141 6.094 1 94.38 54 GLY B CA 1
ATOM 2597 C C . GLY B 1 54 ? 14.555 23.859 7.309 1 94.38 54 GLY B C 1
ATOM 2598 O O . GLY B 1 54 ? 15.461 24.688 7.188 1 94.38 54 GLY B O 1
ATOM 2599 N N . LEU B 1 55 ? 14.047 23.625 8.453 1 95.62 55 LEU B N 1
ATOM 2600 C CA . LEU B 1 55 ? 14.344 24.375 9.672 1 95.62 55 LEU B CA 1
ATOM 2601 C C . LEU B 1 55 ? 15.727 24 10.211 1 95.62 55 LEU B C 1
ATOM 2603 O O . LEU B 1 55 ? 16.453 24.875 10.688 1 95.62 55 LEU B O 1
ATOM 2607 N N . GLY B 1 56 ? 16.078 22.734 10.086 1 93.88 56 GLY B N 1
ATOM 2608 C CA . GLY B 1 56 ? 17.297 22.281 10.742 1 93.88 56 GLY B CA 1
ATOM 2609 C C . GLY B 1 56 ? 17.328 22.562 12.227 1 93.88 56 GLY B C 1
ATOM 2610 O O . GLY B 1 56 ? 16.359 22.266 12.938 1 93.88 56 GLY B O 1
ATOM 2611 N N . PRO B 1 57 ? 18.406 23.125 12.695 1 92.75 57 PRO B N 1
ATOM 2612 C CA . PRO B 1 57 ? 18.5 23.422 14.133 1 92.75 57 PRO B CA 1
ATOM 2613 C C . PRO B 1 57 ? 17.516 24.5 14.586 1 92.75 57 PRO B C 1
ATOM 2615 O O . PRO B 1 57 ? 17.266 24.641 15.781 1 92.75 57 PRO B O 1
ATOM 2618 N N . ARG B 1 58 ? 16.969 25.188 13.648 1 94.94 58 ARG B N 1
ATOM 2619 C CA . ARG B 1 58 ? 16.016 26.25 13.984 1 94.94 58 ARG B CA 1
ATOM 2620 C C . ARG B 1 58 ? 14.688 25.656 14.445 1 94.94 58 ARG B C 1
ATOM 2622 O O . ARG B 1 58 ? 13.789 26.391 14.852 1 94.94 58 ARG B O 1
ATOM 2629 N N . VAL B 1 59 ? 14.602 24.406 14.461 1 97.19 59 VAL B N 1
ATOM 2630 C CA . VAL B 1 59 ? 13.422 23.75 15.023 1 97.19 59 VAL B CA 1
ATOM 2631 C C . VAL B 1 59 ? 13.148 24.297 16.422 1 97.19 59 VAL B C 1
ATOM 2633 O O . VAL B 1 59 ? 11.992 24.547 16.781 1 97.19 59 VAL B O 1
ATOM 2636 N N . MET B 1 60 ? 14.125 24.531 17.188 1 96.31 60 MET B N 1
ATOM 2637 C CA . MET B 1 60 ? 13.992 25 18.562 1 96.31 60 MET B CA 1
ATOM 2638 C C . MET B 1 60 ? 13.438 26.422 18.594 1 96.31 60 MET B C 1
ATOM 2640 O O . MET B 1 60 ? 12.742 26.797 19.547 1 96.31 60 MET B O 1
ATOM 2644 N N . ASP B 1 61 ? 13.695 27.203 17.531 1 96.88 61 ASP B N 1
ATOM 2645 C CA . ASP B 1 61 ? 13.312 28.625 17.484 1 96.88 61 ASP B CA 1
ATOM 2646 C C . ASP B 1 61 ? 11.828 28.766 17.172 1 96.88 61 ASP B C 1
ATOM 2648 O O . ASP B 1 61 ? 11.219 29.781 17.516 1 96.88 61 ASP B O 1
ATOM 2652 N N . VAL B 1 62 ? 11.258 27.75 16.531 1 98.06 62 VAL B N 1
ATOM 2653 C CA . VAL B 1 62 ? 9.883 27.922 16.047 1 98.06 62 VAL B CA 1
ATOM 2654 C C . VAL B 1 62 ? 8.953 26.984 16.797 1 98.06 62 VAL B C 1
ATOM 2656 O O . VAL B 1 62 ? 7.742 26.984 16.578 1 98.06 62 VAL B O 1
ATOM 2659 N N . ALA B 1 63 ? 9.477 26.156 17.703 1 98.62 63 ALA B N 1
ATOM 2660 C CA . ALA B 1 63 ? 8.68 25.156 18.422 1 98.62 63 ALA B CA 1
ATOM 2661 C C . ALA B 1 63 ? 7.746 25.828 19.422 1 98.62 63 ALA B C 1
ATOM 2663 O O . ALA B 1 63 ? 8.141 26.781 20.109 1 98.62 63 ALA B O 1
ATOM 2664 N N . ILE B 1 64 ? 6.559 25.344 19.453 1 98.56 64 ILE B N 1
ATOM 2665 C CA . ILE B 1 64 ? 5.594 25.875 20.406 1 98.56 64 ILE B CA 1
ATOM 2666 C C . ILE B 1 64 ? 4.859 24.719 21.094 1 98.56 64 ILE B C 1
ATOM 2668 O O . ILE B 1 64 ? 4.699 23.656 20.5 1 98.56 64 ILE B O 1
ATOM 2672 N N . PRO B 1 65 ? 4.418 24.891 22.281 1 98.25 65 PRO B N 1
ATOM 2673 C CA . PRO B 1 65 ? 3.615 23.859 22.938 1 98.25 65 PRO B CA 1
ATOM 2674 C C . PRO B 1 65 ? 2.178 23.797 22.422 1 98.25 65 PRO B C 1
ATOM 2676 O O . PRO B 1 65 ? 1.718 24.75 21.781 1 98.25 65 PRO B O 1
ATOM 2679 N N . ARG B 1 66 ? 1.507 22.719 22.703 1 97.25 66 ARG B N 1
ATOM 2680 C CA . ARG B 1 66 ? 0.138 22.531 22.234 1 97.25 66 ARG B CA 1
ATOM 2681 C C . ARG B 1 66 ? -0.788 23.609 22.781 1 97.25 66 ARG B C 1
ATOM 2683 O O . ARG B 1 66 ? -1.821 23.906 22.188 1 97.25 66 ARG B O 1
ATOM 2690 N N . GLU B 1 67 ? -0.371 24.266 23.891 1 97.19 67 GLU B N 1
ATOM 2691 C CA . GLU B 1 67 ? -1.205 25.266 24.547 1 97.19 67 GLU B CA 1
ATOM 2692 C C . GLU B 1 67 ? -0.897 26.672 24.047 1 97.19 67 GLU B C 1
ATOM 2694 O O . GLU B 1 67 ? -1.429 27.656 24.562 1 97.19 67 GLU B O 1
ATOM 2699 N N . ASP B 1 68 ? -0.104 26.719 23.078 1 98 68 ASP B N 1
ATOM 2700 C CA . ASP B 1 68 ? 0.309 28.016 22.578 1 98 68 ASP B CA 1
ATOM 2701 C C . ASP B 1 68 ? -0.899 28.844 22.156 1 98 68 ASP B C 1
ATOM 2703 O O . ASP B 1 68 ? -1.805 28.344 21.484 1 98 68 ASP B O 1
ATOM 2707 N N . PRO B 1 69 ? -0.973 30.156 22.5 1 97.75 69 PRO B N 1
ATOM 2708 C CA . PRO B 1 69 ? -2.096 31.047 22.156 1 97.75 69 PRO B CA 1
ATOM 2709 C C . PRO B 1 69 ? -2.334 31.141 20.656 1 97.75 69 PRO B C 1
ATOM 2711 O O . PRO B 1 69 ? -3.463 31.375 20.219 1 97.75 69 PRO B O 1
ATOM 2714 N N . ARG B 1 70 ? -1.339 31 19.875 1 98 70 ARG B N 1
ATOM 2715 C CA . ARG B 1 70 ? -1.507 31.047 18.438 1 98 70 ARG B CA 1
ATOM 2716 C C . ARG B 1 70 ? -2.404 29.906 17.953 1 98 70 ARG B C 1
ATOM 2718 O O . ARG B 1 70 ? -3.254 30.109 17.078 1 98 70 ARG B O 1
ATOM 2725 N N . LEU B 1 71 ? -2.191 28.703 18.5 1 98.5 71 LEU B N 1
ATOM 2726 C CA . LEU B 1 71 ? -3.055 27.578 18.141 1 98.5 71 LEU B CA 1
ATOM 2727 C C . LEU B 1 71 ? -4.477 27.812 18.641 1 98.5 71 LEU B C 1
ATOM 2729 O O . LEU B 1 71 ? -5.441 27.453 17.969 1 98.5 71 LEU B O 1
ATOM 2733 N N . GLU B 1 72 ? -4.566 28.438 19.766 1 97.81 72 GLU B N 1
ATOM 2734 C CA . GLU B 1 72 ? -5.883 28.766 20.312 1 97.81 72 GLU B CA 1
ATOM 2735 C C . GLU B 1 72 ? -6.613 29.75 19.406 1 97.81 72 GLU B C 1
ATOM 2737 O O . GLU B 1 72 ? -7.828 29.656 19.219 1 97.81 72 GLU B O 1
ATOM 2742 N N . THR B 1 73 ? -5.895 30.719 18.969 1 98.56 73 THR B N 1
ATOM 2743 C CA . THR B 1 73 ? -6.465 31.688 18.031 1 98.56 73 THR B CA 1
ATOM 2744 C C . THR B 1 73 ? -7 31 16.781 1 98.56 73 THR B C 1
ATOM 2746 O O . THR B 1 73 ? -8.117 31.281 16.359 1 98.56 73 THR B O 1
ATOM 2749 N N . LEU B 1 74 ? -6.219 30.109 16.219 1 98.81 74 LEU B N 1
ATOM 2750 C CA . LEU B 1 74 ? -6.676 29.359 15.055 1 98.81 74 LEU B CA 1
ATOM 2751 C C . LEU B 1 74 ? -7.902 28.516 15.391 1 98.81 74 LEU B C 1
ATOM 2753 O O . LEU B 1 74 ? -8.867 28.484 14.625 1 98.81 74 LEU B O 1
ATOM 2757 N N . ALA B 1 75 ? -7.852 27.844 16.547 1 98.75 75 ALA B N 1
ATOM 2758 C CA . ALA B 1 75 ? -8.961 26.984 16.953 1 98.75 75 ALA B CA 1
ATOM 2759 C C . ALA B 1 75 ? -10.25 27.797 17.094 1 98.75 75 ALA B C 1
ATOM 2761 O O . ALA B 1 75 ? -11.32 27.344 16.672 1 98.75 75 ALA B O 1
ATOM 2762 N N . SER B 1 76 ? -10.102 28.953 17.688 1 98.5 76 SER B N 1
ATOM 2763 C CA . SER B 1 76 ? -11.25 29.828 17.859 1 98.5 76 SER B CA 1
ATOM 2764 C C . SER B 1 76 ? -11.836 30.234 16.516 1 98.5 76 SER B C 1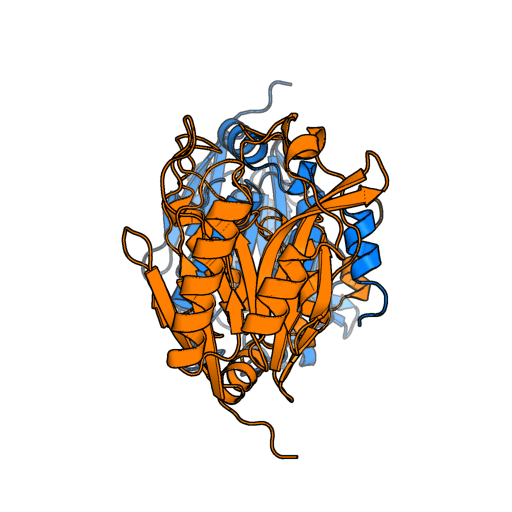
ATOM 2766 O O . SER B 1 76 ? -13.062 30.297 16.359 1 98.5 76 SER B O 1
ATOM 2768 N N . ALA B 1 77 ? -10.992 30.484 15.586 1 98.69 77 ALA B N 1
ATOM 2769 C CA . ALA B 1 77 ? -11.438 30.891 14.258 1 98.69 77 ALA B CA 1
ATOM 2770 C C . ALA B 1 77 ? -12.164 29.766 13.539 1 98.69 77 ALA B C 1
ATOM 2772 O O . ALA B 1 77 ? -13 30 12.672 1 98.69 77 ALA B O 1
ATOM 2773 N N . CYS B 1 78 ? -11.891 28.531 13.852 1 98.06 78 CYS B N 1
ATOM 2774 C CA . CYS B 1 78 ? -12.438 27.375 13.156 1 98.06 78 CYS B CA 1
ATOM 2775 C C . CYS B 1 78 ? -13.898 27.172 13.523 1 98.06 78 CYS B C 1
ATOM 2777 O O . CYS B 1 78 ? -14.703 26.734 12.688 1 98.06 78 CYS B O 1
ATOM 2779 N N . GLY B 1 79 ? -14.305 27.453 14.773 1 96.25 79 GLY B N 1
ATOM 2780 C CA . GLY B 1 79 ? -15.641 27.109 15.227 1 96.25 79 GLY B CA 1
ATOM 2781 C C . GLY B 1 79 ? -15.93 25.625 15.141 1 96.25 79 GLY B C 1
ATOM 2782 O O . GLY B 1 79 ? -15.164 24.812 15.656 1 96.25 79 GLY B O 1
ATOM 2783 N N . ASP B 1 80 ? -17 25.297 14.438 1 97.12 80 ASP B N 1
ATOM 2784 C CA . ASP B 1 80 ? -17.406 23.891 14.336 1 97.12 80 ASP B CA 1
ATOM 2785 C C . ASP B 1 80 ? -16.578 23.156 13.289 1 97.12 80 ASP B C 1
ATOM 2787 O O . ASP B 1 80 ? -16.531 21.922 13.281 1 97.12 80 ASP B O 1
ATOM 2791 N N . MET B 1 81 ? -15.984 23.906 12.367 1 98.62 81 MET B N 1
ATOM 2792 C CA . MET B 1 81 ? -15.125 23.297 11.352 1 98.62 81 MET B CA 1
ATOM 2793 C C . MET B 1 81 ? -13.867 22.703 11.992 1 98.62 81 MET B C 1
ATOM 2795 O O . MET B 1 81 ? -13.266 23.328 12.867 1 98.62 81 MET B O 1
ATOM 2799 N N . GLN B 1 82 ? -13.516 21.5 11.648 1 98.88 82 GLN B N 1
ATOM 2800 C CA . GLN B 1 82 ? -12.234 20.953 12.078 1 98.88 82 GLN B CA 1
ATOM 2801 C C . GLN B 1 82 ? -11.117 21.344 11.125 1 98.88 82 GLN B C 1
ATOM 2803 O O . GLN B 1 82 ? -11.297 21.328 9.898 1 98.88 82 GLN B O 1
ATOM 2808 N N . ALA B 1 83 ? -10.016 21.781 11.656 1 98.94 83 ALA B N 1
ATOM 2809 C CA . ALA B 1 83 ? -8.844 22.109 10.852 1 98.94 83 ALA B CA 1
ATOM 2810 C C . ALA B 1 83 ? -7.613 21.344 11.336 1 98.94 83 ALA B C 1
ATOM 2812 O O . ALA B 1 83 ? -7.406 21.203 12.547 1 98.94 83 ALA B O 1
ATOM 2813 N N . ILE B 1 84 ? -6.836 20.797 10.445 1 98.94 84 ILE B N 1
ATOM 2814 C CA . ILE B 1 84 ? -5.574 20.125 10.727 1 98.94 84 ILE B CA 1
ATOM 2815 C C . ILE B 1 84 ? -4.406 21.016 10.297 1 98.94 84 ILE B C 1
ATOM 2817 O O . ILE B 1 84 ? -4.258 21.328 9.117 1 98.94 84 ILE B O 1
ATOM 2821 N N . VAL B 1 85 ? -3.582 21.422 11.25 1 98.88 85 VAL B N 1
ATOM 2822 C CA . VAL B 1 85 ? -2.535 22.422 11.031 1 98.88 85 VAL B CA 1
ATOM 2823 C C . VAL B 1 85 ? -1.18 21.828 11.414 1 98.88 85 VAL B C 1
ATOM 2825 O O . VAL B 1 85 ? -1.03 21.25 12.492 1 98.88 85 VAL B O 1
ATOM 2828 N N . GLY B 1 86 ? -0.184 21.984 10.508 1 98.88 86 GLY B N 1
ATOM 2829 C CA . GLY B 1 86 ? 1.152 21.5 10.805 1 98.88 86 GLY B CA 1
ATOM 2830 C C . GLY B 1 86 ? 1.976 22.469 11.625 1 98.88 86 GLY B C 1
ATOM 2831 O O . GLY B 1 86 ? 1.959 23.688 11.359 1 98.88 86 GLY B O 1
ATOM 2832 N N . PHE B 1 87 ? 2.689 21.984 12.656 1 98.88 87 PHE B N 1
ATOM 2833 C CA . PHE B 1 87 ? 3.541 22.828 13.477 1 98.88 87 PHE B CA 1
ATOM 2834 C C . PHE B 1 87 ? 4.656 22.016 14.125 1 98.88 87 PHE B C 1
ATOM 2836 O O . PHE B 1 87 ? 4.688 20.797 14.008 1 98.88 87 PHE B O 1
ATOM 2843 N N . VAL B 1 88 ? 5.656 22.703 14.656 1 98.88 88 VAL B N 1
ATOM 2844 C CA . VAL B 1 88 ? 6.672 22.062 15.492 1 98.88 88 VAL B CA 1
ATOM 2845 C C . VAL B 1 88 ? 6.246 22.109 16.953 1 98.88 88 VAL B C 1
ATOM 2847 O O . VAL B 1 88 ? 6.141 23.188 17.547 1 98.88 88 VAL B O 1
ATOM 2850 N N . GLU B 1 89 ? 6.027 20.938 17.5 1 98.88 89 GLU B N 1
ATOM 2851 C CA . GLU B 1 89 ? 5.602 20.859 18.891 1 98.88 89 GLU B CA 1
ATOM 2852 C C . GLU B 1 89 ? 6.801 20.766 19.828 1 98.88 89 GLU B C 1
ATOM 2854 O O . GLU B 1 89 ? 7.711 19.969 19.609 1 98.88 89 GLU B O 1
ATOM 2859 N N . GLU B 1 90 ? 6.793 21.578 20.766 1 98.56 90 GLU B N 1
ATOM 2860 C CA . GLU B 1 90 ? 7.652 21.359 21.922 1 98.56 90 GLU B CA 1
ATOM 2861 C C . GLU B 1 90 ? 6.891 20.688 23.062 1 98.56 90 GLU B C 1
ATOM 2863 O O . GLU B 1 90 ? 6.113 21.328 23.766 1 98.56 90 GLU B O 1
ATOM 2868 N N . ALA B 1 91 ? 7.09 19.375 23.203 1 97.5 91 ALA B N 1
ATOM 2869 C CA . ALA B 1 91 ? 6.383 18.641 24.25 1 97.5 91 ALA B CA 1
ATOM 2870 C C . ALA B 1 91 ? 7.047 18.828 25.609 1 97.5 91 ALA B C 1
ATOM 2872 O O . ALA B 1 91 ? 6.375 18.859 26.641 1 97.5 91 ALA B O 1
ATOM 2873 N N . SER B 1 92 ? 8.297 18.875 25.656 1 96.06 92 SER B N 1
ATOM 2874 C CA . SER B 1 92 ? 9.164 19.203 26.781 1 96.06 92 SER B CA 1
ATOM 2875 C C . SER B 1 92 ? 10.477 19.812 26.312 1 96.06 92 SER B C 1
ATOM 2877 O O . SER B 1 92 ? 10.781 19.812 25.125 1 96.06 92 SER B O 1
ATOM 2879 N N . PRO B 1 93 ? 11.102 20.5 27.219 1 93.19 93 PRO B N 1
ATOM 2880 C CA . PRO B 1 93 ? 12.359 21.094 26.766 1 93.19 93 PRO B CA 1
ATOM 2881 C C . PRO B 1 93 ? 13.266 20.094 26.047 1 93.19 93 PRO B C 1
ATOM 2883 O O . PRO B 1 93 ? 13.672 19.094 26.625 1 93.19 93 PRO B O 1
ATOM 2886 N N . GLY B 1 94 ? 13.492 20.391 24.781 1 93.25 94 GLY B N 1
ATOM 2887 C CA . GLY B 1 94 ? 14.383 19.547 23.984 1 93.25 94 GLY B CA 1
ATOM 2888 C C . GLY B 1 94 ? 13.656 18.438 23.266 1 93.25 94 GLY B C 1
ATOM 2889 O O . GLY B 1 94 ? 14.266 17.703 22.469 1 93.25 94 GLY B O 1
ATOM 2890 N N . GLU B 1 95 ? 12.477 18.266 23.484 1 97.06 95 GLU B N 1
ATOM 2891 C CA . GLU B 1 95 ? 11.664 17.25 22.812 1 97.06 95 GLU B CA 1
ATOM 2892 C C . GLU B 1 95 ? 10.711 17.891 21.812 1 97.06 95 GLU B C 1
ATOM 2894 O O . GLU B 1 95 ? 9.664 18.422 22.172 1 97.06 95 GLU B O 1
ATOM 2899 N N . TYR B 1 96 ? 11.109 17.812 20.562 1 98.44 96 TYR B N 1
ATOM 2900 C CA . TYR B 1 96 ? 10.367 18.453 19.484 1 98.44 96 TYR B CA 1
ATOM 2901 C C . TYR B 1 96 ? 9.758 17.438 18.547 1 98.44 96 TYR B C 1
ATOM 2903 O O . TYR B 1 96 ? 10.375 16.406 18.266 1 98.44 96 TYR B O 1
ATOM 2911 N N . TYR B 1 97 ? 8.578 17.672 18.094 1 98.81 97 TYR B N 1
ATOM 2912 C CA . TYR B 1 97 ? 7.887 16.781 17.172 1 98.81 97 TYR B CA 1
ATOM 2913 C C . TYR B 1 97 ? 7.438 17.516 15.922 1 98.81 97 TYR B C 1
ATOM 2915 O O . TYR B 1 97 ? 7.012 18.672 16 1 98.81 97 TYR B O 1
ATOM 2923 N N . ASN B 1 98 ? 7.676 16.906 14.75 1 98.81 98 ASN B N 1
ATOM 2924 C CA . ASN B 1 98 ? 6.836 17.203 13.602 1 98.81 98 ASN B CA 1
ATOM 2925 C C . ASN B 1 98 ? 5.395 16.766 13.82 1 98.81 98 ASN B C 1
ATOM 2927 O O . ASN B 1 98 ? 5.094 15.57 13.789 1 98.81 98 ASN B O 1
ATOM 2931 N N . ALA B 1 99 ? 4.523 17.797 14.078 1 98.88 99 ALA B N 1
ATOM 2932 C CA . ALA B 1 99 ? 3.217 17.438 14.625 1 98.88 99 ALA B CA 1
ATOM 2933 C C . ALA B 1 99 ? 2.098 18.156 13.875 1 98.88 99 ALA B C 1
ATOM 2935 O O . ALA B 1 99 ? 2.354 19.094 13.109 1 98.88 99 ALA B O 1
ATOM 2936 N N . LEU B 1 100 ? 0.927 17.641 14.008 1 98.94 100 LEU B N 1
ATOM 2937 C CA . LEU B 1 100 ? -0.32 18.266 13.578 1 98.94 100 LEU B CA 1
ATOM 2938 C C . LEU B 1 100 ? -1.185 18.641 14.773 1 98.94 100 LEU B C 1
ATOM 2940 O O . LEU B 1 100 ? -1.383 17.828 15.688 1 98.94 100 LEU B O 1
ATOM 2944 N N . ALA B 1 101 ? -1.672 19.844 14.812 1 98.88 101 ALA B N 1
ATOM 2945 C CA . ALA B 1 101 ? -2.746 20.234 15.727 1 98.88 101 ALA B CA 1
ATOM 2946 C C . ALA B 1 101 ? -4.113 20.062 15.07 1 98.88 101 ALA B C 1
ATOM 2948 O O . ALA B 1 101 ? -4.352 20.578 13.977 1 98.88 101 ALA B O 1
ATOM 2949 N N . ILE B 1 102 ? -4.941 19.25 15.633 1 98.94 102 ILE B N 1
ATOM 2950 C CA . ILE B 1 102 ? -6.332 19.141 15.203 1 98.94 102 ILE B CA 1
ATOM 2951 C C . ILE B 1 102 ? -7.191 20.141 15.984 1 98.94 102 ILE B C 1
ATOM 2953 O O . ILE B 1 102 ? -7.348 20.016 17.203 1 98.94 102 ILE B O 1
ATOM 2957 N N . LEU B 1 103 ? -7.719 21.125 15.25 1 98.88 103 LEU B N 1
ATOM 2958 C CA . LEU B 1 103 ? -8.438 22.25 15.852 1 98.88 103 LEU B CA 1
ATOM 2959 C C . LEU B 1 103 ? -9.938 22.125 15.602 1 98.88 103 LEU B C 1
ATOM 2961 O O . LEU B 1 103 ? -10.367 21.906 14.469 1 98.88 103 LEU B O 1
ATOM 2965 N N . GLN B 1 104 ? -10.688 22.312 16.625 1 98.62 104 GLN B N 1
ATOM 2966 C CA . GLN B 1 104 ? -12.141 22.344 16.516 1 98.62 104 GLN B CA 1
ATOM 2967 C C . GLN B 1 104 ? -12.773 22.875 17.797 1 98.62 104 GLN B C 1
ATOM 2969 O O . GLN B 1 104 ? -12.242 22.656 18.891 1 98.62 104 GLN B O 1
ATOM 2974 N N . TYR B 1 105 ? -13.93 23.562 17.688 1 97.62 105 TYR B N 1
ATOM 2975 C CA . TYR B 1 105 ? -14.734 24.031 18.812 1 97.62 105 TYR B CA 1
ATOM 2976 C C . TYR B 1 105 ? -13.93 25 19.688 1 97.62 105 TYR B C 1
ATOM 2978 O O . TYR B 1 105 ? -14.094 25.016 20.906 1 97.62 105 TYR B O 1
ATOM 2986 N N . GLY B 1 106 ? -12.969 25.609 19.094 1 97.31 106 GLY B N 1
ATOM 2987 C CA . GLY B 1 106 ? -12.195 26.625 19.812 1 97.31 106 GLY B CA 1
ATOM 2988 C C . GLY B 1 106 ? -11.031 26.047 20.594 1 97.31 106 GLY B C 1
ATOM 2989 O O . GLY B 1 106 ? -10.391 26.75 21.375 1 97.31 106 GLY B O 1
ATOM 2990 N N . GLU B 1 107 ? -10.75 24.734 20.375 1 97.75 107 GLU B N 1
ATOM 2991 C CA . GLU B 1 107 ? -9.68 24.078 21.125 1 97.75 107 GLU B CA 1
ATOM 2992 C C . GLU B 1 107 ? -8.82 23.203 20.234 1 97.75 107 GLU B C 1
ATOM 2994 O O . GLU B 1 107 ? -9.234 22.844 19.125 1 97.75 107 GLU B O 1
ATOM 2999 N N . VAL B 1 108 ? -7.629 22.891 20.719 1 98.56 108 VAL B N 1
ATOM 3000 C CA . VAL B 1 108 ? -6.848 21.797 20.156 1 98.56 108 VAL B CA 1
ATOM 3001 C C . VAL B 1 108 ? -7.391 20.469 20.672 1 98.56 108 VAL B C 1
ATOM 3003 O O . VAL B 1 108 ? -7.117 20.062 21.797 1 98.56 108 VAL B O 1
ATOM 3006 N N . VAL B 1 109 ? -8.07 19.75 19.859 1 98.38 109 VAL B N 1
ATOM 3007 C CA . VAL B 1 109 ? -8.773 18.578 20.344 1 98.38 109 VAL B CA 1
ATOM 3008 C C . VAL B 1 109 ? -7.844 17.359 20.328 1 98.38 109 VAL B C 1
ATOM 3010 O O . VAL B 1 109 ? -8.094 16.375 21 1 98.38 109 VAL B O 1
ATOM 3013 N N . ALA B 1 110 ? -6.816 17.406 19.547 1 98.69 110 ALA B N 1
ATOM 3014 C CA . ALA B 1 110 ? -5.816 16.344 19.516 1 98.69 110 ALA B CA 1
ATOM 3015 C C . ALA B 1 110 ? -4.523 16.828 18.859 1 98.69 110 ALA B C 1
ATOM 3017 O O . ALA B 1 110 ? -4.516 17.844 18.172 1 98.69 110 ALA B O 1
ATOM 3018 N N . VAL B 1 111 ? -3.455 16.172 19.141 1 98.75 111 VAL B N 1
ATOM 3019 C CA . VAL B 1 111 ? -2.172 16.359 18.469 1 98.75 111 VAL B CA 1
ATOM 3020 C C . VAL B 1 111 ? -1.677 15.039 17.906 1 98.75 111 VAL B C 1
ATOM 3022 O O . VAL B 1 111 ? -1.72 14.008 18.594 1 98.75 111 VAL B O 1
ATOM 3025 N N . HIS B 1 112 ? -1.361 15.031 16.688 1 98.88 112 HIS B N 1
ATOM 3026 C CA . HIS B 1 112 ? -0.727 13.883 16.062 1 98.88 112 HIS B CA 1
ATOM 3027 C C . HIS B 1 112 ? 0.759 14.133 15.828 1 98.88 112 HIS B C 1
ATOM 3029 O O . HIS B 1 112 ? 1.138 15.164 15.273 1 98.88 112 HIS B O 1
ATOM 3035 N N . ARG B 1 113 ? 1.612 13.25 16.281 1 98.88 113 ARG B N 1
ATOM 3036 C CA . ARG B 1 113 ? 3.061 13.336 16.125 1 98.88 113 ARG B CA 1
ATOM 3037 C C . ARG B 1 113 ? 3.551 12.359 15.055 1 98.88 113 ARG B C 1
ATOM 3039 O O . ARG B 1 113 ? 3.166 11.188 15.062 1 98.88 113 ARG B O 1
ATOM 3046 N N . LYS B 1 114 ? 4.359 12.844 14.18 1 98.75 114 LYS B N 1
ATOM 3047 C CA . LYS B 1 114 ? 4.863 12.039 13.07 1 98.75 114 LYS B CA 1
ATOM 3048 C C . LYS B 1 114 ? 5.582 10.797 13.578 1 98.75 114 LYS B C 1
ATOM 3050 O O . LYS B 1 114 ? 6.367 10.867 14.531 1 98.75 114 LYS B O 1
ATOM 3055 N N . LEU B 1 115 ? 5.285 9.711 12.914 1 98.56 115 LEU B N 1
ATOM 3056 C CA . LEU B 1 115 ? 5.809 8.43 13.383 1 98.56 115 LEU B CA 1
ATOM 3057 C C . LEU B 1 115 ? 7.059 8.039 12.609 1 98.56 115 LEU B C 1
ATOM 3059 O O . LEU B 1 115 ? 8.016 7.516 13.188 1 98.56 115 LEU B O 1
ATOM 3063 N N . ASN B 1 116 ? 7.023 8.148 11.336 1 97.75 116 ASN B N 1
ATOM 3064 C CA . ASN B 1 116 ? 8.141 7.816 10.461 1 97.75 116 ASN B CA 1
ATOM 3065 C C . ASN B 1 116 ? 8.977 9.047 10.117 1 97.75 116 ASN B C 1
ATOM 3067 O O . ASN B 1 116 ? 8.602 9.836 9.25 1 97.75 116 ASN B O 1
ATOM 3071 N N . LEU B 1 117 ? 10.148 9.203 10.734 1 97.75 117 LEU B N 1
ATOM 3072 C CA . LEU B 1 117 ? 11.031 10.336 10.492 1 97.75 117 LEU B CA 1
ATOM 3073 C C . LEU B 1 117 ? 12.102 9.984 9.461 1 97.75 117 LEU B C 1
ATOM 3075 O O . LEU B 1 117 ? 13.047 9.25 9.766 1 97.75 117 LEU B O 1
ATOM 3079 N N . PRO B 1 118 ? 11.984 10.523 8.312 1 94.88 118 PRO B N 1
ATOM 3080 C CA . PRO B 1 118 ? 12.938 10.141 7.27 1 94.88 118 PRO B CA 1
ATOM 3081 C C . PRO B 1 118 ? 14.328 10.727 7.5 1 94.88 118 PRO B C 1
ATOM 3083 O O . PRO B 1 118 ? 14.461 11.875 7.934 1 94.88 118 PRO B O 1
ATOM 3086 N N . SER B 1 119 ? 15.312 9.93 7.27 1 93.06 119 SER B N 1
ATOM 3087 C CA . SER B 1 119 ? 16.719 10.305 7.316 1 93.06 119 SER B CA 1
ATOM 3088 C C . SER B 1 119 ? 17.469 9.766 6.105 1 93.06 119 SER B C 1
ATOM 3090 O O . SER B 1 119 ? 18.531 9.148 6.25 1 93.06 119 SER B O 1
ATOM 3092 N N . TYR B 1 120 ? 16.922 9.945 4.988 1 89.62 120 TYR B N 1
ATOM 3093 C CA . TYR B 1 120 ? 17.516 9.516 3.725 1 89.62 120 TYR B CA 1
ATOM 3094 C C . TYR B 1 120 ? 17.438 10.617 2.68 1 89.62 120 TYR B C 1
ATOM 3096 O O . TYR B 1 120 ? 16.656 11.562 2.82 1 89.62 120 TYR B O 1
ATOM 3104 N N . GLY B 1 121 ? 18.297 10.422 1.629 1 85.69 121 GLY B N 1
ATOM 3105 C CA . GLY B 1 121 ? 18.375 11.508 0.665 1 85.69 121 GLY B CA 1
ATOM 3106 C C . GLY B 1 121 ? 18.75 12.836 1.297 1 85.69 121 GLY B C 1
ATOM 3107 O O . GLY B 1 121 ? 19.703 12.922 2.057 1 85.69 121 GLY B O 1
ATOM 3108 N N . GLY B 1 122 ? 17.906 13.828 1.002 1 85.25 122 GLY B N 1
ATOM 3109 C CA . GLY B 1 122 ? 18.125 15.148 1.579 1 85.25 122 GLY B CA 1
ATOM 3110 C C . GLY B 1 122 ? 17.344 15.375 2.855 1 85.25 122 GLY B C 1
ATOM 3111 O O . GLY B 1 122 ? 17.406 16.453 3.443 1 85.25 122 GLY B O 1
ATOM 3112 N N . LEU B 1 123 ? 16.672 14.352 3.314 1 90.75 123 LEU B N 1
ATOM 3113 C CA . LEU B 1 123 ? 15.805 14.484 4.484 1 90.75 123 LEU B CA 1
ATOM 3114 C C . LEU B 1 123 ? 16.562 14.141 5.762 1 90.75 123 LEU B C 1
ATOM 3116 O O . LEU B 1 123 ? 17.266 13.133 5.816 1 90.75 123 LEU B O 1
ATOM 3120 N N . GLU B 1 124 ? 16.406 14.984 6.785 1 93.31 124 GLU B N 1
ATOM 3121 C CA . GLU B 1 124 ? 17.172 14.812 8.016 1 93.31 124 GLU B CA 1
ATOM 3122 C C . GLU B 1 124 ? 16.266 14.93 9.242 1 93.31 124 GLU B C 1
ATOM 3124 O O . GLU B 1 124 ? 16.703 15.383 10.305 1 93.31 124 GLU B O 1
ATOM 3129 N N . GLU B 1 125 ? 15.062 14.555 9.133 1 95.69 125 GLU B N 1
ATOM 3130 C CA . GLU B 1 125 ? 14.102 14.758 10.211 1 95.69 125 GLU B CA 1
ATOM 3131 C C . GLU B 1 125 ? 14.531 14.023 11.477 1 95.69 125 GLU B C 1
ATOM 3133 O O . GLU B 1 125 ? 14.273 14.492 12.594 1 95.69 125 GLU B O 1
ATOM 3138 N N . GLY B 1 126 ? 15.18 12.906 11.289 1 95.12 126 GLY B N 1
ATOM 3139 C CA . GLY B 1 126 ? 15.617 12.133 12.445 1 95.12 126 GLY B CA 1
ATOM 3140 C C . GLY B 1 126 ? 16.625 12.875 13.312 1 95.12 126 GLY B C 1
ATOM 3141 O O . GLY B 1 126 ? 16.812 12.539 14.484 1 95.12 126 GLY B O 1
ATOM 3142 N N . LYS B 1 127 ? 17.203 13.883 12.773 1 94.94 127 LYS B N 1
ATOM 3143 C CA . LYS B 1 127 ? 18.172 14.688 13.508 1 94.94 127 LYS B CA 1
ATOM 3144 C C . LYS B 1 127 ? 17.484 15.703 14.422 1 94.94 127 LYS B C 1
ATOM 3146 O O . LYS B 1 127 ? 18.062 16.156 15.406 1 94.94 127 LYS B O 1
ATOM 3151 N N . TRP B 1 128 ? 16.219 15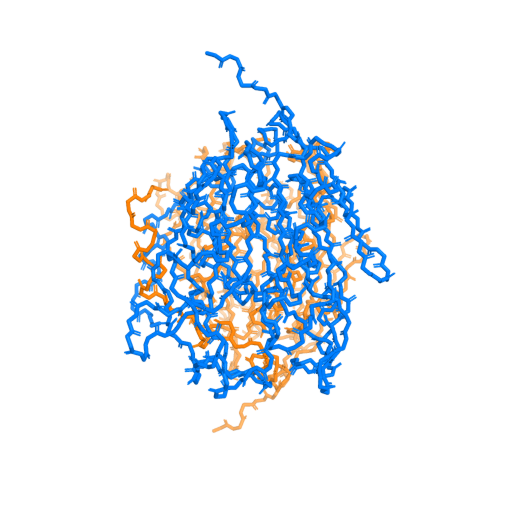.977 14.055 1 96.44 128 TRP B N 1
ATOM 3152 C CA . TRP B 1 128 ? 15.695 17.203 14.648 1 96.44 128 TRP B CA 1
ATOM 3153 C C . TRP B 1 128 ? 14.43 16.906 15.445 1 96.44 128 TRP B C 1
ATOM 3155 O O . TRP B 1 128 ? 14.062 17.672 16.344 1 96.44 128 TRP B O 1
ATOM 3165 N N . PHE B 1 129 ? 13.75 15.82 15.062 1 98.25 129 PHE B N 1
ATOM 3166 C CA . PHE B 1 129 ? 12.453 15.555 15.68 1 98.25 129 PHE B CA 1
ATOM 3167 C C . PHE B 1 129 ? 12.469 14.234 16.438 1 98.25 129 PHE B C 1
ATOM 3169 O O . PHE B 1 129 ? 13.289 13.359 16.156 1 98.25 129 PHE B O 1
ATOM 3176 N N . THR B 1 130 ? 11.625 14.109 17.391 1 97.88 130 THR B N 1
ATOM 3177 C CA . THR B 1 130 ? 11.352 12.875 18.125 1 97.88 130 THR B CA 1
ATOM 3178 C C . THR B 1 130 ? 10.25 12.07 17.438 1 97.88 130 THR B C 1
ATOM 3180 O O . THR B 1 130 ? 9.281 12.641 16.938 1 97.88 130 THR B O 1
ATOM 3183 N N . HIS B 1 131 ? 10.406 10.742 17.422 1 97.88 131 HIS B N 1
ATOM 3184 C CA . HIS B 1 131 ? 9.391 9.883 16.812 1 97.88 131 HIS B CA 1
ATOM 3185 C C . HIS B 1 131 ? 8.102 9.906 17.625 1 97.88 131 HIS B C 1
ATOM 3187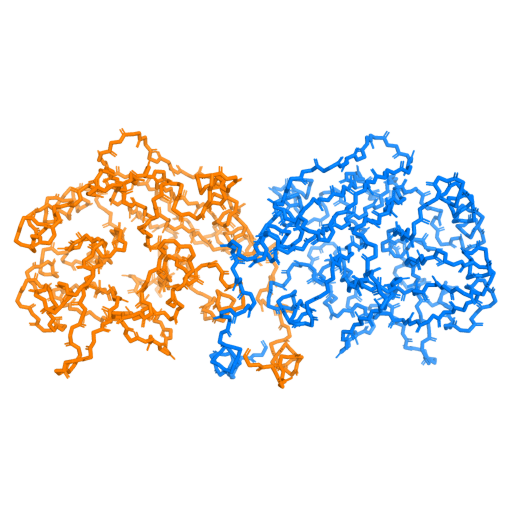 O O . HIS B 1 131 ? 8.125 9.781 18.844 1 97.88 131 HIS B O 1
ATOM 3193 N N . GLY B 1 132 ? 6.996 10.133 16.922 1 98.25 132 GLY B N 1
ATOM 3194 C CA . GLY B 1 132 ? 5.73 9.75 17.531 1 98.25 132 GLY B CA 1
ATOM 3195 C C . GLY B 1 132 ? 5.574 8.25 17.688 1 98.25 132 GLY B C 1
ATOM 3196 O O . GLY B 1 132 ? 6.344 7.473 17.109 1 98.25 132 GLY B O 1
ATOM 3197 N N . ASN B 1 133 ? 4.578 7.797 18.469 1 98 133 ASN B N 1
ATOM 3198 C CA . ASN B 1 133 ? 4.379 6.367 18.672 1 98 133 ASN B CA 1
ATOM 3199 C C . ASN B 1 133 ? 2.9 6.02 18.812 1 98 133 ASN B C 1
ATOM 3201 O O . ASN B 1 133 ? 2.557 4.922 19.25 1 98 133 ASN B O 1
ATOM 3205 N N . GLN B 1 134 ? 2.084 6.98 18.484 1 98.19 134 GLN B N 1
ATOM 3206 C CA . GLN B 1 134 ? 0.646 6.762 18.594 1 98.19 134 GLN B CA 1
ATOM 3207 C C . GLN B 1 134 ? -0.078 7.25 17.344 1 98.19 134 GLN B C 1
ATOM 3209 O O . GLN B 1 134 ? 0.39 8.164 16.672 1 98.19 134 GLN B O 1
ATOM 3214 N N . LEU B 1 135 ? -1.185 6.535 17.109 1 98.56 135 LEU B N 1
ATOM 3215 C CA . LEU B 1 135 ? -2.084 6.996 16.062 1 98.56 135 LEU B CA 1
ATOM 3216 C C . LEU B 1 135 ? -3.158 7.918 16.625 1 98.56 135 LEU B C 1
ATOM 3218 O O . LEU B 1 135 ? -3.506 7.82 17.812 1 98.56 135 LEU B O 1
ATOM 3222 N N . THR B 1 136 ? -3.613 8.859 15.859 1 98.62 136 THR B N 1
ATOM 3223 C CA . THR B 1 136 ? -4.648 9.805 16.25 1 98.62 136 THR B CA 1
ATOM 3224 C C . THR B 1 136 ? -5.91 9.609 15.422 1 98.62 136 THR B C 1
ATOM 3226 O O . THR B 1 136 ? -5.84 9.516 14.195 1 98.62 136 THR B O 1
ATOM 3229 N N . HIS B 1 137 ? -7 9.461 16.016 1 98.19 137 HIS B N 1
ATOM 3230 C CA . HIS B 1 137 ? -8.32 9.344 15.422 1 98.19 137 HIS B CA 1
ATOM 3231 C C . HIS B 1 137 ? -9.305 10.32 16.047 1 98.19 137 HIS B C 1
ATOM 3233 O O . HIS B 1 137 ? -9.508 10.312 17.266 1 98.19 137 HIS B O 1
ATOM 3239 N N . THR B 1 138 ? -9.867 11.219 15.211 1 98.31 138 THR B N 1
ATOM 3240 C CA . THR B 1 138 ? -10.781 12.219 15.758 1 98.31 138 THR B CA 1
ATOM 3241 C C . THR B 1 138 ? -12.094 12.242 14.977 1 98.31 138 THR B C 1
ATOM 3243 O O . THR B 1 138 ? -12.109 11.992 13.773 1 98.31 138 THR B O 1
ATOM 3246 N N . ASP B 1 139 ? -13.164 12.586 15.648 1 97.88 139 ASP B N 1
ATOM 3247 C CA . ASP B 1 139 ? -14.445 12.812 15 1 97.88 139 ASP B CA 1
ATOM 3248 C C . ASP B 1 139 ? -14.508 14.211 14.383 1 97.88 139 ASP B C 1
ATOM 3250 O O . ASP B 1 139 ? -14.164 15.195 15.039 1 97.88 139 ASP B O 1
ATOM 3254 N N . VAL B 1 140 ? -14.883 14.273 13.148 1 98.25 140 VAL B N 1
ATOM 3255 C CA . VAL B 1 140 ? -15.125 15.562 12.516 1 98.25 140 VAL B CA 1
ATOM 3256 C C . VAL B 1 140 ? -16.547 16.031 12.828 1 98.25 140 VAL B C 1
ATOM 3258 O O . VAL B 1 140 ? -16.75 17.172 13.258 1 98.25 140 VAL B O 1
ATOM 3261 N N . ARG B 1 141 ? -17.453 15.234 12.68 1 96.75 141 ARG B N 1
ATOM 3262 C CA . ARG B 1 141 ? -18.859 15.32 13.039 1 96.75 141 ARG B CA 1
ATOM 3263 C C . ARG B 1 141 ? -19.5 13.93 13.109 1 96.75 141 ARG B C 1
ATOM 3265 O O . ARG B 1 141 ? -18.875 12.938 12.711 1 96.75 141 ARG B O 1
ATOM 3272 N N . PRO B 1 142 ? -20.672 13.836 13.688 1 94.88 142 PRO B N 1
ATOM 3273 C CA . PRO B 1 142 ? -21.266 12.5 13.789 1 94.88 142 PRO B CA 1
ATOM 3274 C C . PRO B 1 142 ? -21.234 11.742 12.461 1 94.88 142 PRO B C 1
ATOM 3276 O O . PRO B 1 142 ? -21.719 12.25 11.453 1 94.88 142 PRO B O 1
ATOM 3279 N N . GLY B 1 143 ? -20.609 10.609 12.5 1 95.81 143 GLY B N 1
ATOM 3280 C CA . GLY B 1 143 ? -20.547 9.742 11.336 1 95.81 143 GLY B CA 1
ATOM 3281 C C . GLY B 1 143 ? -19.328 9.984 10.469 1 95.81 143 GLY B C 1
ATOM 3282 O O . GLY B 1 143 ? -19.094 9.258 9.5 1 95.81 143 GLY B O 1
ATOM 3283 N N . TRP B 1 144 ? -18.609 10.984 10.773 1 98.12 144 TRP B N 1
ATOM 3284 C CA . TRP B 1 144 ? -17.422 11.344 10.016 1 98.12 144 TRP B CA 1
ATOM 3285 C C . TRP B 1 144 ? -16.203 11.477 10.938 1 98.12 144 TRP B C 1
ATOM 3287 O O . TRP B 1 144 ? -16.281 12.172 11.953 1 98.12 144 TRP B O 1
ATOM 3297 N N . SER B 1 145 ? -15.156 10.766 10.602 1 98.38 145 SER B N 1
ATOM 3298 C CA . SER B 1 145 ? -13.93 10.797 11.391 1 98.38 145 SER B CA 1
ATOM 3299 C C . SER B 1 145 ? -12.703 10.875 10.5 1 98.38 145 SER B C 1
ATOM 3301 O O . SER B 1 145 ? -12.773 10.602 9.297 1 98.38 145 SER B O 1
ATOM 3303 N N . ASN B 1 146 ? -11.625 11.336 11.055 1 97.44 146 ASN B N 1
ATOM 3304 C CA . ASN B 1 146 ? -10.383 11.438 10.289 1 97.44 146 ASN B CA 1
ATOM 3305 C C . ASN B 1 146 ? -9.219 10.805 11.039 1 97.44 146 ASN B C 1
ATOM 3307 O O . ASN B 1 146 ? -9.195 10.789 12.273 1 97.44 146 ASN B O 1
ATOM 3311 N N . THR B 1 147 ? -8.312 10.242 10.336 1 98.75 147 THR B N 1
ATOM 3312 C CA . THR B 1 147 ? -6.977 9.844 10.766 1 98.75 147 THR B CA 1
ATOM 3313 C C . THR B 1 147 ? -5.91 10.523 9.914 1 98.75 147 THR B C 1
ATOM 3315 O O . THR B 1 147 ? -5.922 10.414 8.688 1 98.75 147 THR B O 1
ATOM 3318 N N . PRO B 1 148 ? -5.066 11.32 10.578 1 98.81 148 PRO B N 1
ATOM 3319 C CA . PRO B 1 148 ? -3.996 11.953 9.805 1 98.81 148 PRO B CA 1
ATOM 3320 C C . PRO B 1 148 ? -2.684 11.172 9.859 1 98.81 148 PRO B C 1
ATOM 3322 O O . PRO B 1 148 ? -2.354 10.586 10.883 1 98.81 148 PRO B O 1
ATOM 3325 N N . LEU B 1 149 ? -1.973 11.078 8.797 1 98.88 149 LEU B N 1
ATOM 3326 C CA . LEU B 1 149 ? -0.604 10.586 8.672 1 98.88 149 LEU B CA 1
ATOM 3327 C C . LEU B 1 149 ? 0.27 11.602 7.941 1 98.88 149 LEU B C 1
ATOM 3329 O O . LEU B 1 149 ? -0.116 12.117 6.887 1 98.88 149 LEU B O 1
ATOM 3333 N N . ILE B 1 150 ? 1.444 11.906 8.5 1 98.81 150 ILE B N 1
ATOM 3334 C CA . ILE B 1 150 ? 2.254 13.023 8.016 1 98.81 150 ILE B CA 1
ATOM 3335 C C . ILE B 1 150 ? 3.277 12.508 7.004 1 98.81 150 ILE B C 1
ATOM 3337 O O . ILE B 1 150 ? 4.199 11.766 7.363 1 98.81 150 ILE B O 1
ATOM 3341 N N . CYS B 1 151 ? 3.15 12.883 5.773 1 97.81 151 CYS B N 1
ATOM 3342 C CA . CYS B 1 151 ? 4.164 12.766 4.73 1 97.81 151 CYS B CA 1
ATOM 3343 C C . CYS B 1 151 ? 4.789 11.375 4.723 1 97.81 151 CYS B C 1
ATOM 3345 O O . CYS B 1 151 ? 4.121 10.391 4.398 1 97.81 151 CYS B O 1
ATOM 3347 N N . ALA B 1 152 ? 5.969 11.188 5.297 1 97.44 152 ALA B N 1
ATOM 3348 C CA . ALA B 1 152 ? 6.715 9.93 5.266 1 97.44 152 ALA B CA 1
ATOM 3349 C C . ALA B 1 152 ? 5.926 8.805 5.93 1 97.44 152 ALA B C 1
ATOM 3351 O O . ALA B 1 152 ? 6.148 7.625 5.645 1 97.44 152 ALA B O 1
ATOM 3352 N N . ASP B 1 153 ? 5.012 9.109 6.828 1 98.38 153 ASP B N 1
ATOM 3353 C CA . ASP B 1 153 ? 4.137 8.086 7.398 1 98.38 153 ASP B CA 1
ATOM 3354 C C . ASP B 1 153 ? 3.434 7.293 6.297 1 98.38 153 ASP B C 1
ATOM 3356 O O . ASP B 1 153 ? 3.209 6.09 6.441 1 98.38 153 ASP B O 1
ATOM 3360 N N . MET B 1 154 ? 3.17 7.945 5.18 1 97.94 154 MET B N 1
ATOM 3361 C CA . MET B 1 154 ? 2.383 7.355 4.102 1 97.94 154 MET B CA 1
ATOM 3362 C C . MET B 1 154 ? 3.23 6.395 3.273 1 97.94 154 MET B C 1
ATOM 3364 O O . MET B 1 154 ? 2.701 5.648 2.447 1 97.94 154 MET B O 1
ATOM 3368 N N . TRP B 1 155 ? 4.496 6.426 3.479 1 97.06 155 TRP B N 1
ATOM 3369 C CA . TRP B 1 155 ? 5.375 5.602 2.658 1 97.06 155 TRP B CA 1
ATOM 3370 C C . TRP B 1 155 ? 5.73 4.301 3.375 1 97.06 155 TRP B C 1
ATOM 3372 O O . TRP B 1 155 ? 6.586 3.545 2.914 1 97.06 155 TRP B O 1
ATOM 3382 N N . ASN B 1 156 ? 5.129 3.998 4.48 1 97.69 156 ASN B N 1
ATOM 3383 C CA . ASN B 1 156 ? 5.121 2.688 5.117 1 97.69 156 ASN B CA 1
ATOM 3384 C C . ASN B 1 156 ? 3.727 2.066 5.105 1 97.69 156 ASN B C 1
ATOM 3386 O O . ASN B 1 156 ? 2.918 2.33 5.996 1 97.69 156 ASN B O 1
ATOM 3390 N N . PRO B 1 157 ? 3.537 1.154 4.164 1 98.38 157 PRO B N 1
ATOM 3391 C CA . PRO B 1 157 ? 2.182 0.632 3.973 1 98.38 157 PRO B CA 1
ATOM 3392 C C . PRO B 1 157 ? 1.649 -0.091 5.207 1 98.38 157 PRO B C 1
ATOM 3394 O O . PRO B 1 157 ? 0.442 -0.079 5.461 1 98.38 157 PRO B O 1
ATOM 3397 N N . ALA B 1 158 ? 2.482 -0.745 5.996 1 98.44 158 ALA B N 1
ATOM 3398 C CA . ALA B 1 158 ? 2.016 -1.427 7.203 1 98.44 158 ALA B CA 1
ATOM 3399 C C . ALA B 1 158 ? 1.563 -0.425 8.258 1 98.44 158 ALA B C 1
ATOM 3401 O O . ALA B 1 158 ? 0.602 -0.675 8.992 1 98.44 158 ALA B O 1
ATOM 3402 N N . LEU B 1 159 ? 2.266 0.691 8.359 1 98.56 159 LEU B N 1
ATOM 3403 C CA . LEU B 1 159 ? 1.851 1.752 9.273 1 98.56 159 LEU B CA 1
ATOM 3404 C C . LEU B 1 159 ? 0.499 2.324 8.859 1 98.56 159 LEU B C 1
ATOM 3406 O O . LEU B 1 159 ? -0.374 2.537 9.703 1 98.56 159 LEU B O 1
ATOM 3410 N N . VAL B 1 160 ? 0.328 2.566 7.574 1 98.81 160 VAL B N 1
ATOM 3411 C CA . VAL B 1 160 ? -0.944 3.074 7.07 1 98.81 160 VAL B CA 1
ATOM 3412 C C . VAL B 1 160 ? -2.057 2.072 7.371 1 98.81 160 VAL B C 1
ATOM 3414 O O . VAL B 1 160 ? -3.152 2.455 7.785 1 98.81 160 VAL B O 1
ATOM 3417 N N . HIS B 1 161 ? -1.768 0.788 7.129 1 98.75 161 HIS B N 1
ATOM 3418 C CA . HIS B 1 161 ? -2.74 -0.25 7.449 1 98.75 161 HIS B CA 1
ATOM 3419 C C . HIS B 1 161 ? -3.146 -0.191 8.922 1 98.75 161 HIS B C 1
ATOM 3421 O O . HIS B 1 161 ? -4.336 -0.21 9.242 1 98.75 161 HIS B O 1
ATOM 3427 N N . ALA B 1 162 ? -2.162 -0.093 9.789 1 98.69 162 ALA B N 1
ATOM 3428 C CA . ALA B 1 162 ? -2.445 -0.005 11.219 1 98.69 162 ALA B CA 1
ATOM 3429 C C . ALA B 1 162 ? -3.355 1.181 11.523 1 98.69 162 ALA B C 1
ATOM 3431 O O . ALA B 1 162 ? -4.293 1.062 12.312 1 98.69 162 ALA B O 1
ATOM 3432 N N . ALA B 1 163 ? -3.076 2.273 10.898 1 98.69 163 ALA B N 1
ATOM 3433 C CA . ALA B 1 163 ? -3.852 3.49 11.125 1 98.69 163 ALA B CA 1
ATOM 3434 C C . ALA B 1 163 ? -5.293 3.318 10.656 1 98.69 163 ALA B C 1
ATOM 3436 O O . ALA B 1 163 ? -6.215 3.896 11.234 1 98.69 163 ALA B O 1
ATOM 3437 N N . LEU B 1 164 ? -5.5 2.521 9.617 1 98.56 164 LEU B N 1
ATOM 3438 C CA . LEU B 1 164 ? -6.816 2.424 9 1 98.56 164 LEU B CA 1
ATOM 3439 C C . LEU B 1 164 ? -7.637 1.31 9.641 1 98.56 164 LEU B C 1
ATOM 3441 O O . LEU B 1 164 ? -8.836 1.186 9.375 1 98.56 164 LEU B O 1
ATOM 3445 N N . LEU B 1 165 ? -7.027 0.505 10.547 1 98.19 165 LEU B N 1
ATOM 3446 C CA . LEU B 1 165 ? -7.742 -0.566 11.227 1 98.19 165 LEU B CA 1
ATOM 3447 C C . LEU B 1 165 ? -8.906 -0.011 12.047 1 98.19 165 LEU B C 1
ATOM 3449 O O . LEU B 1 165 ? -9.906 -0.697 12.25 1 98.19 165 LEU B O 1
ATOM 3453 N N . ALA B 1 166 ? -8.828 1.295 12.445 1 97.12 166 ALA B N 1
ATOM 3454 C CA . ALA B 1 166 ? -9.914 1.936 13.18 1 97.12 166 ALA B CA 1
ATOM 3455 C C . ALA B 1 166 ? -11.047 2.338 12.242 1 97.12 166 ALA B C 1
ATOM 3457 O O . ALA B 1 166 ? -12.094 2.816 12.695 1 97.12 166 ALA B O 1
ATOM 3458 N N . ARG B 1 167 ? -10.867 2.244 10.969 1 97.19 167 ARG B N 1
ATOM 3459 C CA . ARG B 1 167 ? -11.828 2.457 9.891 1 97.19 167 ARG B CA 1
ATOM 3460 C C . ARG B 1 167 ? -12.312 3.902 9.867 1 97.19 167 ARG B C 1
ATOM 3462 O O . ARG B 1 167 ? -13.516 4.16 9.836 1 97.19 167 ARG B O 1
ATOM 3469 N N . PRO B 1 168 ? -11.375 4.828 9.875 1 98.31 168 PRO B N 1
ATOM 3470 C CA . PRO B 1 168 ? -11.797 6.215 9.688 1 98.31 168 PRO B CA 1
ATOM 3471 C C . PRO B 1 168 ? -12.531 6.441 8.367 1 98.31 168 PRO B C 1
ATOM 3473 O O . PRO B 1 168 ? -12.297 5.711 7.398 1 98.31 168 PRO B O 1
ATOM 3476 N N . THR B 1 169 ? -13.406 7.473 8.336 1 98.44 169 THR B N 1
ATOM 3477 C CA . THR B 1 169 ? -14.086 7.812 7.086 1 98.44 169 THR B CA 1
ATOM 3478 C C . THR B 1 169 ? -13.164 8.617 6.176 1 98.44 169 THR B C 1
ATOM 3480 O O . THR B 1 169 ? -13.344 8.633 4.957 1 98.44 169 THR B O 1
ATOM 3483 N N . LEU B 1 170 ? -12.164 9.273 6.789 1 98.75 170 LEU B N 1
ATOM 3484 C CA . LEU B 1 170 ? -11.25 10.117 6.023 1 98.75 170 LEU B CA 1
ATOM 3485 C C . LEU B 1 170 ? -9.805 9.867 6.438 1 98.75 170 LEU B C 1
ATOM 3487 O O . LEU B 1 170 ? -9.508 9.703 7.621 1 98.75 170 LEU B O 1
ATOM 3491 N N . LEU B 1 171 ? -8.922 9.742 5.461 1 98.94 171 LEU B N 1
ATOM 3492 C CA . LEU B 1 171 ? -7.473 9.742 5.668 1 98.94 171 LEU B CA 1
ATOM 3493 C C . LEU B 1 171 ? -6.859 11.062 5.215 1 98.94 171 LEU B C 1
ATOM 3495 O O . LEU B 1 171 ? -6.93 11.414 4.035 1 98.94 171 LEU B O 1
ATOM 3499 N N . CYS B 1 172 ? -6.32 11.836 6.133 1 98.94 172 CYS B N 1
ATOM 3500 C CA . CYS B 1 172 ? -5.676 13.109 5.812 1 98.94 172 CYS B CA 1
ATOM 3501 C C . CYS B 1 172 ? -4.164 12.945 5.711 1 98.94 172 CYS B C 1
ATOM 3503 O O . CYS B 1 172 ? -3.541 12.352 6.59 1 98.94 172 CYS B O 1
ATOM 3505 N N . ALA B 1 173 ? -3.621 13.445 4.637 1 98.81 173 ALA B N 1
ATOM 3506 C CA . ALA B 1 173 ? -2.189 13.312 4.379 1 98.81 173 ALA B CA 1
ATOM 3507 C C . ALA B 1 173 ? -1.541 14.68 4.168 1 98.81 173 ALA B C 1
ATOM 3509 O O . ALA B 1 173 ? -1.265 15.07 3.035 1 98.81 173 ALA B O 1
ATOM 3510 N N . PRO B 1 174 ? -1.26 15.43 5.277 1 98.88 174 PRO B N 1
ATOM 3511 C CA . PRO B 1 174 ? -0.435 16.625 5.152 1 98.88 174 PRO B CA 1
ATOM 3512 C C . PRO B 1 174 ? 1.008 16.328 4.762 1 98.88 174 PRO B C 1
ATOM 3514 O O . PRO B 1 174 ? 1.681 15.539 5.438 1 98.88 174 PRO B O 1
ATOM 3517 N N . ILE B 1 175 ? 1.475 16.891 3.723 1 97.69 175 ILE B N 1
ATOM 3518 C CA . ILE B 1 175 ? 2.807 16.562 3.229 1 97.69 175 ILE B CA 1
ATOM 3519 C C . ILE B 1 175 ? 3.582 17.859 2.945 1 97.69 175 ILE B C 1
ATOM 3521 O O . ILE B 1 175 ? 2.984 18.906 2.742 1 97.69 175 ILE B O 1
ATOM 3525 N N . ASN B 1 176 ? 4.793 17.844 3.043 1 96.75 176 ASN B N 1
ATOM 3526 C CA . ASN B 1 176 ? 5.785 18.844 2.641 1 96.75 176 ASN B CA 1
ATOM 3527 C C . ASN B 1 176 ? 6.871 18.219 1.766 1 96.75 176 ASN B C 1
ATOM 3529 O O . ASN B 1 176 ? 8.039 18.172 2.162 1 96.75 176 ASN B O 1
ATOM 3533 N N . SER B 1 177 ? 6.469 17.859 0.584 1 93.88 177 SER B N 1
ATOM 3534 C CA . SER B 1 177 ? 7.332 17.125 -0.335 1 93.88 177 SER B CA 1
ATOM 3535 C C . SER B 1 177 ? 7.867 18.031 -1.437 1 93.88 177 SER B C 1
ATOM 3537 O O . SER B 1 177 ? 7.098 18.719 -2.111 1 93.88 177 SER B O 1
ATOM 3539 N N . ALA B 1 178 ? 9.125 18.031 -1.587 1 90.44 178 ALA B N 1
ATOM 3540 C CA . ALA B 1 178 ? 9.773 18.875 -2.586 1 90.44 178 ALA B CA 1
ATOM 3541 C C . ALA B 1 178 ? 10.195 18.062 -3.801 1 90.44 178 ALA B C 1
ATOM 3543 O O . ALA B 1 178 ? 10.484 16.859 -3.684 1 90.44 178 ALA B O 1
ATOM 3544 N N . SER B 1 179 ? 10.25 18.734 -4.93 1 85.81 179 SER B N 1
ATOM 3545 C CA . SER B 1 179 ? 10.742 18.094 -6.145 1 85.81 179 SER B CA 1
ATOM 3546 C C . SER B 1 179 ? 12.211 17.719 -6.004 1 85.81 179 SER B C 1
ATOM 3548 O O . SER B 1 179 ? 13.008 18.484 -5.457 1 85.81 179 SER B O 1
ATOM 3550 N N . GLY B 1 180 ? 12.523 16.594 -6.484 1 73 180 GLY B N 1
ATOM 3551 C CA . GLY B 1 180 ? 13.914 16.156 -6.57 1 73 180 GLY B CA 1
ATOM 3552 C C . GLY B 1 180 ? 14.531 15.867 -5.219 1 73 180 GLY B C 1
ATOM 3553 O O . GLY B 1 180 ? 15.742 15.641 -5.117 1 73 180 GLY B O 1
ATOM 3554 N N . ILE B 1 181 ? 13.766 15.898 -4.219 1 71.88 181 ILE B N 1
ATOM 3555 C CA . ILE B 1 181 ? 14.328 15.789 -2.875 1 71.88 181 ILE B CA 1
ATOM 3556 C C . ILE B 1 181 ? 14.82 14.359 -2.643 1 71.88 181 ILE B C 1
ATOM 3558 O O . ILE B 1 181 ? 15.781 14.141 -1.9 1 71.88 181 ILE B O 1
ATOM 3562 N N . VAL B 1 182 ? 14.203 13.406 -3.289 1 65 182 VAL B N 1
ATOM 3563 C CA . VAL B 1 182 ? 14.633 12.023 -3.133 1 65 182 VAL B CA 1
ATOM 3564 C C . VAL B 1 182 ? 15.727 11.703 -4.156 1 65 182 VAL B C 1
ATOM 3566 O O . VAL B 1 182 ? 16.844 11.328 -3.789 1 65 182 VAL B O 1
ATOM 3569 N N . SER B 1 183 ? 15.391 11.75 -5.402 1 60.94 183 SER B N 1
ATOM 3570 C CA . SER B 1 183 ? 16.344 11.609 -6.5 1 60.94 183 SER B CA 1
ATOM 3571 C C . SER B 1 183 ? 15.789 12.203 -7.789 1 60.94 183 SER B C 1
ATOM 3573 O O . SER B 1 183 ? 14.594 12.5 -7.883 1 60.94 183 SER B O 1
ATOM 3575 N N . GLU B 1 184 ? 16.719 12.406 -8.633 1 58.72 184 GLU B N 1
ATOM 3576 C CA . GLU B 1 184 ? 16.312 12.891 -9.953 1 58.72 184 GLU B CA 1
ATOM 3577 C C . GLU B 1 184 ? 15.477 11.844 -10.688 1 58.72 184 GLU B C 1
ATOM 3579 O O . GLU B 1 184 ? 14.633 12.195 -11.516 1 58.72 184 GLU B O 1
ATOM 3584 N N . ASP B 1 185 ? 15.641 10.672 -10.359 1 58.06 185 ASP B N 1
ATOM 3585 C CA . ASP B 1 185 ? 15 9.586 -11.102 1 58.06 185 ASP B CA 1
ATOM 3586 C C . ASP B 1 185 ? 13.656 9.219 -10.477 1 58.06 185 ASP B C 1
ATOM 3588 O O . ASP B 1 185 ? 12.836 8.555 -11.117 1 58.06 185 ASP B O 1
ATOM 3592 N N . PHE B 1 186 ? 13.461 9.758 -9.383 1 61.09 186 PHE B N 1
ATOM 3593 C CA . PHE B 1 186 ? 12.234 9.5 -8.641 1 61.09 186 PHE B CA 1
ATOM 3594 C C . PHE B 1 186 ? 11.289 10.688 -8.719 1 61.09 186 PHE B C 1
ATOM 3596 O O . PHE B 1 186 ? 11.477 11.695 -8.031 1 61.09 186 PHE B O 1
ATOM 3603 N N . SER B 1 187 ? 10.32 10.539 -9.641 1 70.25 187 SER B N 1
ATOM 3604 C CA . SER B 1 187 ? 9.367 11.641 -9.727 1 70.25 187 SER B CA 1
ATOM 3605 C C . SER B 1 187 ? 8.406 11.633 -8.539 1 70.25 187 SER B C 1
ATOM 3607 O O . SER B 1 187 ? 7.469 10.836 -8.492 1 70.25 187 SER B O 1
ATOM 3609 N N . ASN B 1 188 ? 8.703 12.531 -7.598 1 73.31 188 ASN B N 1
ATOM 3610 C CA . ASN B 1 188 ? 7.812 12.672 -6.449 1 73.31 188 ASN B CA 1
ATOM 3611 C C . ASN B 1 188 ? 6.387 13 -6.875 1 73.31 188 ASN B C 1
ATOM 3613 O O . ASN B 1 188 ? 5.43 12.461 -6.324 1 73.31 188 ASN B O 1
ATOM 3617 N N . GLU B 1 189 ? 6.258 13.805 -7.875 1 78.69 189 GLU B N 1
ATOM 3618 C CA . GLU B 1 189 ? 4.961 14.281 -8.344 1 78.69 189 GLU B CA 1
ATOM 3619 C C . GLU B 1 189 ? 4.078 13.117 -8.805 1 78.69 189 GLU B C 1
ATOM 3621 O O . GLU B 1 189 ? 2.904 13.047 -8.438 1 78.69 189 GLU B O 1
ATOM 3626 N N . GLN B 1 190 ? 4.652 12.25 -9.453 1 85.38 190 GLN B N 1
ATOM 3627 C CA . GLN B 1 190 ? 3.879 11.125 -9.961 1 85.38 190 GLN B CA 1
ATOM 3628 C C . GLN B 1 190 ? 3.711 10.047 -8.898 1 85.38 190 GLN B C 1
ATOM 3630 O O . GLN B 1 190 ? 2.629 9.477 -8.75 1 85.38 190 GLN B O 1
ATOM 3635 N N . ASN B 1 191 ? 4.688 9.852 -8.117 1 92.38 191 ASN B N 1
ATOM 3636 C CA . ASN B 1 191 ? 4.691 8.742 -7.172 1 92.38 191 ASN B CA 1
ATOM 3637 C C . ASN B 1 191 ? 3.729 8.984 -6.016 1 92.38 191 ASN B C 1
ATOM 3639 O O . ASN B 1 191 ? 3.117 8.047 -5.5 1 92.38 191 ASN B O 1
ATOM 3643 N N . TRP B 1 192 ? 3.576 10.25 -5.633 1 95.19 192 TRP B N 1
ATOM 3644 C CA . TRP B 1 192 ? 2.615 10.562 -4.578 1 95.19 192 TRP B CA 1
ATOM 3645 C C . TRP B 1 192 ? 1.192 10.25 -5.027 1 95.19 192 TRP B C 1
ATOM 3647 O O . TRP B 1 192 ? 0.389 9.727 -4.246 1 95.19 192 TRP B O 1
ATOM 3657 N N . HIS B 1 193 ? 0.954 10.531 -6.262 1 94.62 193 HIS B N 1
ATOM 3658 C CA . HIS B 1 193 ? -0.396 10.273 -6.746 1 94.62 193 HIS B CA 1
ATOM 3659 C C . HIS B 1 193 ? -0.68 8.773 -6.805 1 94.62 193 HIS B C 1
ATOM 3661 O O . HIS B 1 193 ? -1.793 8.336 -6.508 1 94.62 193 HIS B O 1
ATOM 3667 N N . VAL B 1 194 ? 0.294 7.969 -7.176 1 95.88 194 VAL B N 1
ATOM 3668 C CA . VAL B 1 194 ? 0.145 6.516 -7.133 1 95.88 194 VAL B CA 1
ATOM 3669 C C . VAL B 1 194 ? -0.113 6.066 -5.695 1 95.88 194 VAL B C 1
ATOM 3671 O O . VAL B 1 194 ? -1.005 5.254 -5.441 1 95.88 194 VAL B O 1
ATOM 3674 N N . ASN B 1 195 ? 0.62 6.66 -4.789 1 97.88 195 ASN B N 1
ATOM 3675 C CA . ASN B 1 195 ? 0.529 6.328 -3.371 1 97.88 195 ASN B CA 1
ATOM 3676 C C . ASN B 1 195 ? -0.875 6.57 -2.826 1 97.88 195 ASN B C 1
ATOM 3678 O O . ASN B 1 195 ? -1.52 5.648 -2.324 1 97.88 195 ASN B O 1
ATOM 3682 N N . VAL B 1 196 ? -1.4 7.754 -2.98 1 98.25 196 VAL B N 1
ATOM 3683 C CA . VAL B 1 196 ? -2.66 8.117 -2.34 1 98.25 196 VAL B CA 1
ATOM 3684 C C . VAL B 1 196 ? -3.824 7.453 -3.068 1 98.25 196 VAL B C 1
ATOM 3686 O O . VAL B 1 196 ? -4.828 7.094 -2.449 1 98.25 196 VAL B O 1
ATOM 3689 N N . ARG B 1 197 ? -3.701 7.273 -4.379 1 97.44 197 ARG B N 1
ATOM 3690 C CA . ARG B 1 197 ? -4.734 6.543 -5.109 1 97.44 197 ARG B CA 1
ATOM 3691 C C . ARG B 1 197 ? -4.824 5.098 -4.633 1 97.44 197 ARG B C 1
ATOM 3693 O O . ARG B 1 197 ? -5.922 4.566 -4.453 1 97.44 197 ARG B O 1
ATOM 3700 N N . PHE B 1 198 ? -3.676 4.516 -4.473 1 98.19 198 PHE B N 1
ATOM 3701 C CA . PHE B 1 198 ? -3.621 3.145 -3.982 1 98.19 198 PHE B CA 1
ATOM 3702 C C . PHE B 1 198 ? -4.348 3.018 -2.648 1 98.19 198 PHE B C 1
ATOM 3704 O O . PHE B 1 198 ? -5.18 2.123 -2.471 1 98.19 198 PHE B O 1
ATOM 3711 N N . TYR B 1 199 ? -4.047 3.873 -1.717 1 98.69 199 TYR B N 1
ATOM 3712 C CA . TYR B 1 199 ? -4.641 3.756 -0.389 1 98.69 199 TYR B CA 1
ATOM 3713 C C . TYR B 1 199 ? -6.145 4.012 -0.439 1 98.69 199 TYR B C 1
ATOM 3715 O O . TYR B 1 199 ? -6.926 3.275 0.17 1 98.69 199 TYR B O 1
ATOM 3723 N N . ALA B 1 200 ? -6.539 5.078 -1.154 1 98.62 200 ALA B N 1
ATOM 3724 C CA . ALA B 1 200 ? -7.965 5.383 -1.242 1 98.62 200 ALA B CA 1
ATOM 3725 C C . ALA B 1 200 ? -8.742 4.199 -1.813 1 98.62 200 ALA B C 1
ATOM 3727 O O . ALA B 1 200 ? -9.75 3.777 -1.24 1 98.62 200 ALA B O 1
ATOM 3728 N N . MET B 1 201 ? -8.258 3.668 -2.883 1 97.12 201 MET B N 1
ATOM 3729 C CA . MET B 1 201 ? -8.906 2.572 -3.596 1 97.12 201 MET B CA 1
ATOM 3730 C C . MET B 1 201 ? -8.914 1.302 -2.754 1 97.12 201 MET B C 1
ATOM 3732 O O . MET B 1 201 ? -9.953 0.658 -2.602 1 97.12 201 MET B O 1
ATOM 3736 N N . THR B 1 202 ? -7.84 0.949 -2.186 1 97.94 202 THR B N 1
ATOM 3737 C CA . THR B 1 202 ? -7.656 -0.325 -1.5 1 97.94 202 THR B CA 1
ATOM 3738 C C . THR B 1 202 ? -8.492 -0.377 -0.223 1 97.94 202 THR B C 1
ATOM 3740 O O . THR B 1 202 ? -9.047 -1.422 0.117 1 97.94 202 THR B O 1
ATOM 3743 N N . TYR B 1 203 ? -8.594 0.784 0.46 1 98.38 203 TYR B N 1
ATOM 3744 C CA . TYR B 1 203 ? -9.234 0.766 1.771 1 98.38 203 TYR B CA 1
ATOM 3745 C C . TYR B 1 203 ? -10.641 1.354 1.698 1 98.38 203 TYR B C 1
ATOM 3747 O O . TYR B 1 203 ? -11.359 1.373 2.695 1 98.38 203 TYR B O 1
ATOM 3755 N N . GLY B 1 204 ? -11.078 1.82 0.49 1 97.75 204 GLY B N 1
ATOM 3756 C CA . GLY B 1 204 ? -12.352 2.514 0.407 1 97.75 204 GLY B CA 1
ATOM 3757 C C . GLY B 1 204 ? -12.43 3.725 1.316 1 97.75 204 GLY B C 1
ATOM 3758 O O . GLY B 1 204 ? -13.43 3.92 2.012 1 97.75 204 GLY B O 1
ATOM 3759 N N . THR B 1 205 ? -11.398 4.398 1.389 1 98.69 205 THR B N 1
ATOM 3760 C CA . THR B 1 205 ? -11.289 5.559 2.266 1 98.69 205 THR B CA 1
ATOM 3761 C C . THR B 1 205 ? -10.82 6.785 1.485 1 98.69 205 THR B C 1
ATOM 3763 O O . THR B 1 205 ? -9.703 6.809 0.962 1 98.69 205 THR B O 1
ATOM 3766 N N . PRO B 1 206 ? -11.656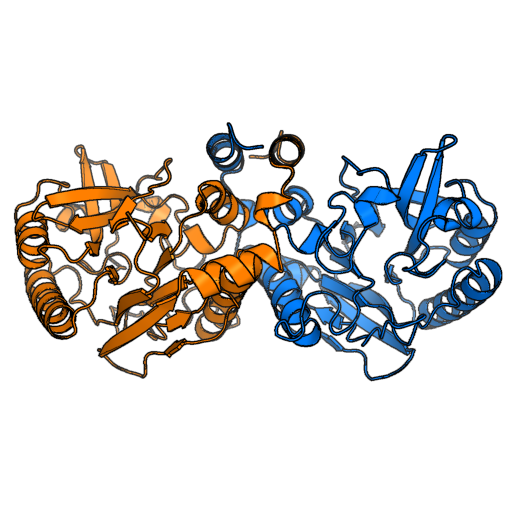 7.871 1.429 1 98.88 206 PRO B N 1
ATOM 3767 C CA . PRO B 1 206 ? -11.195 9.102 0.784 1 98.88 206 PRO B CA 1
ATOM 3768 C C . PRO B 1 206 ? -9.906 9.641 1.396 1 98.88 206 PRO B C 1
ATOM 3770 O O . PRO B 1 206 ? -9.703 9.539 2.607 1 98.88 206 PRO B O 1
ATOM 3773 N N . VAL B 1 207 ? -9.062 10.203 0.518 1 98.94 207 VAL B N 1
ATOM 3774 C CA . VAL B 1 207 ? -7.781 10.75 0.96 1 98.94 207 VAL B CA 1
ATOM 3775 C C . VAL B 1 207 ? -7.715 12.242 0.634 1 98.94 207 VAL B C 1
ATOM 3777 O O . VAL B 1 207 ? -8.039 12.648 -0.482 1 98.94 207 VAL B O 1
ATOM 3780 N N . ILE B 1 208 ? -7.398 13.039 1.618 1 98.94 208 ILE B N 1
ATOM 3781 C CA . ILE B 1 208 ? -7.09 14.453 1.418 1 98.94 208 ILE B CA 1
ATOM 3782 C C . ILE B 1 208 ? -5.582 14.672 1.526 1 98.94 208 ILE B C 1
ATOM 3784 O O . ILE B 1 208 ? -5.035 14.734 2.631 1 98.94 208 ILE B O 1
ATOM 3788 N N . MET B 1 209 ? -4.945 14.719 0.416 1 98.81 209 MET B N 1
ATOM 3789 C CA . MET B 1 209 ? -3.512 15 0.39 1 98.81 209 MET B CA 1
ATOM 3790 C C . MET B 1 209 ? -3.254 16.484 0.156 1 98.81 209 MET B C 1
ATOM 3792 O O . MET B 1 209 ? -3.719 17.047 -0.834 1 98.81 209 MET B O 1
ATOM 3796 N N . VAL B 1 210 ? -2.562 17.125 1.037 1 98.75 210 VAL B N 1
ATOM 3797 C CA . VAL B 1 210 ? -2.238 18.531 0.899 1 98.75 210 VAL B CA 1
ATOM 3798 C C . VAL B 1 210 ? -0.725 18.734 0.96 1 98.75 210 VAL B C 1
ATOM 3800 O O . VAL B 1 210 ? -0.103 18.484 1.997 1 98.75 210 VAL B O 1
ATOM 3803 N N . ASN B 1 211 ? -0.18 19.109 -0.129 1 98 211 ASN B N 1
ATOM 3804 C CA . ASN B 1 211 ? 1.244 19.406 -0.221 1 98 211 ASN B CA 1
ATOM 3805 C C . ASN B 1 211 ? 1.496 20.922 -0.219 1 98 211 ASN B C 1
ATOM 3807 O O . ASN B 1 211 ? 0.677 21.688 -0.722 1 98 211 ASN B O 1
ATOM 3811 N N . ARG B 1 212 ? 2.631 21.234 0.319 1 96.31 212 ARG B N 1
ATOM 3812 C CA . ARG B 1 212 ? 3.1 22.609 0.3 1 96.31 212 ARG B CA 1
ATOM 3813 C C . ARG B 1 212 ? 3.373 23.078 -1.126 1 96.31 212 ARG B C 1
ATOM 3815 O O . ARG B 1 212 ? 3.666 22.266 -2.004 1 96.31 212 ARG B O 1
ATOM 3822 N N . TYR B 1 213 ? 3.137 24.391 -1.312 1 97 213 TYR B N 1
ATOM 3823 C CA . TYR B 1 213 ? 3.471 25.016 -2.588 1 97 213 TYR B CA 1
ATOM 3824 C C . TYR B 1 213 ? 4.566 26.047 -2.416 1 97 213 TYR B C 1
ATOM 3826 O O . TYR B 1 213 ? 4.609 26.75 -1.403 1 97 213 TYR B O 1
ATOM 3834 N N . GLY B 1 214 ? 5.406 26.125 -3.465 1 95.94 214 GLY B N 1
ATOM 3835 C CA . GLY B 1 214 ? 6.328 27.25 -3.543 1 95.94 214 GLY B CA 1
ATOM 3836 C C . GLY B 1 214 ? 7.762 26.859 -3.242 1 95.94 214 GLY B C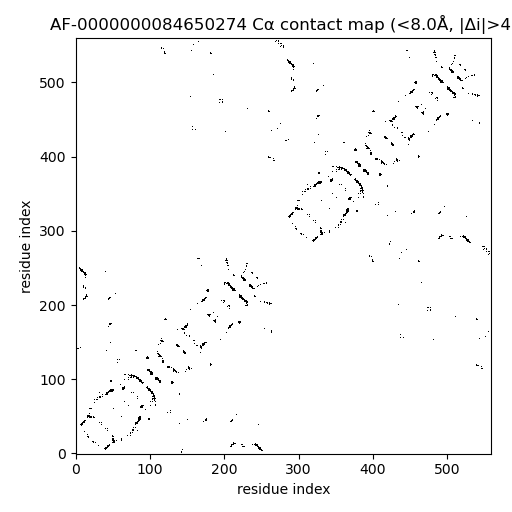 1
ATOM 3837 O O . GLY B 1 214 ? 8.109 25.672 -3.246 1 95.94 214 GLY B O 1
ATOM 3838 N N . ALA B 1 215 ? 8.57 27.875 -3.064 1 94.25 215 ALA B N 1
ATOM 3839 C CA . ALA B 1 215 ? 10 27.672 -2.857 1 94.25 215 ALA B CA 1
ATOM 3840 C C . ALA B 1 215 ? 10.383 27.891 -1.397 1 94.25 215 ALA B C 1
ATOM 3842 O O . ALA B 1 215 ? 9.734 28.672 -0.689 1 94.25 215 ALA B O 1
ATOM 3843 N N . GLU B 1 216 ? 11.328 27.203 -0.949 1 93.56 216 GLU B N 1
ATOM 3844 C CA . GLU B 1 216 ? 12 27.391 0.332 1 93.56 216 GLU B CA 1
ATOM 3845 C C . GLU B 1 216 ? 13.492 27.062 0.226 1 93.56 216 GLU B C 1
ATOM 3847 O O . GLU B 1 216 ? 13.859 25.906 -0.02 1 93.56 216 GLU B O 1
ATOM 3852 N N . ASN B 1 217 ? 14.266 28.047 0.429 1 89.44 217 ASN B N 1
ATOM 3853 C CA . ASN B 1 217 ? 15.695 27.844 0.203 1 89.44 217 ASN B CA 1
ATOM 3854 C C . ASN B 1 217 ? 15.961 27.188 -1.154 1 89.44 217 ASN B C 1
ATOM 3856 O O . ASN B 1 217 ? 15.516 27.703 -2.186 1 89.44 217 ASN B O 1
ATOM 3860 N N . GLU B 1 218 ? 16.562 26.016 -1.202 1 87.44 218 GLU B N 1
ATOM 3861 C CA . GLU B 1 218 ? 16.906 25.359 -2.463 1 87.44 218 GLU B CA 1
ATOM 3862 C C . GLU B 1 218 ? 15.844 24.344 -2.855 1 87.44 218 GLU B C 1
ATOM 3864 O O . GLU B 1 218 ? 15.961 23.688 -3.896 1 87.44 218 GLU B O 1
ATOM 3869 N N . SER B 1 219 ? 14.805 24.344 -2.082 1 90.62 219 SER B N 1
ATOM 3870 C CA . SER B 1 219 ? 13.766 23.344 -2.334 1 90.62 219 SER B CA 1
ATOM 3871 C C . SER B 1 219 ? 12.57 23.953 -3.045 1 90.62 219 SER B C 1
ATOM 3873 O O . SER B 1 219 ? 12.25 25.141 -2.84 1 90.62 219 SER B O 1
ATOM 3875 N N . HIS B 1 220 ? 12.023 23.188 -3.93 1 92.75 220 HIS B N 1
ATOM 3876 C CA . HIS B 1 220 ? 10.789 23.562 -4.613 1 92.75 220 HIS B CA 1
ATOM 3877 C C . HIS B 1 220 ? 9.664 22.578 -4.305 1 92.75 220 HIS B C 1
ATOM 3879 O O . HIS B 1 220 ? 9.781 21.391 -4.59 1 92.75 220 HIS B O 1
ATOM 3885 N N . PHE B 1 221 ? 8.672 23.109 -3.715 1 94.25 221 PHE B N 1
ATOM 3886 C CA . PHE B 1 221 ? 7.473 22.328 -3.424 1 94.25 221 PHE B CA 1
ATOM 3887 C C . PHE B 1 221 ? 6.438 22.5 -4.527 1 94.25 221 PHE B C 1
ATOM 3889 O O . PHE B 1 221 ? 5.957 23.609 -4.773 1 94.25 221 PHE B O 1
ATOM 3896 N N . TRP B 1 222 ? 6.047 21.422 -5.148 1 93.62 222 TRP B N 1
ATOM 3897 C CA . TRP B 1 222 ? 5.328 21.453 -6.418 1 93.62 222 TRP B CA 1
ATOM 3898 C C . TRP B 1 222 ? 3.824 21.562 -6.188 1 93.62 222 TRP B C 1
ATOM 3900 O O . TRP B 1 222 ? 3.055 21.734 -7.137 1 93.62 222 TRP B O 1
ATOM 3910 N N . GLY B 1 223 ? 3.389 21.531 -4.957 1 96.75 223 GLY B N 1
ATOM 3911 C CA . GLY B 1 223 ? 1.96 21.422 -4.711 1 96.75 223 GLY B CA 1
ATOM 3912 C C . GLY B 1 223 ? 1.38 20.094 -5.145 1 96.75 223 GLY B C 1
ATOM 3913 O O . GLY B 1 223 ? 1.885 19.031 -4.758 1 96.75 223 GLY B O 1
ATOM 3914 N N . GLY B 1 224 ? 0.393 20.156 -6.008 1 96.12 224 GLY B N 1
ATOM 3915 C CA . GLY B 1 224 ? -0.221 18.922 -6.465 1 96.12 224 GLY B CA 1
ATOM 3916 C C . GLY B 1 224 ? -1.197 18.344 -5.461 1 96.12 224 GLY B C 1
ATOM 3917 O O . GLY B 1 224 ? -1.481 17.141 -5.492 1 96.12 224 GLY B O 1
ATOM 3918 N N . SER B 1 225 ? -1.726 19.156 -4.52 1 98.62 225 SER B N 1
ATOM 3919 C CA . SER B 1 225 ? -2.729 18.719 -3.551 1 98.62 225 SER B CA 1
ATOM 3920 C C . SER B 1 225 ? -3.957 18.141 -4.246 1 98.62 225 SER B C 1
ATOM 3922 O O . SER B 1 225 ? -4.305 18.562 -5.352 1 98.62 225 SER B O 1
ATOM 3924 N N . CYS B 1 226 ? -4.539 17.156 -3.637 1 98.75 226 CYS B N 1
ATOM 3925 C CA . CYS B 1 226 ? -5.707 16.547 -4.258 1 98.75 226 CYS B CA 1
ATOM 3926 C C . CYS B 1 226 ? -6.613 15.906 -3.207 1 98.75 226 CYS B C 1
ATOM 3928 O O . CYS B 1 226 ? -6.184 15.656 -2.08 1 98.75 226 CYS B O 1
ATOM 3930 N N . ILE B 1 227 ? -7.844 15.789 -3.539 1 98.94 227 ILE B N 1
ATOM 3931 C CA . ILE B 1 227 ? -8.852 15.078 -2.764 1 98.94 227 ILE B CA 1
ATOM 3932 C C . ILE B 1 227 ? -9.383 13.891 -3.568 1 98.94 227 ILE B C 1
ATOM 3934 O O . ILE B 1 227 ? -9.836 14.055 -4.703 1 98.94 227 ILE B O 1
ATOM 3938 N N . LEU B 1 228 ? -9.25 12.742 -3.004 1 98.75 228 LEU B N 1
ATOM 3939 C CA . LEU B 1 228 ? -9.648 11.516 -3.686 1 98.75 228 LEU B CA 1
ATOM 3940 C C . LEU B 1 228 ? -10.906 10.922 -3.047 1 98.75 228 LEU B C 1
ATOM 3942 O O . LEU B 1 228 ? -11.055 10.953 -1.823 1 98.75 228 LEU B O 1
ATOM 3946 N N . GLY B 1 229 ? -11.734 10.367 -3.889 1 98.44 229 GLY B N 1
ATOM 3947 C CA . GLY B 1 229 ? -12.852 9.57 -3.398 1 98.44 229 GLY B CA 1
ATOM 3948 C C . GLY B 1 229 ? -12.453 8.172 -2.969 1 98.44 229 GLY B C 1
ATOM 3949 O O . GLY B 1 229 ? -11.273 7.805 -3.057 1 98.44 229 GLY B O 1
ATOM 3950 N N . PRO B 1 230 ? -13.469 7.426 -2.494 1 97.94 230 PRO B N 1
ATOM 3951 C CA . PRO B 1 230 ? -13.164 6.121 -1.898 1 97.94 230 PRO B CA 1
ATOM 3952 C C . PRO B 1 230 ? -12.742 5.082 -2.936 1 97.94 230 PRO B C 1
ATOM 3954 O O . PRO B 1 230 ? -12.273 3.998 -2.574 1 97.94 230 PRO B O 1
ATOM 3957 N N . ARG B 1 231 ? -12.781 5.359 -4.219 1 95.56 231 ARG B N 1
ATOM 3958 C CA . ARG B 1 231 ? -12.344 4.41 -5.238 1 95.56 231 ARG B CA 1
ATOM 3959 C C . ARG B 1 231 ? -11.031 4.855 -5.875 1 95.56 231 ARG B C 1
ATOM 3961 O O . ARG B 1 231 ? -10.609 4.293 -6.887 1 95.56 231 ARG B O 1
ATOM 3968 N N . GLY B 1 232 ? -10.492 5.887 -5.293 1 96.5 232 GLY B N 1
ATOM 3969 C CA . GLY B 1 232 ? -9.211 6.379 -5.793 1 96.5 232 GLY B CA 1
ATOM 3970 C C . GLY B 1 232 ? -9.359 7.41 -6.895 1 96.5 232 GLY B C 1
ATOM 3971 O O . GLY B 1 232 ? -8.367 7.84 -7.484 1 96.5 232 GLY B O 1
ATOM 3972 N N . GLU B 1 233 ? -10.578 7.812 -7.195 1 96.06 233 GLU B N 1
ATOM 3973 C CA . GLU B 1 233 ? -10.797 8.812 -8.234 1 96.06 233 GLU B CA 1
ATOM 3974 C C . GLU B 1 233 ? -10.492 10.219 -7.719 1 96.06 233 GLU B C 1
ATOM 3976 O O . GLU B 1 233 ? -10.789 10.539 -6.57 1 96.06 233 GLU B O 1
ATOM 3981 N N . PHE B 1 234 ? -9.938 11.039 -8.562 1 97.38 234 PHE B N 1
ATOM 3982 C CA . PHE B 1 234 ? -9.68 12.43 -8.203 1 97.38 234 PHE B CA 1
ATOM 3983 C C . PHE B 1 234 ? -10.961 13.25 -8.242 1 97.38 234 PHE B C 1
ATOM 3985 O O . PHE B 1 234 ? -11.617 13.328 -9.281 1 97.38 234 PHE B O 1
ATOM 3992 N N . LEU B 1 235 ? -11.32 13.742 -7.141 1 98.62 235 LEU B N 1
ATOM 3993 C CA . LEU B 1 235 ? -12.5 14.609 -7.066 1 98.62 235 LEU B CA 1
ATOM 3994 C C . LEU B 1 235 ? -12.102 16.078 -7.215 1 98.62 235 LEU B C 1
ATOM 3996 O O . LEU B 1 235 ? -12.898 16.891 -7.688 1 98.62 235 LEU B O 1
ATOM 4000 N N . ALA B 1 236 ? -10.953 16.438 -6.742 1 98.69 236 ALA B N 1
ATOM 4001 C CA . ALA B 1 236 ? -10.375 17.781 -6.887 1 98.69 236 ALA B CA 1
ATOM 4002 C C . ALA B 1 236 ? -8.852 17.703 -6.973 1 98.69 236 ALA B C 1
ATOM 4004 O O . ALA B 1 236 ? -8.219 16.875 -6.309 1 98.69 236 ALA B O 1
ATOM 4005 N N . ARG B 1 237 ? -8.227 18.516 -7.738 1 97.69 237 ARG B N 1
ATOM 4006 C CA . ARG B 1 237 ? -6.785 18.672 -7.879 1 97.69 237 ARG B CA 1
ATOM 4007 C C . ARG B 1 237 ? -6.379 20.141 -7.922 1 97.69 237 ARG B C 1
ATOM 4009 O O . ARG B 1 237 ? -7.02 20.938 -8.602 1 97.69 237 ARG B O 1
ATOM 4016 N N . ALA B 1 238 ? -5.375 20.391 -7.184 1 97.88 238 ALA B N 1
ATOM 4017 C CA . ALA B 1 238 ? -4.898 21.781 -7.164 1 97.88 238 ALA B CA 1
ATOM 4018 C C . ALA B 1 238 ? -4.074 22.094 -8.406 1 97.88 238 ALA B C 1
ATOM 4020 O O . ALA B 1 238 ? -3.312 21.25 -8.883 1 97.88 238 ALA B O 1
ATOM 4021 N N . GLU B 1 239 ? -4.238 23.266 -8.953 1 95.75 239 GLU B N 1
ATOM 4022 C CA . GLU B 1 239 ? -3.361 23.812 -9.984 1 95.75 239 GLU B CA 1
ATOM 4023 C C . GLU B 1 239 ? -2.105 24.438 -9.375 1 95.75 239 GLU B C 1
ATOM 4025 O O . GLU B 1 239 ? -1.883 24.328 -8.164 1 95.75 239 GLU B O 1
ATOM 4030 N N . ASP B 1 240 ? -1.299 24.969 -10.266 1 94.88 240 ASP B N 1
ATOM 4031 C CA . ASP B 1 240 ? -0.109 25.672 -9.797 1 94.88 240 ASP B CA 1
ATOM 4032 C C . ASP B 1 240 ? -0.485 26.953 -9.07 1 94.88 240 ASP B C 1
ATOM 4034 O O . ASP B 1 240 ? -1.269 27.75 -9.586 1 94.88 240 ASP B O 1
ATOM 4038 N N . GLY B 1 241 ? 0.049 27.062 -7.848 1 96.69 241 GLY B N 1
ATOM 4039 C CA . GLY B 1 241 ? -0.236 28.25 -7.051 1 96.69 241 GLY B CA 1
ATOM 4040 C C . GLY B 1 241 ? -0.919 27.922 -5.734 1 96.69 241 GLY B C 1
ATOM 4041 O O . GLY B 1 241 ? -1.3 26.781 -5.488 1 96.69 241 GLY B O 1
ATOM 4042 N N . GLN B 1 242 ? -1.05 28.953 -4.902 1 98.12 242 GLN B N 1
ATOM 4043 C CA . GLN B 1 242 ? -1.828 28.844 -3.674 1 98.12 242 GLN B CA 1
ATOM 4044 C C . GLN B 1 242 ? -3.322 28.781 -3.973 1 98.12 242 GLN B C 1
ATOM 4046 O O . GLN B 1 242 ? -3.826 29.531 -4.805 1 98.12 242 GLN B O 1
ATOM 4051 N N . MET B 1 243 ? -3.961 27.859 -3.342 1 98.38 243 MET B N 1
ATOM 4052 C CA . MET B 1 243 ? -5.402 27.797 -3.557 1 98.38 243 MET B CA 1
ATOM 4053 C C . MET B 1 243 ? -6.066 26.859 -2.549 1 98.38 243 MET B C 1
ATOM 4055 O O . MET B 1 243 ? -5.391 26.062 -1.901 1 98.38 243 MET B O 1
ATOM 4059 N N . LEU B 1 244 ? -7.332 27.062 -2.406 1 98.75 244 LEU B N 1
ATOM 4060 C CA . LEU B 1 244 ? -8.211 26.172 -1.665 1 98.75 244 LEU B CA 1
ATOM 4061 C C . LEU B 1 244 ? -8.977 25.25 -2.613 1 98.75 244 LEU B C 1
ATOM 4063 O O . LEU B 1 244 ? -9.688 25.734 -3.504 1 98.75 244 LEU B O 1
ATOM 4067 N N . ILE B 1 245 ? -8.789 23.938 -2.521 1 98.88 245 ILE B N 1
ATOM 4068 C CA . ILE B 1 245 ? -9.625 23.031 -3.299 1 98.88 245 ILE B CA 1
ATOM 4069 C C . ILE B 1 245 ? -10.625 22.328 -2.377 1 98.88 245 ILE B C 1
ATOM 4071 O O . ILE B 1 245 ? -10.328 22.094 -1.203 1 98.88 245 ILE B O 1
ATOM 4075 N N . THR B 1 246 ? -11.812 22.016 -2.916 1 98.88 246 THR B N 1
ATOM 4076 C CA . THR B 1 246 ? -12.875 21.438 -2.1 1 98.88 246 THR B CA 1
ATOM 4077 C C . THR B 1 246 ? -13.516 20.25 -2.803 1 98.88 246 THR B C 1
ATOM 4079 O O . THR B 1 246 ? -13.383 20.094 -4.02 1 98.88 246 THR B O 1
ATOM 4082 N N . ALA B 1 247 ? -14.07 19.359 -2.076 1 98.81 247 ALA B N 1
ATOM 4083 C CA . ALA B 1 247 ? -14.875 18.25 -2.582 1 98.81 247 ALA B CA 1
ATOM 4084 C C . ALA B 1 247 ? -15.945 17.844 -1.573 1 98.81 247 ALA B C 1
ATOM 4086 O O . ALA B 1 247 ? -15.789 18.062 -0.37 1 98.81 247 ALA B O 1
ATOM 4087 N N . THR B 1 248 ? -17 17.375 -2.076 1 98.75 248 THR B N 1
ATOM 4088 C CA . THR B 1 248 ? -18.031 16.781 -1.239 1 98.75 248 THR B CA 1
ATOM 4089 C C . THR B 1 248 ? -17.938 15.258 -1.271 1 98.75 248 THR B C 1
ATOM 4091 O O . THR B 1 248 ? -17.891 14.656 -2.346 1 98.75 248 THR B O 1
ATOM 4094 N N . LEU B 1 249 ? -17.891 14.688 -0.096 1 98.56 249 LEU B N 1
ATOM 4095 C CA . LEU B 1 249 ? -17.75 13.242 0.032 1 98.56 249 LEU B CA 1
ATOM 4096 C C . LEU B 1 249 ? -19.047 12.609 0.542 1 98.56 249 LEU B C 1
ATOM 4098 O O . LEU B 1 249 ? -19.859 13.281 1.175 1 98.56 249 LEU B O 1
ATOM 4102 N N . SER B 1 250 ? -19.203 11.297 0.267 1 98.19 250 SER B N 1
ATOM 4103 C CA . SER B 1 250 ? -20.422 10.57 0.601 1 98.19 250 SER B CA 1
ATOM 4104 C C . SER B 1 250 ? -20.125 9.336 1.442 1 98.19 250 SER B C 1
ATOM 4106 O O . SER B 1 250 ? -19.281 8.516 1.071 1 98.19 250 SER B O 1
ATOM 4108 N N . ARG B 1 251 ? -20.844 9.289 2.555 1 97.19 251 ARG B N 1
ATOM 4109 C CA . ARG B 1 251 ? -20.719 8.109 3.402 1 97.19 251 ARG B CA 1
ATOM 4110 C C . ARG B 1 251 ? -21.172 6.852 2.67 1 97.19 251 ARG B C 1
ATOM 4112 O O . ARG B 1 251 ? -20.609 5.777 2.844 1 97.19 251 ARG B O 1
ATOM 4119 N N . LYS B 1 252 ? -22.203 6.988 1.888 1 97.19 252 LYS B N 1
ATOM 4120 C CA . LYS B 1 252 ? -22.734 5.871 1.104 1 97.19 252 LYS B CA 1
ATOM 4121 C C . LYS B 1 252 ? -21.688 5.379 0.099 1 97.19 252 LYS B C 1
ATOM 4123 O O . LYS B 1 252 ? -21.562 4.172 -0.122 1 97.19 252 LYS B O 1
ATOM 4128 N N . ALA B 1 253 ? -21.016 6.348 -0.54 1 97 253 ALA B N 1
ATOM 4129 C CA . ALA B 1 253 ? -19.969 5.973 -1.482 1 97 253 ALA B CA 1
ATOM 4130 C C . ALA B 1 253 ? -18.844 5.195 -0.785 1 97 253 ALA B C 1
ATOM 4132 O O . ALA B 1 253 ? -18.328 4.219 -1.329 1 97 253 ALA B O 1
ATOM 4133 N N . ILE B 1 254 ? -18.531 5.602 0.423 1 98 254 ILE B N 1
ATOM 4134 C CA . ILE B 1 254 ? -17.531 4.914 1.217 1 98 254 ILE B CA 1
ATOM 4135 C C . ILE B 1 254 ? -18 3.494 1.534 1 98 254 ILE B C 1
ATOM 4137 O O . ILE B 1 254 ? -17.25 2.529 1.345 1 98 254 ILE B O 1
ATOM 4141 N N . ALA B 1 255 ? -19.234 3.398 2.014 1 97.25 255 ALA B N 1
ATOM 4142 C CA . ALA B 1 255 ? -19.797 2.098 2.371 1 97.25 255 ALA B CA 1
ATOM 4143 C C . ALA B 1 255 ? -19.766 1.145 1.18 1 97.25 255 ALA B C 1
ATOM 4145 O O . ALA B 1 255 ? -19.406 -0.025 1.321 1 97.25 255 ALA B O 1
ATOM 4146 N N . ARG B 1 256 ? -20.125 1.649 0.068 1 95.56 256 ARG B N 1
ATOM 4147 C CA . ARG B 1 256 ? -20.172 0.827 -1.137 1 95.56 256 ARG B CA 1
ATOM 4148 C C . ARG B 1 256 ? -18.766 0.355 -1.521 1 95.56 256 ARG B C 1
ATOM 4150 O O . ARG B 1 256 ? -18.562 -0.822 -1.83 1 95.56 256 ARG B O 1
ATOM 4157 N N . ALA B 1 257 ? -17.844 1.236 -1.521 1 95.81 257 ALA B N 1
ATOM 4158 C CA . ALA B 1 257 ? -16.469 0.889 -1.88 1 95.81 257 ALA B CA 1
ATOM 4159 C C . ALA B 1 257 ? -15.906 -0.168 -0.936 1 95.81 257 ALA B C 1
ATOM 4161 O O . ALA B 1 257 ? -15.281 -1.132 -1.377 1 95.81 257 ALA B O 1
ATOM 4162 N N . ARG B 1 258 ? -16.141 0.007 0.378 1 96.56 258 ARG B N 1
ATOM 4163 C CA . ARG B 1 258 ? -15.625 -0.919 1.384 1 96.56 258 ARG B CA 1
ATOM 4164 C C . ARG B 1 258 ? -16.297 -2.281 1.266 1 96.56 258 ARG B C 1
ATOM 4166 O O . ARG B 1 258 ? -15.695 -3.309 1.579 1 96.56 258 ARG B O 1
ATOM 4173 N N . PHE B 1 259 ? -17.547 -2.26 0.833 1 94.94 259 PHE B N 1
ATOM 4174 C CA . PHE B 1 259 ? -18.266 -3.514 0.636 1 94.94 259 PHE B CA 1
ATOM 4175 C C . PHE B 1 259 ? -17.734 -4.262 -0.577 1 94.94 259 PHE B C 1
ATOM 4177 O O . PHE B 1 259 ? -17.625 -5.492 -0.559 1 94.94 259 PHE B O 1
ATOM 4184 N N . GLU B 1 260 ? -17.375 -3.518 -1.548 1 92.19 260 GLU B N 1
ATOM 4185 C CA . GLU B 1 260 ? -16.891 -4.102 -2.795 1 92.19 260 GLU B CA 1
ATOM 4186 C C . GLU B 1 260 ? -15.5 -4.699 -2.619 1 92.19 260 GLU B C 1
ATOM 4188 O O . GLU B 1 260 ? -15.219 -5.793 -3.111 1 92.19 260 GLU B O 1
ATOM 4193 N N . LEU B 1 261 ? -14.656 -4.016 -1.995 1 93.75 261 LEU B N 1
ATOM 4194 C CA . LEU B 1 261 ? -13.312 -4.48 -1.648 1 93.75 261 LEU B CA 1
ATOM 4195 C C . LEU B 1 261 ? -13.086 -4.406 -0.142 1 93.75 261 LEU B C 1
ATOM 4197 O O . LEU B 1 261 ? -12.586 -3.4 0.365 1 93.75 261 LEU B O 1
ATOM 4201 N N . PRO B 1 262 ? -13.43 -5.5 0.531 1 95.12 262 PRO B N 1
ATOM 4202 C CA . PRO B 1 262 ? -13.422 -5.461 1.995 1 95.12 262 PRO B CA 1
ATOM 4203 C C . PRO B 1 262 ? -12.055 -5.773 2.59 1 95.12 262 PRO B C 1
ATOM 4205 O O . PRO B 1 262 ? -11.922 -6.695 3.398 1 95.12 262 PRO B O 1
ATOM 4208 N N . THR B 1 263 ? -11.07 -4.926 2.322 1 95.75 263 THR B N 1
ATOM 4209 C CA . THR B 1 263 ? -9.672 -5.098 2.703 1 95.75 263 THR B CA 1
ATOM 4210 C C . THR B 1 263 ? -9.539 -5.25 4.215 1 95.75 263 THR B C 1
ATOM 4212 O O . THR B 1 263 ? -8.883 -6.176 4.699 1 95.75 263 THR B O 1
ATOM 4215 N N . LEU B 1 264 ? -10.18 -4.402 4.961 1 96.19 264 LEU B N 1
ATOM 4216 C CA . LEU B 1 264 ? -10.039 -4.426 6.41 1 96.19 264 LEU B CA 1
ATOM 4217 C C . LEU B 1 264 ? -10.922 -5.512 7.023 1 96.19 264 LEU B C 1
ATOM 4219 O O . LEU B 1 264 ? -10.508 -6.199 7.961 1 96.19 264 LEU B O 1
ATOM 4223 N N . ARG B 1 265 ? -12.109 -5.645 6.488 1 93.81 265 ARG B N 1
ATOM 4224 C CA . ARG B 1 265 ? -13.031 -6.652 7 1 93.81 265 ARG B CA 1
ATOM 4225 C C . ARG B 1 265 ? -12.406 -8.047 6.941 1 93.81 265 ARG B C 1
ATOM 4227 O O . ARG B 1 265 ? -12.57 -8.844 7.867 1 93.81 265 ARG B O 1
ATOM 4234 N N . ASP B 1 266 ? -11.641 -8.289 5.891 1 93.31 266 ASP B N 1
ATOM 4235 C CA . ASP B 1 266 ? -11.156 -9.641 5.637 1 93.31 266 ASP B CA 1
ATOM 4236 C C . ASP B 1 266 ? -9.703 -9.797 6.074 1 93.31 266 ASP B C 1
ATOM 4238 O O . ASP B 1 266 ? -9.102 -10.859 5.875 1 93.31 266 ASP B O 1
ATOM 4242 N N . ALA B 1 267 ? -9.195 -8.734 6.691 1 95.12 267 ALA B N 1
ATOM 4243 C CA . ALA B 1 267 ? -7.805 -8.805 7.121 1 95.12 267 ALA B CA 1
ATOM 4244 C C . ALA B 1 267 ? -7.637 -9.758 8.297 1 95.12 267 ALA B C 1
ATOM 4246 O O . ALA B 1 267 ? -8.445 -9.758 9.227 1 95.12 267 ALA B O 1
ATOM 4247 N N . ASP B 1 268 ? -6.645 -10.656 8.203 1 97.12 268 ASP B N 1
ATOM 4248 C CA . ASP B 1 268 ? -6.23 -11.492 9.328 1 97.12 268 ASP B CA 1
ATOM 4249 C C . ASP B 1 268 ? -5.102 -10.828 10.109 1 97.12 268 ASP B C 1
ATOM 4251 O O . ASP B 1 268 ? -3.945 -11.234 10.008 1 97.12 268 ASP B O 1
ATOM 4255 N N . THR B 1 269 ? -5.473 -9.844 10.961 1 97.5 269 THR B N 1
ATOM 4256 C CA . THR B 1 269 ? -4.508 -8.977 11.633 1 97.5 269 THR B CA 1
ATOM 4257 C C . THR B 1 269 ? -3.621 -9.789 12.578 1 97.5 269 THR B C 1
ATOM 4259 O O . THR B 1 269 ? -2.41 -9.57 12.641 1 97.5 269 THR B O 1
ATOM 4262 N N . PRO B 1 270 ? -4.176 -10.797 13.328 1 97.69 270 PRO B N 1
ATOM 4263 C CA . PRO B 1 270 ? -3.305 -11.617 14.172 1 97.69 270 PRO B CA 1
ATOM 4264 C C . PRO B 1 270 ? -2.24 -12.359 13.375 1 97.69 270 PRO B C 1
ATOM 4266 O O . PRO B 1 270 ? -1.075 -12.406 13.781 1 97.69 270 PRO B O 1
ATOM 4269 N N . LEU B 1 271 ? -2.617 -12.898 12.258 1 98.06 271 LEU B N 1
ATOM 4270 C CA . LEU B 1 271 ? -1.639 -13.578 11.422 1 98.06 271 LEU B CA 1
ATOM 4271 C C . LEU B 1 271 ? -0.567 -12.609 10.93 1 98.06 271 LEU B C 1
ATOM 4273 O O . LEU B 1 271 ? 0.623 -12.93 10.953 1 98.06 271 LEU B O 1
ATOM 4277 N N . ILE B 1 272 ? -1.009 -11.453 10.523 1 98.06 272 ILE B N 1
ATOM 4278 C CA . ILE B 1 272 ? -0.086 -10.445 10.008 1 98.06 272 ILE B CA 1
ATOM 4279 C C . ILE B 1 272 ? 0.92 -10.062 11.086 1 98.06 272 ILE B C 1
ATOM 4281 O O . ILE B 1 272 ? 2.123 -9.992 10.828 1 98.06 272 ILE B O 1
ATOM 4285 N N . ARG B 1 273 ? 0.448 -9.844 12.305 1 98.06 273 ARG B N 1
ATOM 4286 C CA . ARG B 1 273 ? 1.347 -9.547 13.414 1 98.06 273 ARG B CA 1
ATOM 4287 C C . ARG B 1 273 ? 2.346 -10.68 13.641 1 98.06 273 ARG B C 1
ATOM 4289 O O . ARG B 1 273 ? 3.529 -10.43 13.875 1 98.06 273 ARG B O 1
ATOM 4296 N N . GLU B 1 274 ? 1.828 -11.859 13.539 1 97.81 274 GLU B N 1
ATOM 4297 C CA . GLU B 1 274 ? 2.688 -13.023 13.727 1 97.81 274 GLU B CA 1
ATOM 4298 C C . GLU B 1 274 ? 3.752 -13.109 12.641 1 97.81 274 GLU B C 1
ATOM 4300 O O . GLU B 1 274 ? 4.918 -13.383 12.922 1 97.81 274 GLU B O 1
ATOM 4305 N N . LEU B 1 275 ? 3.363 -12.867 11.445 1 98.25 275 LEU B N 1
ATOM 4306 C CA . LEU B 1 275 ? 4.281 -12.953 10.312 1 98.25 275 LEU B CA 1
ATOM 4307 C C . LEU B 1 275 ? 5.363 -11.883 10.414 1 98.25 275 LEU B C 1
ATOM 4309 O O . LEU B 1 275 ? 6.438 -12.023 9.828 1 98.25 275 LEU B O 1
ATOM 4313 N N . MET B 1 276 ? 5.055 -10.781 11.141 1 97.75 276 MET B N 1
ATOM 4314 C CA . MET B 1 276 ? 6.012 -9.688 11.281 1 97.75 276 MET B CA 1
ATOM 4315 C C . MET B 1 276 ? 6.906 -9.898 12.5 1 97.75 276 MET B C 1
ATOM 4317 O O . MET B 1 276 ? 7.859 -9.148 12.711 1 97.75 276 MET B O 1
ATOM 4321 N N . ALA B 1 277 ? 6.59 -10.93 13.25 1 96.12 277 ALA B N 1
ATOM 4322 C CA . ALA B 1 277 ? 7.34 -11.164 14.484 1 96.12 277 ALA B CA 1
ATOM 4323 C C . ALA B 1 277 ? 8.812 -11.43 14.188 1 96.12 277 ALA B C 1
ATOM 4325 O O . ALA B 1 277 ? 9.148 -12.125 13.227 1 96.12 277 ALA B O 1
ATOM 4326 N N . GLY B 1 278 ? 9.688 -10.836 14.922 1 93.38 278 GLY B N 1
ATOM 4327 C CA . GLY B 1 278 ? 11.117 -11.078 14.773 1 93.38 278 GLY B CA 1
ATOM 4328 C C . GLY B 1 278 ? 11.812 -10.016 13.945 1 93.38 278 GLY B C 1
ATOM 4329 O O . GLY B 1 278 ? 13.047 -9.961 13.914 1 93.38 278 GLY B O 1
ATOM 4330 N N . TYR B 1 279 ? 11.023 -9.211 13.305 1 94.06 279 TYR B N 1
ATOM 4331 C CA . TYR B 1 279 ? 11.633 -8.148 12.508 1 94.06 279 TYR B CA 1
ATOM 4332 C C . TYR B 1 279 ? 11.711 -6.852 13.305 1 94.06 279 TYR B C 1
ATOM 4334 O O . TYR B 1 279 ? 10.852 -6.574 14.141 1 94.06 279 TYR B O 1
ATOM 4342 N N . ARG B 1 280 ? 12.703 -6.074 13.023 1 87.44 280 ARG B N 1
ATOM 4343 C CA . ARG B 1 280 ? 12.875 -4.766 13.641 1 87.44 280 ARG B CA 1
ATOM 4344 C C . ARG B 1 280 ? 12.242 -3.668 12.789 1 87.44 280 ARG B C 1
ATOM 4346 O O . ARG B 1 280 ? 12.18 -3.787 11.57 1 87.44 280 ARG B O 1
#

InterPro domains:
  IPR003010 Carbon-nitrogen hydrolase [PF00795] (8-258)
  IPR003010 Carbon-nitrogen hydrolase [PS50263] (7-251)
  IPR036526 Carbon-nitrogen hydrolase superfamily [G3DSA:3.60.110.10] (4-272)
  IPR036526 Carbon-nitrogen hydrolase superfamily [SSF56317] (5-267)
  IPR050345 Aliphatic Amidase/Beta-Ureidopropionase [PTHR43674] (2-265)

Nearest PDB structures (foldseek):
  5kha-assembly1_A  TM=9.008E-01  e=7.567E-23  Acinetobacter baumannii
  5kha-assembly1_B  TM=8.986E-01  e=3.431E-22  Acinetobacter baumannii
  4izv-assembly1_A-2  TM=8.877E-01  e=1.457E-20  Nesterenkonia sp. 10004
  5jqn-assembly1_A-2  TM=8.949E-01  e=4.881E-20  Nesterenkonia sp. AN1
  4izu-assembly1_A-2  TM=8.939E-01  e=9.492E-20  Nesterenkonia sp. 10004

Foldseek 3Di:
DPPDFKAKAKEWAEAADAQAQVRLLVVLLVVLVVCVVVVHLEYEYAFQSRHADPCVQVLLVFADAQPDVSLLVSLQSNELRWYWDWHWYDPDVQAIFRKIFIHYNSHRPDIGGAADQDDAQQGNRVVRHDHDDDWDKAASDVPAIETEHEAVCLVDVVSVLVNCLVPGQAYEYRYADFACRHHPVDGPLVVVLVSQLCVLQQQLHKYFYFYYAQDDDPTGTQTFTFIAGSNSHTQDTDDHDTDMIMDMYGNVSSVVSCVVNVNSVPDPVVVVVVVCPPPD/DPPDFKAKAKEWAEAADAQAQVRLLVVLLVVLVVCVVVVHLEYEYAFQSRHADPCVQVLLVFADAQPDVSLLVSLQSNELRWYWDWHWYDPDVQAIFRKIFIHYNSHRPDIGGAADQDDAQQGNRVVRHDHDDDWDKDASDVPAIETEHEAVCLVDVVSVLVNCLVPGQAYEYRYADFACRHHPVDGPLVVVLVSQLCVLQQQLHKYFYFYYAQDDDPTGTQTFTFIAGSNSHTQDTDDHDTDMIMDMYGNVSSVVSCVVNVNSVPDPVVVVVVVCPPPD

Solvent-accessible surface area (backbone atoms only — not comparable to full-atom values): 27921 Å² total; per-residue (Å²): 131,85,58,67,47,62,48,34,34,34,32,40,24,40,61,52,45,74,70,29,51,67,63,18,47,54,52,49,51,52,50,47,51,52,36,52,74,67,62,32,41,34,39,34,34,13,41,22,38,32,32,41,77,93,47,63,82,46,46,71,79,65,38,38,42,88,80,35,66,68,55,38,51,52,6,48,68,39,33,77,23,27,33,37,41,14,33,44,30,34,83,45,97,91,40,30,24,56,25,32,41,33,21,31,72,40,30,71,74,44,70,40,38,33,54,49,60,51,68,49,69,76,41,55,43,56,80,61,36,49,70,30,89,61,84,48,78,45,76,57,47,82,85,34,27,37,29,68,41,46,42,59,29,68,58,31,54,40,49,44,44,37,60,46,72,77,60,45,54,29,38,36,30,23,16,68,57,40,58,54,45,61,31,87,85,46,57,51,78,58,49,51,53,45,49,51,28,40,50,6,36,47,57,14,22,24,29,42,33,10,17,27,26,46,71,54,91,94,39,39,22,74,34,64,21,34,35,29,36,22,72,31,45,77,66,33,70,48,62,90,62,71,45,77,43,58,45,76,45,48,52,63,56,25,52,51,34,29,61,54,41,43,33,69,81,70,38,58,40,57,57,39,42,57,62,40,58,92,48,88,131,86,58,67,49,61,49,35,33,33,31,39,23,39,60,52,44,74,70,29,49,66,63,18,48,53,53,50,51,51,51,47,51,53,38,52,74,68,61,32,41,35,39,34,34,13,41,25,38,32,31,40,77,91,47,63,84,47,46,74,78,64,39,38,41,89,79,35,65,69,54,38,52,51,7,46,68,39,34,76,22,28,35,36,40,14,31,44,30,34,82,44,97,90,40,30,25,55,24,33,42,33,21,32,71,40,30,69,75,44,70,38,38,34,53,48,58,50,67,49,69,75,41,54,42,54,79,60,35,50,71,30,90,63,86,45,77,45,75,57,47,79,86,36,28,36,30,67,42,45,42,56,27,67,58,32,54,40,50,45,42,36,60,46,71,78,59,45,55,28,38,36,31,22,17,67,58,38,58,55,46,59,32,88,83,47,56,50,78,59,49,51,52,46,47,52,28,39,51,6,36,48,56,15,22,24,28,42,35,10,18,26,26,46,72,52,92,96,40,38,22,72,35,64,20,34,34,31,36,22,71,31,45,78,67,30,70,47,62,89,66,70,46,78,42,57,44,77,45,47,51,62,56,25,52,50,34,30,60,52,41,42,36,69,82,68,37,57,40,57,58,38,44,56,61,40,57,93,48,90

Sequence (560 aa):
MRHQDSIKVAAAQINCEFADLDANLDLHLEYIDQAKGEDVELLVFPELSLTGYGLGPRVMDVAIPREDPRLETLASACGDMQAIVGFVEEASPGEYYNALAILQYGEVVAVHRKLNLPSYGGLEEGKWFTHGNQLTHTDVRPGWSNTPLICADMWNPALVHAALLARPTLLCAPINSASGIVSEDFSNEQNWHVNVRFYAMTYGTPVIMVNRYGAENESHFWGGSCILGPRGEFLARAEDGQMLITATLSRKAIARARFELPTLRDADTPLIRELMAGYRMRHQDSIKVAAAQINCEFADLDANLDLHLEYIDQAKGEDVELLVFPELSLTGYGLGPRVMDVAIPREDPRLETLASACGDMQAIVGFVEEASPGEYYNALAILQYGEVVAVHRKLNLPSYGGLEEGKWFTHGNQLTHTDVRPGWSNTPLICADMWNPALVHAALLARPTLLCAPINSASGIVSEDFSNEQNWHVNVRFYAMTYGTPVIMVNRYGAENESHFWGGSCILGPRGEFLARAEDGQMLITATLSRKAIARARFELPTLRDADTPLIRELMAGYR

Radius of gyration: 24.59 Å; Cα contacts (8 Å, |Δi|>4): 1434; chains: 2; bounding box: 61×72×53 Å

pLDDT: mean 95.54, std 7.75, range [36.53, 98.94]

Organism: NCBI:txid1178482